Protein AF-0000000075745269 (afdb_homodimer)

Solvent-accessible surface area (backbone atoms only — not comparable to full-atom values): 36015 Å² total; per-residue (Å²): 53,42,35,34,44,47,26,24,31,78,51,95,94,43,49,37,46,62,38,63,48,75,37,55,67,45,31,35,29,30,40,32,41,55,75,85,16,43,66,67,56,51,51,30,34,74,49,40,76,35,79,70,74,40,60,42,33,31,43,82,90,39,80,44,66,84,41,52,38,89,71,64,42,56,17,67,34,44,54,81,38,76,69,55,74,92,33,33,39,45,52,48,41,53,54,60,47,66,80,48,89,62,57,67,68,57,51,52,50,51,48,51,51,46,26,52,75,63,69,41,57,89,42,35,82,34,56,52,82,74,47,46,57,54,52,43,46,45,51,31,49,46,29,27,50,70,63,62,36,54,31,40,38,30,40,32,69,51,65,78,38,40,61,69,44,30,54,53,49,52,51,47,52,49,48,48,34,69,73,67,44,38,13,34,40,32,34,40,54,53,61,40,58,40,63,57,59,29,54,30,34,34,35,32,51,77,20,28,72,77,48,71,41,45,42,69,50,52,66,63,56,31,80,30,62,65,51,28,43,71,64,56,34,72,27,70,38,65,26,30,58,46,97,73,18,28,33,29,72,88,37,79,37,52,49,66,65,78,51,62,88,48,75,53,27,27,40,32,35,42,22,67,63,35,41,77,42,62,72,61,96,60,85,66,57,84,42,46,38,64,30,28,28,70,40,74,44,54,43,76,74,32,26,45,36,30,29,42,35,72,73,40,77,41,50,25,41,34,36,57,59,56,44,58,70,56,71,64,51,72,72,34,67,30,23,41,32,48,53,32,85,63,44,33,80,19,52,104,52,41,35,34,42,50,26,24,31,77,51,95,94,44,50,37,49,62,39,62,47,73,37,55,67,45,31,36,29,30,41,32,42,56,73,86,16,44,65,66,56,51,52,30,36,73,48,41,76,35,78,68,74,41,61,43,32,31,42,83,90,37,81,44,66,84,40,54,39,89,72,62,43,57,17,67,36,45,56,80,37,75,69,56,73,91,33,32,39,46,53,48,41,52,55,60,46,68,82,48,89,64,56,68,68,57,52,52,50,50,48,51,53,46,25,54,74,65,69,42,58,91,42,33,81,35,54,51,83,75,48,46,57,56,52,42,44,46,50,29,50,45,29,28,49,70,63,63,35,54,31,43,38,30,39,33,69,52,66,81,39,39,62,70,44,32,54,54,50,52,50,48,53,49,48,47,35,68,74,67,44,38,14,33,38,34,34,40,55,51,63,41,57,41,62,58,60,29,54,30,36,34,36,32,50,80,20,28,71,78,48,70,40,44,41,68,49,50,65,63,57,31,79,30,63,66,51,28,42,70,65,56,34,73,26,69,38,65,28,30,58,47,97,73,17,30,34,28,76,88,38,79,37,54,49,66,63,80,49,62,89,48,74,52,27,28,38,33,34,40,22,66,63,36,40,78,41,62,72,59,95,60,83,66,57,85,41,47,38,63,28,29,27,70,40,74,44,52,42,77,76,30,26,45,36,30,29,42,35,74,74,39,79,42,49,25,41,33,34,58,60,56,44,59,71,55,71,63,52,70,69,32,66,29,23,41,32,47,54,32,84,62,46,34,80,20,54,102

Foldseek 3Di:
DKWWAQWWADDVVAIAGGDTDDFDQLFEEEEAEDPPLCLVVVLCQQLQNGQIDDTFMADPVGTCNNPHNLPNQEFEAAQVLPFDQVDFLQRSLVVLCPPPPDDPVVLVVLLCVLCVVLVCNVRNGPGLVPDDLLNSLSSSVSSRCSSPGLEYEAEASQVPDDPVSSVVVLVVLQVCSVPVSHHYYYYDQDLVSCVSHHQKYWYGGRNYTQDIDGSVCQQQAPQAPVSPVSNAFPQKFKWADDPQGIAALNDHAHADDHDPPDGTKIKTFHQQQKDKAADDPDDADGQKWKWFFADWDDDPQWIWTWTQTSRGIHTHIGGPVSVVVRVDDGGHMMMIHHDNHRMYIYGD/DKWWAQWWADDVVAIAGGDTDDFDQLFEEEEAEDPPLCLVVVLCQQLQNGQIDDTFMADPVGTCNNPHNLPNQEFEAAQVLPFDQVDFLQCSLVVLCPPPPDDPVVLVVLLCVLCVVLVCNVRNGPGLVPDDLLNSLSSSVSSRCSSPGLEYEAEASQVPDDPVSSVVVLVVLQVCSVPVSHHYYYYDQDLVSCVSHHQKYWYGGRNYTQDIDGSVCQQQAPQAPVSPVSNAFPQKFKWADDPQGIAALNDHAHADDHQDPDGTKIKTFHQQQKDKAADDPDDADGQKWKWFFADWDDDPQWIWTWTQTSRGIGTHIGGPVSVVVRVDDGGHMMMIHHDNHRMYIYGD

Secondary structure (DSSP, 8-state):
-EEEEEEEEEETTEEEEEEEEEE-TT-EEEEE--TTSSHHHHHHHHHTSS--SEEEEEETTEE-TTS-GGGTTEEEE-TTTT--TTSBHHHHHHHTTTT--S-HHHHHHHHHHHHHHHT-GGGTTSBGGG--HHHHHHHHHHHHHHT--SEEEEESTTTTS-HHHHHHHHHHHHHHHHHH--EEEEEES-HHHHHHH-SEEEEEETTEEEEEEEHHHHHHS-SSHHHHHHTT--EEEEEEEETTEEEETTEEE--SS---S-SSEEEEE-GGG-EEE---SS---TTEEEEEEEEEEE-SS-EEEEEEETTEEEEEEE-HHHHHHHT--TT-EEEEE--GGG-EEEE-/-EEEEEEEEEETTEEEEEEEEEE-TT-EEEEE--TTSSHHHHHHHHHTSS--SEEEEEETTEE-TTS-GGGTTEEEE-TTTT--TTSBHHHHHHHTTTT--S-HHHHHHHHHHHHHHHT-GGGTTSBGGG--HHHHHHHHHHHHHHT--SEEEEESTTTTS-HHHHHHHHHHHHHHHHHH--EEEEEES-HHHHHHH-SEEEEEETTEEEEEEEHHHHHHS-SSHHHHHHTT--EEEEEEEETTEEEETTEEE--SS---S-SSEEEEE-GGG-EEE---SS---TTEEEEEEEEEEE-SS-EEEEEEETTEEEEEEE-HHHHHHHT--TT-EEEEE--GGG-EEEE-

Structure (mmCIF, N/CA/C/O backbone):
data_AF-0000000075745269-model_v1
#
loop_
_entity.id
_entity.type
_entity.pdbx_description
1 polymer 'ABC transporter related protein'
#
loop_
_atom_site.group_PDB
_atom_site.id
_atom_site.type_symbol
_atom_site.label_atom_id
_atom_site.label_alt_id
_atom_site.label_comp_id
_atom_site.label_asym_id
_atom_site.label_entity_id
_atom_site.label_seq_id
_atom_site.pdbx_PDB_ins_code
_atom_site.Cartn_x
_atom_site.Cartn_y
_atom_site.Cartn_z
_atom_site.occupancy
_atom_site.B_iso_or_equiv
_atom_site.auth_seq_id
_atom_site.auth_comp_id
_atom_site.auth_asym_id
_atom_site.auth_atom_id
_atom_site.pdbx_PDB_model_num
ATOM 1 N N . MET A 1 1 ? -6.84 27.5 7.637 1 90.31 1 MET A N 1
ATOM 2 C CA . MET A 1 1 ? -6.887 26.781 8.914 1 90.31 1 MET A CA 1
ATOM 3 C C . MET A 1 1 ? -8.211 26.047 9.086 1 90.31 1 MET A C 1
ATOM 5 O O . MET A 1 1 ? -9.242 26.5 8.578 1 90.31 1 MET A O 1
ATOM 9 N N . ILE A 1 2 ? -8.109 24.938 9.719 1 93.19 2 ILE A N 1
ATOM 10 C CA . ILE A 1 2 ? -9.336 24.266 10.109 1 93.19 2 ILE A CA 1
ATOM 11 C C . ILE A 1 2 ? -9.273 23.906 11.594 1 93.19 2 ILE A C 1
ATOM 13 O O . ILE A 1 2 ? -8.266 23.375 12.07 1 93.19 2 ILE A O 1
ATOM 17 N N . GLU A 1 3 ? -10.328 24.297 12.219 1 95.56 3 GLU A N 1
ATOM 18 C CA . GLU A 1 3 ? -10.422 24 13.641 1 95.56 3 GLU A CA 1
ATOM 19 C C . GLU A 1 3 ? -11.781 23.391 13.992 1 95.56 3 GLU A C 1
ATOM 21 O O . GLU A 1 3 ? -12.82 23.922 13.586 1 95.56 3 GLU A O 1
ATOM 26 N N . VAL A 1 4 ? -11.734 22.328 14.633 1 96.25 4 VAL A N 1
ATOM 27 C CA . VAL A 1 4 ? -12.938 21.641 15.086 1 96.25 4 VAL A CA 1
ATOM 28 C C . VAL A 1 4 ? -12.961 21.578 16.609 1 96.25 4 VAL A C 1
ATOM 30 O O . VAL A 1 4 ? -11.977 21.188 17.234 1 96.25 4 VAL A O 1
ATOM 33 N N . GLN A 1 5 ? -14.07 22.016 17.172 1 96.75 5 GLN A N 1
ATOM 34 C CA . GLN A 1 5 ? -14.211 22.016 18.625 1 96.75 5 GLN A CA 1
ATOM 35 C C . GLN A 1 5 ? -15.375 21.141 19.078 1 96.75 5 GLN A C 1
ATOM 37 O O . GLN A 1 5 ? -16.531 21.469 18.812 1 96.75 5 GLN A O 1
ATOM 42 N N . ASN A 1 6 ? -15.047 20.062 19.797 1 96.56 6 ASN A N 1
ATOM 43 C CA . ASN A 1 6 ? -16 19.188 20.453 1 96.56 6 ASN A CA 1
ATOM 44 C C . ASN A 1 6 ? -17.125 18.766 19.516 1 96.56 6 ASN A C 1
ATOM 46 O O . ASN A 1 6 ? -18.312 18.906 19.844 1 96.56 6 ASN A O 1
ATOM 50 N N . LEU A 1 7 ? -16.781 18.312 18.453 1 95.5 7 LEU A N 1
ATOM 51 C CA . LEU A 1 7 ? -17.734 17.969 17.422 1 95.5 7 LEU A CA 1
ATOM 52 C C . LEU A 1 7 ? -18.359 16.609 17.688 1 95.5 7 LEU A C 1
ATOM 54 O O . LEU A 1 7 ? -17.656 15.641 18 1 95.5 7 LEU A O 1
ATOM 58 N N . ASP A 1 8 ? -19.625 16.578 17.625 1 96.25 8 ASP A N 1
ATOM 59 C CA . ASP A 1 8 ? -20.406 15.352 17.703 1 96.25 8 ASP A CA 1
ATOM 60 C C . ASP A 1 8 ? -21.234 15.141 16.438 1 96.25 8 ASP A C 1
ATOM 62 O O . ASP A 1 8 ? -21.922 16.062 15.977 1 96.25 8 ASP A O 1
ATOM 66 N N . VAL A 1 9 ? -21.078 14 15.852 1 94.25 9 VAL A N 1
ATOM 67 C CA . VAL A 1 9 ? -21.906 13.594 14.719 1 94.25 9 VAL A CA 1
ATOM 68 C C . VAL A 1 9 ? -22.594 12.266 15.039 1 94.25 9 VAL A C 1
ATOM 70 O O . VAL A 1 9 ? -21.953 11.328 15.508 1 94.25 9 VAL A O 1
ATOM 73 N N . ARG A 1 10 ? -23.875 12.211 14.82 1 92 10 ARG A N 1
ATOM 74 C CA . ARG A 1 10 ? -24.625 11.008 15.141 1 92 10 ARG A CA 1
ATOM 75 C C . ARG A 1 10 ? -25.266 10.406 13.891 1 92 10 ARG A C 1
ATOM 77 O O . ARG A 1 10 ? -25.969 11.102 13.156 1 92 10 ARG A O 1
ATOM 84 N N . LEU A 1 11 ? -24.922 9.227 13.602 1 88.44 11 LEU A N 1
ATOM 85 C CA . LEU A 1 11 ? -25.531 8.406 12.562 1 88.44 11 LEU A CA 1
ATOM 86 C C . LEU A 1 11 ? -26.156 7.148 13.156 1 88.44 11 LEU A C 1
ATOM 88 O O . LEU A 1 11 ? -25.891 6.801 14.305 1 88.44 11 LEU A O 1
ATOM 92 N N . PRO A 1 12 ? -27.062 6.559 12.414 1 82.38 12 PRO A N 1
ATOM 93 C CA . PRO A 1 12 ? -27.594 5.293 12.938 1 82.38 12 PRO A CA 1
ATOM 94 C C . PRO A 1 12 ? -26.5 4.266 13.203 1 82.38 12 PRO A C 1
ATOM 96 O O . PRO A 1 12 ? -25.812 3.83 12.266 1 82.38 12 PRO A O 1
ATOM 99 N N . GLY A 1 13 ? -26.188 3.891 14.398 1 80.12 13 GLY A N 1
ATOM 100 C CA . GLY A 1 13 ? -25.25 2.854 14.773 1 80.12 13 GLY A CA 1
ATOM 101 C C . GLY A 1 13 ? -23.812 3.359 14.875 1 80.12 13 GLY A C 1
ATOM 102 O O . GLY A 1 13 ? -22.891 2.574 15.062 1 80.12 13 GLY A O 1
ATOM 103 N N . PHE A 1 14 ? -23.625 4.578 14.586 1 85.19 14 PHE A N 1
ATOM 104 C CA . PHE A 1 14 ? -22.281 5.121 14.656 1 85.19 14 PHE A CA 1
ATOM 105 C C . PHE A 1 14 ? -22.312 6.586 15.086 1 85.19 14 PHE A C 1
ATOM 107 O O . PHE A 1 14 ? -23.25 7.309 14.781 1 85.19 14 PHE A O 1
ATOM 114 N N . ALA A 1 15 ? -21.25 6.992 15.914 1 91.06 15 ALA A N 1
ATOM 115 C CA . ALA A 1 15 ? -21.172 8.398 16.312 1 91.06 15 ALA A CA 1
ATOM 116 C C . ALA A 1 15 ? -19.734 8.859 16.422 1 91.06 15 ALA A C 1
ATOM 118 O O . ALA A 1 15 ? -18.844 8.078 16.797 1 91.06 15 ALA A O 1
ATOM 119 N N . LEU A 1 16 ? -19.516 10.023 15.922 1 94.38 16 LEU A N 1
ATOM 120 C CA . LEU A 1 16 ? -18.312 10.766 16.281 1 94.38 16 LEU A CA 1
ATOM 121 C C . LEU A 1 16 ? -18.516 11.539 17.578 1 94.38 16 LEU A C 1
ATOM 123 O O . LEU A 1 16 ? -19.516 12.25 17.734 1 94.38 16 LEU A O 1
ATOM 127 N N . GLU A 1 17 ? -17.562 11.336 18.516 1 95.75 17 GLU A N 1
ATOM 128 C CA . GLU A 1 17 ? -17.766 11.93 19.828 1 95.75 17 GLU A CA 1
ATOM 129 C C . GLU A 1 17 ? -16.594 12.812 20.234 1 95.75 17 GLU A C 1
ATOM 131 O O . GLU A 1 17 ? -15.453 12.352 20.281 1 95.75 17 GLU A O 1
ATOM 136 N N . ASN A 1 18 ? -16.953 14.031 20.5 1 95.88 18 ASN A N 1
ATOM 137 C CA . ASN A 1 18 ? -16.031 14.977 21.094 1 95.88 18 ASN A CA 1
ATOM 138 C C . ASN A 1 18 ? -14.75 15.109 20.266 1 95.88 18 ASN A C 1
ATOM 140 O O . ASN A 1 18 ? -13.641 14.953 20.797 1 95.88 18 ASN A O 1
ATOM 144 N N . ILE A 1 19 ? -14.938 15.32 19.031 1 96.31 19 ILE A N 1
ATOM 145 C CA . ILE A 1 19 ? -13.812 15.445 18.125 1 96.31 19 ILE A CA 1
ATOM 146 C C . ILE A 1 19 ? -13.289 16.891 18.141 1 96.31 19 ILE A C 1
ATOM 148 O O . ILE A 1 19 ? -14.039 17.828 17.844 1 96.31 19 ILE A O 1
ATOM 152 N N . SER A 1 20 ? -12.117 17.094 18.562 1 97.06 20 SER A N 1
ATOM 153 C CA . SER A 1 20 ? -11.438 18.391 18.484 1 97.06 20 SER A CA 1
ATOM 154 C C . SER A 1 20 ? -10.125 18.266 17.719 1 97.06 20 SER A C 1
ATOM 156 O O . SER A 1 20 ? -9.328 17.359 17.969 1 97.06 20 SER A O 1
ATOM 158 N N . LEU A 1 21 ? -9.984 19.094 16.75 1 95.19 21 LEU A N 1
ATOM 159 C CA . LEU A 1 21 ? -8.805 19.031 15.883 1 95.19 21 LEU A CA 1
ATOM 160 C C . LEU A 1 21 ? -8.469 20.422 15.344 1 95.19 21 LEU A C 1
ATOM 162 O O . LEU A 1 21 ? -9.359 21.25 15.133 1 95.19 21 LEU A O 1
ATOM 166 N N . CYS A 1 22 ? -7.199 20.672 15.195 1 95.56 22 CYS A N 1
ATOM 167 C CA . CYS A 1 22 ? -6.742 21.922 14.602 1 95.56 22 CYS A CA 1
ATOM 168 C C . CYS A 1 22 ? -5.629 21.672 13.594 1 95.56 22 CYS A C 1
ATOM 170 O O . CYS A 1 22 ? -4.637 21.016 13.906 1 95.56 22 CYS A O 1
ATOM 172 N N . VAL A 1 23 ? -5.809 22.109 12.422 1 95.75 23 VAL A N 1
ATOM 173 C CA . VAL A 1 23 ? -4.773 22.156 11.391 1 95.75 23 VAL A CA 1
ATOM 174 C C . VAL A 1 23 ? -4.438 23.594 11.055 1 95.75 23 VAL A C 1
ATOM 176 O O . VAL A 1 23 ? -5.238 24.297 10.43 1 95.75 23 VAL A O 1
ATOM 179 N N . PRO A 1 24 ? -3.262 24.031 11.445 1 95.06 24 PRO A N 1
ATOM 180 C CA . PRO A 1 24 ? -2.879 25.422 11.195 1 95.06 24 PRO A CA 1
ATOM 181 C C . PRO A 1 24 ? -2.863 25.766 9.711 1 95.06 24 PRO A C 1
ATOM 183 O O . PRO A 1 24 ? -2.777 24.875 8.867 1 95.06 24 PRO A O 1
ATOM 186 N N . GLN A 1 25 ? -2.961 27.062 9.516 1 93.88 25 GLN A N 1
ATOM 187 C CA . GLN A 1 25 ? -2.904 27.547 8.141 1 93.88 25 GLN A CA 1
ATOM 188 C C . GLN A 1 25 ? -1.606 27.125 7.461 1 93.88 25 GLN A C 1
ATOM 190 O O . GLN A 1 25 ? -0.521 27.297 8.023 1 93.88 25 GLN A O 1
ATOM 195 N N . GLY A 1 26 ? -1.807 26.516 6.328 1 93.81 26 GLY A N 1
ATOM 196 C CA . GLY A 1 26 ? -0.645 26.125 5.551 1 93.81 26 GLY A CA 1
ATOM 197 C C . GLY A 1 26 ? -0.039 24.812 6.004 1 93.81 26 GLY A C 1
ATOM 198 O O . GLY A 1 26 ? 0.986 24.375 5.477 1 93.81 26 GLY A O 1
ATOM 199 N N . ALA A 1 27 ? -0.648 24.172 6.93 1 95.56 27 ALA A N 1
ATOM 200 C CA . ALA A 1 27 ? -0.121 22.906 7.438 1 95.56 27 ALA A CA 1
ATOM 201 C C . ALA A 1 27 ? -0.774 21.719 6.734 1 95.56 27 ALA A C 1
ATOM 203 O O . ALA A 1 27 ? -1.848 21.859 6.145 1 95.56 27 ALA A O 1
ATOM 204 N N . PHE A 1 28 ? -0.056 20.641 6.789 1 96.88 28 PHE A N 1
ATOM 205 C CA . PHE A 1 28 ? -0.552 19.375 6.262 1 96.88 28 PHE A CA 1
ATOM 206 C C . PHE A 1 28 ? -0.91 18.406 7.391 1 96.88 28 PHE A C 1
ATOM 208 O O . PHE A 1 28 ? -0.025 17.875 8.062 1 96.88 28 PHE A O 1
ATOM 215 N N . GLY A 1 29 ? -2.201 18.188 7.547 1 97.19 29 GLY A N 1
ATOM 216 C CA . GLY A 1 29 ? -2.68 17.25 8.555 1 97.19 29 GLY A CA 1
ATOM 217 C C . GLY A 1 29 ? -3.135 15.93 7.973 1 97.19 29 GLY A C 1
ATOM 218 O O . GLY A 1 29 ? -3.537 15.867 6.809 1 97.19 29 GLY A O 1
ATOM 219 N N . ALA A 1 30 ? -3.059 14.898 8.82 1 96.94 30 ALA A N 1
ATOM 220 C CA . ALA A 1 30 ? -3.557 13.578 8.43 1 96.94 30 ALA A CA 1
ATOM 221 C C . ALA A 1 30 ? -4.465 12.992 9.508 1 96.94 30 ALA A C 1
ATOM 223 O O . ALA A 1 30 ? -4.285 13.273 10.695 1 96.94 30 ALA A O 1
ATOM 224 N N . LEU A 1 31 ? -5.418 12.359 9.062 1 95.94 31 LEU A N 1
ATOM 225 C CA . LEU A 1 31 ? -6.312 11.57 9.898 1 95.94 31 LEU A CA 1
ATOM 226 C C . LEU A 1 31 ? -6.215 10.094 9.547 1 95.94 31 LEU A C 1
ATOM 228 O O . LEU A 1 31 ? -6.473 9.703 8.406 1 95.94 31 LEU A O 1
ATOM 232 N N . ILE A 1 32 ? -5.82 9.328 10.578 1 93.44 32 ILE A N 1
ATOM 233 C CA . ILE A 1 32 ? -5.648 7.902 10.297 1 93.44 32 ILE A CA 1
ATOM 234 C C . ILE A 1 32 ? -6.469 7.078 11.289 1 93.44 32 ILE A C 1
ATOM 236 O O . ILE A 1 32 ? -6.789 7.547 12.383 1 93.44 32 ILE A O 1
ATOM 240 N N . GLY A 1 33 ? -6.824 5.906 10.898 1 88.19 33 GLY A N 1
ATOM 241 C CA . GLY A 1 33 ? -7.629 4.973 11.672 1 88.19 33 GLY A CA 1
ATOM 242 C C . GLY A 1 33 ? -8.109 3.783 10.859 1 88.19 33 GLY A C 1
ATOM 243 O O . GLY A 1 33 ? -8.008 3.779 9.633 1 88.19 33 GLY A O 1
ATOM 244 N N . PRO A 1 34 ? -8.531 2.803 11.586 1 81.88 34 PRO A N 1
ATOM 245 C CA . PRO A 1 34 ? -9.039 1.625 10.883 1 81.88 34 PRO A CA 1
ATOM 246 C C . PRO A 1 34 ? -10.266 1.936 10.023 1 81.88 34 PRO A C 1
ATOM 248 O O . PRO A 1 34 ? -10.867 3.004 10.164 1 81.88 34 PRO A O 1
ATOM 251 N N . THR A 1 35 ? -10.5 1.05 9.109 1 75.25 35 THR A N 1
ATOM 252 C CA . THR A 1 35 ? -11.719 1.182 8.32 1 75.25 35 THR A CA 1
ATOM 253 C C . THR A 1 35 ? -12.945 1.249 9.219 1 75.25 35 THR A C 1
ATOM 255 O O . THR A 1 35 ? -13.047 0.506 10.195 1 75.25 35 THR A O 1
ATOM 258 N N . GLY A 1 36 ? -13.797 2.152 8.938 1 77 36 GLY A N 1
ATOM 259 C CA . GLY A 1 36 ? -15.023 2.285 9.703 1 77 36 GLY A CA 1
ATOM 260 C C . GLY A 1 36 ? -14.859 3.129 10.953 1 77 36 GLY A C 1
ATOM 261 O O . GLY A 1 36 ? -15.766 3.197 11.789 1 77 36 GLY A O 1
ATOM 262 N N . SER A 1 37 ? -13.773 3.734 11.125 1 86.12 37 SER A N 1
ATOM 263 C CA . SER A 1 37 ? -13.523 4.488 12.344 1 86.12 37 SER A CA 1
ATOM 264 C C . SER A 1 37 ? -14.18 5.863 12.297 1 86.12 37 SER A C 1
ATOM 266 O O . SER A 1 37 ? -14.227 6.574 13.305 1 86.12 37 SER A O 1
ATOM 268 N N . GLY A 1 38 ? -14.68 6.289 11.133 1 87.81 38 GLY A N 1
ATOM 269 C CA . GLY A 1 38 ? -15.398 7.547 11.023 1 87.81 38 GLY A CA 1
ATOM 270 C C . GLY A 1 38 ? -14.617 8.617 10.289 1 87.81 38 GLY A C 1
ATOM 271 O O . GLY A 1 38 ? -15 9.789 10.289 1 87.81 38 GLY A O 1
ATOM 272 N N . LYS A 1 39 ? -13.523 8.266 9.68 1 90.81 39 LYS A N 1
ATOM 273 C CA . LYS A 1 39 ? -12.656 9.219 9 1 90.81 39 LYS A CA 1
ATOM 274 C C . LYS A 1 39 ? -13.422 9.977 7.914 1 90.81 39 LYS A C 1
ATOM 276 O O . LYS A 1 39 ? -13.391 11.211 7.871 1 90.81 39 LYS A O 1
ATOM 281 N N . SER A 1 40 ? -14.156 9.219 7.062 1 86.31 40 SER A N 1
ATOM 282 C CA . SER A 1 40 ? -14.906 9.828 5.969 1 86.31 40 SER A CA 1
ATOM 283 C C . SER A 1 40 ? -16.062 10.672 6.492 1 86.31 40 SER A C 1
ATOM 285 O O . SER A 1 40 ? -16.375 11.727 5.934 1 86.31 40 SER A O 1
ATOM 287 N N . ILE A 1 41 ? -16.672 10.227 7.531 1 90.44 41 ILE A N 1
ATOM 288 C CA . ILE A 1 41 ? -17.781 10.969 8.141 1 90.44 41 ILE A CA 1
ATOM 289 C C . ILE A 1 41 ? -17.266 12.312 8.656 1 90.44 41 ILE A C 1
ATOM 291 O O . ILE A 1 41 ? -17.922 13.344 8.484 1 90.44 41 ILE A O 1
ATOM 295 N N . LEU A 1 42 ? -16.141 12.25 9.281 1 93.69 42 LEU A N 1
ATOM 296 C CA . LEU A 1 42 ? -15.547 13.484 9.773 1 93.69 42 LEU A CA 1
ATOM 297 C C . LEU A 1 42 ? -15.234 14.438 8.625 1 93.69 42 LEU A C 1
ATOM 299 O O . LEU A 1 42 ? -15.523 15.633 8.711 1 93.69 42 LEU A O 1
ATOM 303 N N . LEU A 1 43 ? -14.648 13.945 7.562 1 93.19 43 LEU A N 1
ATOM 304 C CA . LEU A 1 43 ? -14.328 14.773 6.402 1 93.19 43 LEU A CA 1
ATOM 305 C C . LEU A 1 43 ? -15.594 15.383 5.805 1 93.19 43 LEU A C 1
ATOM 307 O O . LEU A 1 43 ? -15.602 16.562 5.422 1 93.19 43 LEU A O 1
ATOM 311 N N . GLU A 1 44 ? -16.609 14.602 5.738 1 91.81 44 GLU A N 1
ATOM 312 C CA . GLU A 1 44 ? -17.875 15.086 5.199 1 91.81 44 GLU A CA 1
ATOM 313 C C . GLU A 1 44 ? -18.484 16.141 6.105 1 91.81 44 GLU A C 1
ATOM 315 O O . GLU A 1 44 ? -19.109 17.094 5.621 1 91.81 44 GLU A O 1
ATOM 320 N N . ALA A 1 45 ? -18.359 15.922 7.359 1 93.81 45 ALA A N 1
ATOM 321 C CA . ALA A 1 45 ? -18.828 16.938 8.297 1 93.81 45 ALA A CA 1
ATOM 322 C C . ALA A 1 45 ? -18.094 18.25 8.109 1 93.81 45 ALA A C 1
ATOM 324 O O . ALA A 1 45 ? -18.703 19.328 8.117 1 93.81 45 ALA A O 1
ATOM 325 N N . LEU A 1 46 ? -16.797 18.172 7.926 1 94.56 46 LEU A N 1
ATOM 326 C CA . LEU A 1 46 ? -15.977 19.344 7.688 1 94.56 46 LEU A CA 1
ATOM 327 C C . LEU A 1 46 ? -16.391 20.047 6.398 1 94.56 46 LEU A C 1
ATOM 329 O O . LEU A 1 46 ? -16.453 21.281 6.344 1 94.56 46 LEU A O 1
ATOM 333 N N . ALA A 1 47 ? -16.734 19.25 5.426 1 92.19 47 ALA A N 1
ATOM 334 C CA . ALA A 1 47 ? -17.109 19.781 4.117 1 92.19 47 ALA A CA 1
ATOM 335 C C . ALA A 1 47 ? -18.547 20.297 4.133 1 92.19 47 ALA A C 1
ATOM 337 O O . ALA A 1 47 ? -18.984 20.969 3.189 1 92.19 47 ALA A O 1
ATOM 338 N N . GLY A 1 48 ? -19.297 19.984 5.137 1 92.62 48 GLY A N 1
ATOM 339 C CA . GLY A 1 48 ? -20.672 20.438 5.25 1 92.62 48 GLY A CA 1
ATOM 340 C C . GLY A 1 48 ? -21.672 19.469 4.641 1 92.62 48 GLY A C 1
ATOM 341 O O . GLY A 1 48 ? -22.812 19.844 4.379 1 92.62 48 GLY A O 1
ATOM 342 N N . LEU A 1 49 ? -21.266 18.25 4.391 1 91.38 49 LEU A N 1
ATOM 343 C CA . LEU A 1 49 ? -22.109 17.234 3.758 1 91.38 49 LEU A C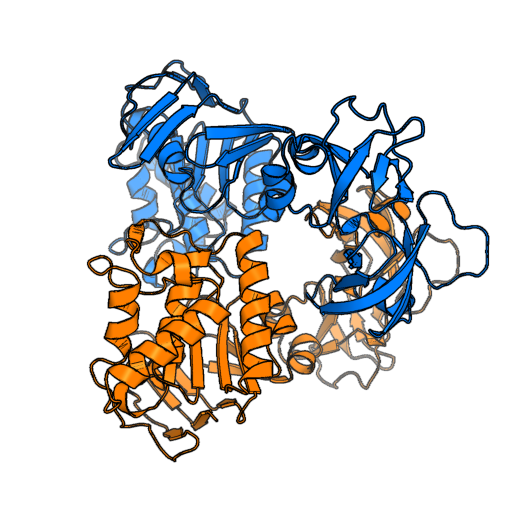A 1
ATOM 344 C C . LEU A 1 49 ? -22.75 16.328 4.801 1 91.38 49 LEU A C 1
ATOM 346 O O . LEU A 1 49 ? -23.609 15.516 4.473 1 91.38 49 LEU A O 1
ATOM 350 N N . GLN A 1 50 ? -22.297 16.375 6.012 1 90.94 50 GLN A N 1
ATOM 351 C CA . GLN A 1 50 ? -22.828 15.625 7.152 1 90.94 50 GLN A CA 1
ATOM 352 C C . GLN A 1 50 ? -23.234 16.562 8.281 1 90.94 50 GLN A C 1
ATOM 354 O O . GLN A 1 50 ? -22.438 17.391 8.734 1 90.94 50 GLN A O 1
ATOM 359 N N . PRO A 1 51 ? -24.469 16.469 8.688 1 91.31 51 PRO A N 1
ATOM 360 C CA . PRO A 1 51 ? -24.922 17.375 9.758 1 91.31 51 PRO A CA 1
ATOM 361 C C . PRO A 1 51 ? -24.188 17.141 11.078 1 91.31 51 PRO A C 1
ATOM 363 O O . PRO A 1 51 ? -23.891 15.992 11.43 1 91.31 51 PRO A O 1
ATOM 366 N N . VAL A 1 52 ? -23.953 18.219 11.742 1 93.12 52 VAL A N 1
ATOM 367 C CA . VAL A 1 52 ? -23.266 18.219 13.031 1 93.12 52 VAL A CA 1
ATOM 368 C C . VAL A 1 52 ? -24.281 18.391 14.156 1 93.12 52 VAL A C 1
ATOM 370 O O . VAL A 1 52 ? -25.109 19.281 14.117 1 93.12 52 VAL A O 1
ATOM 373 N N . LYS A 1 53 ? -24.203 17.547 15.141 1 93.19 53 LYS A N 1
ATOM 374 C CA . LYS A 1 53 ? -25.125 17.609 16.266 1 93.19 53 LYS A CA 1
ATOM 375 C C . LYS A 1 53 ? -24.672 18.641 17.297 1 93.19 53 LYS A C 1
ATOM 377 O O . LYS A 1 53 ? -25.484 19.422 17.797 1 93.19 53 LYS A O 1
ATOM 382 N N . ARG A 1 54 ? -23.469 18.547 17.656 1 94.81 54 ARG A N 1
ATOM 383 C CA . ARG A 1 54 ? -22.859 19.453 18.609 1 94.81 54 ARG A CA 1
ATOM 384 C C . ARG A 1 54 ? -21.438 19.812 18.188 1 94.81 54 ARG A C 1
ATOM 386 O O . ARG A 1 54 ? -20.812 19.094 17.406 1 94.81 54 ARG A O 1
ATOM 393 N N . GLY A 1 55 ? -21.016 20.938 18.625 1 95.81 55 GLY A N 1
ATOM 394 C CA . GLY A 1 55 ? -19.656 21.375 18.344 1 95.81 55 GLY A CA 1
ATOM 395 C C . GLY A 1 55 ? -19.594 22.453 17.25 1 95.81 55 GLY A C 1
ATOM 396 O O . GLY A 1 55 ? -20.625 22.953 16.812 1 95.81 55 GLY A O 1
ATOM 397 N N . GLN A 1 56 ? -18.344 22.828 16.984 1 97.19 56 GLN A N 1
ATOM 398 C CA . GLN A 1 56 ? -18.156 23.922 16.031 1 97.19 56 GLN A CA 1
ATOM 399 C C . GLN A 1 56 ? -16.984 23.656 15.102 1 97.19 56 GLN A C 1
ATOM 401 O O . GLN A 1 56 ? -16.031 22.969 15.469 1 97.19 56 GLN A O 1
ATOM 406 N N . ILE A 1 57 ? -17.125 24.156 13.961 1 96.31 57 ILE A N 1
ATOM 407 C CA . ILE A 1 57 ? -16.062 24.109 12.953 1 96.31 57 ILE A CA 1
ATOM 408 C C . ILE A 1 57 ? -15.688 25.547 12.555 1 96.31 57 ILE A C 1
ATOM 410 O O . ILE A 1 57 ? -16.562 26.375 12.328 1 96.31 57 ILE A O 1
ATOM 414 N N . PHE A 1 58 ? -14.422 25.797 12.516 1 95.62 58 PHE A N 1
ATOM 415 C CA . PHE A 1 58 ? -13.922 27.125 12.172 1 95.62 58 PHE A CA 1
ATOM 416 C C . PHE A 1 58 ? -12.945 27.047 11 1 95.62 58 PHE A C 1
ATOM 418 O O . PHE A 1 58 ? -12.219 26.062 10.859 1 95.62 58 PHE A O 1
ATOM 425 N N . ASN A 1 59 ? -12.961 28.031 10.172 1 92.62 59 ASN A N 1
ATOM 426 C CA . ASN A 1 59 ? -11.891 28.281 9.211 1 92.62 59 ASN A CA 1
ATOM 427 C C . ASN A 1 59 ? -11.273 29.672 9.414 1 92.62 59 ASN A C 1
ATOM 429 O O . ASN A 1 59 ? -11.445 30.281 10.469 1 92.62 59 ASN A O 1
ATOM 433 N N . HIS A 1 60 ? -10.484 30.125 8.43 1 87.94 60 HIS A N 1
ATOM 434 C CA . HIS A 1 60 ? -9.773 31.391 8.578 1 87.94 60 HIS A CA 1
ATOM 435 C C . HIS A 1 60 ? -10.75 32.562 8.656 1 87.94 60 HIS A C 1
ATOM 437 O O . HIS A 1 60 ? -10.414 33.625 9.188 1 87.94 60 HIS A O 1
ATOM 443 N N . ARG A 1 61 ? -11.977 32.344 8.188 1 88.5 61 ARG A N 1
ATOM 444 C CA . ARG A 1 61 ? -12.961 33.406 8.148 1 88.5 61 ARG A CA 1
ATOM 445 C C . ARG A 1 61 ? -13.844 33.375 9.391 1 88.5 61 ARG A C 1
ATOM 447 O O . ARG A 1 61 ? -14.57 34.344 9.672 1 88.5 61 ARG A O 1
ATOM 454 N N . GLY A 1 62 ? -13.805 32.312 10.102 1 92.38 62 GLY A N 1
ATOM 455 C CA . GLY A 1 62 ? -14.625 32.219 11.289 1 92.38 62 GLY A CA 1
ATOM 456 C C . GLY A 1 62 ? -15.344 30.875 11.391 1 92.38 62 GLY A C 1
ATOM 457 O O . GLY A 1 62 ? -14.812 29.844 10.953 1 92.38 62 GLY A O 1
ATOM 458 N N . GLU A 1 63 ? -16.516 30.969 12.133 1 95.12 63 GLU A N 1
ATOM 459 C CA . GLU A 1 63 ? -17.266 29.734 12.352 1 95.12 63 GLU A CA 1
ATOM 460 C C . GLU A 1 63 ? -18.047 29.344 11.102 1 95.12 63 GLU A C 1
ATOM 462 O O . GLU A 1 63 ? -18.75 30.172 10.523 1 95.12 63 GLU A O 1
ATOM 467 N N . ILE A 1 64 ? -17.969 28.109 10.641 1 94.19 64 ILE A N 1
ATOM 468 C CA . ILE A 1 64 ? -18.625 27.703 9.398 1 94.19 64 ILE A CA 1
ATOM 469 C C . ILE A 1 64 ? -19.531 26.5 9.664 1 94.19 64 ILE A C 1
ATOM 471 O O . ILE A 1 64 ? -19.969 25.844 8.734 1 94.19 64 ILE A O 1
ATOM 475 N N . THR A 1 65 ? -19.859 26.156 10.836 1 94.38 65 THR A N 1
ATOM 476 C CA . THR A 1 65 ? -20.562 24.953 11.25 1 94.38 65 THR A CA 1
ATOM 477 C C . THR A 1 65 ? -21.875 24.812 10.484 1 94.38 65 THR A C 1
ATOM 479 O O . THR A 1 65 ? -22.266 23.703 10.094 1 94.38 65 THR A O 1
ATOM 482 N N . ARG A 1 66 ? -22.5 25.922 10.234 1 92.56 66 ARG A N 1
ATOM 483 C CA . ARG A 1 66 ? -23.844 25.859 9.664 1 92.56 66 ARG A CA 1
ATOM 484 C C . ARG A 1 66 ? -23.844 26.297 8.203 1 92.56 66 ARG A C 1
ATOM 486 O O . ARG A 1 66 ? -24.891 26.344 7.566 1 92.56 66 ARG A O 1
ATOM 493 N N . LEU A 1 67 ? -22.688 26.609 7.703 1 92.31 67 LEU A N 1
ATOM 494 C CA . LEU A 1 67 ? -22.609 27.031 6.305 1 92.31 67 LEU A CA 1
ATOM 495 C C . LEU A 1 67 ? -22.719 25.828 5.375 1 92.31 67 LEU A C 1
ATOM 497 O O . LEU A 1 67 ? -22.172 24.75 5.668 1 92.31 67 LEU A O 1
ATOM 501 N N . PRO A 1 68 ? -23.406 26.016 4.305 1 91.12 68 PRO A N 1
ATOM 502 C CA . PRO A 1 68 ? -23.438 24.938 3.303 1 91.12 68 PRO A CA 1
ATOM 503 C C . PRO A 1 68 ? -22.078 24.719 2.652 1 91.12 68 PRO A C 1
ATOM 505 O O . PRO A 1 68 ? -21.188 25.562 2.768 1 91.12 68 PRO A O 1
ATOM 508 N N . PRO A 1 69 ? -21.875 23.562 2.012 1 88.5 69 PRO A N 1
ATOM 509 C CA . PRO A 1 69 ? -20.578 23.188 1.442 1 88.5 69 PRO A CA 1
ATOM 510 C C . PRO A 1 69 ? -20.016 24.25 0.511 1 88.5 69 PRO A C 1
ATOM 512 O O . PRO A 1 69 ? -18.828 24.594 0.593 1 88.5 69 PRO A O 1
ATOM 515 N N . GLU A 1 70 ? -20.828 24.875 -0.266 1 84.12 70 GLU A N 1
ATOM 516 C CA . GLU A 1 70 ? -20.375 25.797 -1.305 1 84.12 70 GLU A CA 1
ATOM 517 C C . GLU A 1 70 ? -19.844 27.094 -0.699 1 84.12 70 GLU A C 1
ATOM 519 O O . GLU A 1 70 ? -19.125 27.844 -1.365 1 84.12 70 GLU A O 1
ATOM 524 N N . ARG A 1 71 ? -20.125 27.312 0.567 1 87.25 71 ARG A N 1
ATOM 525 C CA . ARG A 1 71 ? -19.75 28.578 1.192 1 87.25 71 ARG A CA 1
ATOM 526 C C . ARG A 1 71 ? -18.609 28.359 2.182 1 87.25 71 ARG A C 1
ATOM 528 O O . ARG A 1 71 ? -18.172 29.312 2.84 1 87.25 71 ARG A O 1
ATOM 535 N N . ARG A 1 72 ? -18.109 27.203 2.287 1 89.75 72 ARG A N 1
ATOM 536 C CA . ARG A 1 72 ? -17.094 26.906 3.289 1 89.75 72 ARG A CA 1
ATOM 537 C C . ARG A 1 72 ? -15.688 27.172 2.75 1 89.75 72 ARG A C 1
ATOM 539 O O . ARG A 1 72 ? -14.734 27.297 3.521 1 89.75 72 ARG A O 1
ATOM 546 N N . GLY A 1 73 ? -15.594 27.172 1.406 1 86 73 GLY A N 1
ATOM 547 C CA . GLY A 1 73 ? -14.289 27.391 0.81 1 86 73 GLY A CA 1
ATOM 548 C C . GLY A 1 73 ? -13.383 26.172 0.895 1 86 73 GLY A C 1
ATOM 549 O O . GLY A 1 73 ? -12.164 26.312 1.021 1 86 73 GLY A O 1
ATOM 550 N N . PHE A 1 74 ? -13.914 25.047 1.024 1 89.75 74 PHE A N 1
ATOM 551 C CA . PHE A 1 74 ? -13.141 23.812 1.079 1 89.75 74 PHE A CA 1
ATOM 552 C C . PHE A 1 74 ? -13.219 23.062 -0.245 1 89.75 74 PHE A C 1
ATOM 554 O O . PHE A 1 74 ? -14.258 23.078 -0.909 1 89.75 74 PHE A O 1
ATOM 561 N N . GLY A 1 75 ? -12.055 22.594 -0.671 1 89.94 75 GLY A N 1
ATOM 562 C CA . GLY 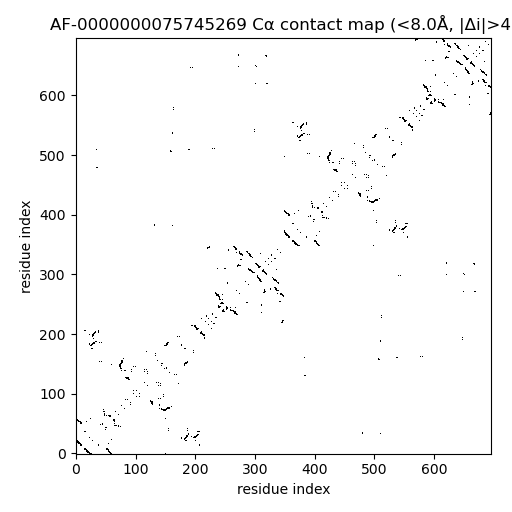A 1 75 ? -12.039 21.594 -1.733 1 89.94 75 GLY A CA 1
ATOM 563 C C . GLY A 1 75 ? -12 20.172 -1.218 1 89.94 75 GLY A C 1
ATOM 564 O O . GLY A 1 75 ? -11.344 19.875 -0.215 1 89.94 75 GLY A O 1
ATOM 565 N N . LEU A 1 76 ? -12.734 19.328 -1.899 1 90.12 76 LEU A N 1
ATOM 566 C CA . LEU A 1 76 ? -12.797 17.938 -1.475 1 90.12 76 LEU A CA 1
ATOM 567 C C . LEU A 1 76 ? -12.461 17 -2.631 1 90.12 76 LEU A C 1
ATOM 569 O O . LEU A 1 76 ? -12.984 17.156 -3.736 1 90.12 76 LEU A O 1
ATOM 573 N N . VAL A 1 77 ? -11.5 16.125 -2.367 1 90 77 VAL A N 1
ATOM 574 C CA . VAL A 1 77 ? -11.164 15.07 -3.309 1 90 77 VAL A CA 1
ATOM 575 C C . VAL A 1 77 ? -11.492 13.711 -2.693 1 90 77 VAL A C 1
ATOM 577 O O . VAL A 1 77 ? -10.938 13.344 -1.655 1 90 77 VAL A O 1
ATOM 580 N N . TYR A 1 78 ? -12.375 12.961 -3.395 1 83.38 78 TYR A N 1
ATOM 581 C CA . TYR A 1 78 ? -12.805 11.656 -2.906 1 83.38 78 TYR A CA 1
ATOM 582 C C . TYR A 1 78 ? -11.875 10.555 -3.391 1 83.38 78 TYR A C 1
ATOM 584 O O . TYR A 1 78 ? -11.117 10.742 -4.348 1 83.38 78 TYR A O 1
ATOM 592 N N . GLN A 1 79 ? -12.062 9.453 -2.713 1 76.69 79 GLN A N 1
ATOM 593 C CA . GLN A 1 79 ? -11.312 8.258 -3.078 1 76.69 79 GLN A CA 1
ATOM 594 C C . GLN A 1 79 ? -11.594 7.848 -4.52 1 76.69 79 GLN A C 1
ATOM 596 O O . GLN A 1 79 ? -10.68 7.461 -5.25 1 76.69 79 GLN A O 1
ATOM 601 N N . ASP A 1 80 ? -12.805 7.965 -4.977 1 75.62 80 ASP A N 1
ATOM 602 C CA . ASP A 1 80 ? -13.188 7.535 -6.32 1 75.62 80 ASP A CA 1
ATOM 603 C C . ASP A 1 80 ? -13.141 8.703 -7.301 1 75.62 80 ASP A C 1
ATOM 605 O O . ASP A 1 80 ? -13.547 8.562 -8.453 1 75.62 80 ASP A O 1
ATOM 609 N N . ALA A 1 81 ? -12.578 9.789 -6.91 1 79.44 81 ALA A N 1
ATOM 610 C CA . ALA A 1 81 ? -12.422 11.008 -7.703 1 79.44 81 ALA A CA 1
ATOM 611 C C . ALA A 1 81 ? -13.773 11.672 -7.961 1 79.44 81 ALA A C 1
ATOM 613 O O . ALA A 1 81 ? -13.852 12.891 -8.094 1 79.44 81 ALA A O 1
ATOM 614 N N . ALA A 1 82 ? -14.836 10.891 -8.016 1 77.06 82 ALA A N 1
ATOM 615 C CA . ALA A 1 82 ? -16.203 11.367 -8.156 1 77.06 82 ALA A CA 1
ATOM 616 C C . ALA A 1 82 ? -16.344 12.266 -9.383 1 77.06 82 ALA A C 1
ATOM 618 O O . ALA A 1 82 ? -16.953 13.344 -9.305 1 77.06 82 ALA A O 1
ATOM 619 N N . LEU A 1 83 ? -15.727 11.969 -10.477 1 87.19 83 LEU A N 1
ATOM 620 C CA . LEU A 1 83 ? -15.906 12.711 -11.719 1 87.19 83 LEU A CA 1
ATOM 621 C C . LEU A 1 83 ? -17.219 12.352 -12.383 1 87.19 83 LEU A C 1
ATOM 623 O O . LEU A 1 83 ? -17.688 11.211 -12.281 1 87.19 83 LEU A O 1
ATOM 627 N N . PHE A 1 84 ? -17.812 13.32 -13.031 1 86.81 84 PHE A N 1
ATOM 628 C CA . PHE A 1 84 ? -19.031 13.062 -13.773 1 86.81 84 PHE A CA 1
ATOM 629 C C . PHE A 1 84 ? -18.75 12.281 -15.047 1 86.81 84 PHE A C 1
ATOM 631 O O . PHE A 1 84 ? -18.141 12.805 -15.984 1 86.81 84 PHE A O 1
ATOM 638 N N . PRO A 1 85 ? -19.266 11.117 -15.094 1 86 85 PRO A N 1
ATOM 639 C CA . PRO A 1 85 ? -18.891 10.25 -16.219 1 86 85 PRO A CA 1
ATOM 640 C C . PRO A 1 85 ? -19.453 10.719 -17.547 1 86 85 PRO A C 1
ATOM 642 O O . PRO A 1 85 ? -18.969 10.312 -18.609 1 86 85 PRO A O 1
ATOM 645 N N . HIS A 1 86 ? -20.484 11.555 -17.516 1 86.88 86 HIS A N 1
ATOM 646 C CA . HIS A 1 86 ? -21.141 12.008 -18.75 1 86.88 86 HIS A CA 1
ATOM 647 C C . HIS A 1 86 ? -20.484 13.273 -19.281 1 86.88 86 HIS A C 1
ATOM 649 O O . HIS A 1 86 ? -20.844 13.766 -20.359 1 86.88 86 HIS A O 1
ATOM 655 N N . LEU A 1 87 ? -19.562 13.891 -18.625 1 90.69 87 LEU A N 1
ATOM 656 C CA . LEU A 1 87 ? -18.828 15.086 -19.031 1 90.69 87 LEU A CA 1
ATOM 657 C C . LEU A 1 87 ? -17.375 14.742 -19.375 1 90.69 87 LEU A C 1
ATOM 659 O O . LEU A 1 87 ? -16.812 13.812 -18.812 1 90.69 87 LEU A O 1
ATOM 663 N N . ASN A 1 88 ? -16.859 15.469 -20.297 1 93.19 88 ASN A N 1
ATOM 664 C CA . ASN A 1 88 ? -15.43 15.32 -20.547 1 93.19 88 ASN A CA 1
ATOM 665 C C . ASN A 1 88 ? -14.594 16.016 -19.484 1 93.19 88 ASN A C 1
ATOM 667 O O . ASN A 1 88 ? -15.148 16.594 -18.547 1 93.19 88 ASN A O 1
ATOM 671 N N . VAL A 1 89 ? -13.312 15.945 -19.547 1 94.38 89 VAL A N 1
ATOM 672 C CA . VAL A 1 89 ? -12.414 16.469 -18.531 1 94.38 89 VAL A CA 1
ATOM 673 C C . VAL A 1 89 ? -12.648 17.984 -18.359 1 94.38 89 VAL A C 1
ATOM 675 O O . VAL A 1 89 ? -12.844 18.469 -17.234 1 94.38 89 VAL A O 1
ATOM 678 N N . ARG A 1 90 ? -12.68 18.672 -19.453 1 94.12 90 ARG A N 1
ATOM 679 C CA . ARG A 1 90 ? -12.867 20.125 -19.422 1 94.12 90 ARG A CA 1
ATOM 680 C C . ARG A 1 90 ? -14.203 20.484 -18.766 1 94.12 90 ARG A C 1
ATOM 682 O O . ARG A 1 90 ? -14.266 21.375 -17.922 1 94.12 90 ARG A O 1
ATOM 689 N N . GLU A 1 91 ? -15.219 19.781 -19.125 1 92.12 91 GLU A N 1
ATOM 690 C CA . GLU A 1 91 ? -16.547 20.031 -18.562 1 92.12 91 GLU A CA 1
ATOM 691 C C . GLU A 1 91 ? -16.578 19.719 -17.078 1 92.12 91 GLU A C 1
ATOM 693 O O . GLU A 1 91 ? -17.234 20.438 -16.297 1 92.12 91 GLU A O 1
ATOM 698 N N . ASN A 1 92 ? -15.953 18.641 -16.703 1 93.12 92 ASN A N 1
ATOM 699 C CA . ASN A 1 92 ? -15.836 18.312 -15.297 1 93.12 92 ASN A CA 1
ATOM 700 C C . ASN A 1 92 ? -15.188 19.438 -14.5 1 93.12 92 ASN A C 1
ATOM 702 O O . ASN A 1 92 ? -15.664 19.797 -13.422 1 93.12 92 ASN A O 1
ATOM 706 N N . LEU A 1 93 ? -14.133 19.969 -15.086 1 91.81 93 LEU A N 1
ATOM 707 C CA . LEU A 1 93 ? -13.375 21.031 -14.414 1 91.81 93 LEU A CA 1
ATOM 708 C C . LEU A 1 93 ? -14.203 22.297 -14.305 1 91.81 93 LEU A C 1
ATOM 710 O O . LEU A 1 93 ? -14.203 22.953 -13.266 1 91.81 93 LEU A O 1
ATOM 714 N N . LEU A 1 94 ? -14.922 22.594 -15.312 1 88.12 94 LEU A N 1
ATOM 715 C CA . LEU A 1 94 ? -15.68 23.844 -15.352 1 88.12 94 LEU A CA 1
ATOM 716 C C . LEU A 1 94 ? -16.938 23.734 -14.5 1 88.12 94 LEU A C 1
ATOM 718 O O . LEU A 1 94 ? -17.531 24.75 -14.125 1 88.12 94 LEU A O 1
ATOM 722 N N . PHE A 1 95 ? -17.297 22.531 -14.234 1 81.88 95 PHE A N 1
ATOM 723 C CA . PHE A 1 95 ? -18.469 22.328 -13.383 1 81.88 95 PHE A CA 1
ATOM 724 C C . PHE A 1 95 ? -18.203 22.875 -11.977 1 81.88 95 PHE A C 1
ATOM 726 O O . PHE A 1 95 ? -19.141 23.281 -11.289 1 81.88 95 PHE A O 1
ATOM 733 N N . ALA A 1 96 ? -17.031 22.797 -11.539 1 73.94 96 ALA A N 1
ATOM 734 C CA . ALA A 1 96 ? -16.625 23.266 -10.211 1 73.94 96 ALA A CA 1
ATOM 735 C C . ALA A 1 96 ? -16.984 24.734 -10.023 1 73.94 96 ALA A C 1
ATOM 737 O O . ALA A 1 96 ? -17.266 25.172 -8.906 1 73.94 96 ALA A O 1
ATOM 738 N N . ARG A 1 97 ? -16.875 25.484 -11.039 1 71.5 97 ARG A N 1
ATOM 739 C CA . ARG A 1 97 ? -17.062 26.938 -10.891 1 71.5 97 ARG A CA 1
ATOM 740 C C . ARG A 1 97 ? -18.422 27.375 -11.43 1 71.5 97 ARG A C 1
ATOM 742 O O . ARG A 1 97 ? -18.641 28.562 -11.68 1 71.5 97 ARG A O 1
ATOM 749 N N . ARG A 1 98 ? -19.188 26.453 -11.555 1 60.84 98 ARG A N 1
ATOM 750 C CA . ARG A 1 98 ? -20.469 26.844 -12.109 1 60.84 98 ARG A CA 1
ATOM 751 C C . ARG A 1 98 ? -21.188 27.828 -11.195 1 60.84 98 ARG A C 1
ATOM 753 O O . ARG A 1 98 ? -21.953 28.688 -11.664 1 60.84 98 ARG A O 1
ATOM 760 N N . TYR A 1 99 ? -20.766 27.75 -10.008 1 57.22 99 TYR A N 1
ATOM 761 C CA . TYR A 1 99 ? -21.531 28.594 -9.102 1 57.22 99 TYR A CA 1
ATOM 762 C C . TYR A 1 99 ? -20.688 29.75 -8.57 1 57.22 99 TYR A C 1
ATOM 764 O O . TYR A 1 99 ? -21.047 30.406 -7.594 1 57.22 99 TYR A O 1
ATOM 772 N N . THR A 1 100 ? -19.516 29.844 -9.117 1 62.44 100 THR A N 1
ATOM 773 C CA . THR A 1 100 ? -18.672 30.922 -8.609 1 62.44 100 THR A CA 1
ATOM 774 C C . THR A 1 100 ? -18.938 32.219 -9.383 1 62.44 100 THR A C 1
ATOM 776 O O . THR A 1 100 ? -19.391 32.188 -10.531 1 62.44 100 THR A O 1
ATOM 779 N N . ASP A 1 101 ? -18.719 33.281 -8.734 1 63.28 101 ASP A N 1
ATOM 780 C CA . ASP A 1 101 ? -18.922 34.625 -9.281 1 63.28 101 ASP A CA 1
ATOM 781 C C . ASP A 1 101 ? -17.766 35.031 -10.188 1 63.28 101 ASP A C 1
ATOM 783 O O . ASP A 1 101 ? -17.734 36.156 -10.664 1 63.28 101 ASP A O 1
ATOM 787 N N . LEU A 1 102 ? -16.984 34.188 -10.398 1 64.62 102 LEU A N 1
ATOM 788 C CA . LEU A 1 102 ? -15.836 34.562 -11.211 1 64.62 102 LEU A CA 1
ATOM 789 C C . LEU A 1 102 ? -16.219 34.625 -12.688 1 64.62 102 LEU A C 1
ATOM 791 O O . LEU A 1 102 ? -17.062 33.844 -13.141 1 64.62 102 LEU A O 1
ATOM 795 N N . ALA A 1 103 ? -15.578 35.656 -13.383 1 76.94 103 ALA A N 1
ATOM 796 C CA . ALA A 1 103 ? -15.766 35.781 -14.828 1 76.94 103 ALA A CA 1
ATOM 797 C C . ALA A 1 103 ? -15.297 34.5 -15.523 1 76.94 103 ALA A C 1
ATOM 799 O O . ALA A 1 103 ? -14.32 33.875 -15.109 1 76.94 103 ALA A O 1
ATOM 800 N N . LYS A 1 104 ? -16.078 34 -16.359 1 77.12 104 LYS A N 1
ATOM 801 C CA . LYS A 1 104 ? -15.812 32.812 -17.125 1 77.12 104 LYS A CA 1
ATOM 802 C C . LYS A 1 104 ? -14.391 32.781 -17.672 1 77.12 104 LYS A C 1
ATOM 804 O O . LYS A 1 104 ? -13.727 31.75 -17.656 1 77.12 104 LYS A O 1
ATOM 809 N N . ALA A 1 105 ? -13.953 33.938 -18.094 1 81.25 105 ALA A N 1
ATOM 810 C CA . ALA A 1 105 ? -12.617 34.031 -18.688 1 81.25 105 ALA A CA 1
ATOM 811 C C . ALA A 1 105 ? -11.539 33.75 -17.641 1 81.25 105 ALA A C 1
ATOM 813 O O . ALA A 1 105 ? -10.531 33.094 -17.953 1 81.25 105 ALA A O 1
ATOM 814 N N . GLU A 1 106 ? -11.766 34.156 -16.5 1 83.56 106 GLU A N 1
ATOM 815 C CA . GLU A 1 106 ? -10.805 33.906 -15.438 1 83.56 106 GLU A CA 1
ATOM 816 C C . GLU A 1 106 ? -10.75 32.438 -15.047 1 83.56 106 GLU A C 1
ATOM 818 O O . GLU A 1 106 ? -9.68 31.906 -14.781 1 83.56 106 GLU A O 1
ATOM 823 N N . VAL A 1 107 ? -11.875 31.875 -15.102 1 84.19 107 VAL A N 1
ATOM 824 C CA . VAL A 1 107 ? -11.969 30.453 -14.742 1 84.19 107 VAL A CA 1
ATOM 825 C C . VAL A 1 107 ? -11.211 29.609 -15.766 1 84.19 107 VAL A C 1
ATOM 827 O O . VAL A 1 107 ? -10.484 28.688 -15.391 1 84.19 107 VAL A O 1
ATOM 830 N N . VAL A 1 108 ? -11.383 30 -16.984 1 88.56 108 VAL A N 1
ATOM 831 C CA . VAL A 1 108 ? -10.742 29.25 -18.062 1 88.56 108 VAL A CA 1
ATOM 832 C C . VAL A 1 108 ? -9.227 29.438 -17.984 1 88.56 108 VAL A C 1
ATOM 834 O O . VAL A 1 108 ? -8.469 28.484 -18.188 1 88.56 108 VAL A O 1
ATOM 837 N N . ARG A 1 109 ? -8.844 30.578 -17.672 1 90.06 109 ARG A N 1
ATOM 838 C CA . ARG A 1 109 ? -7.414 30.844 -17.531 1 90.06 109 ARG A CA 1
ATOM 839 C C . ARG A 1 109 ? -6.82 30.016 -16.391 1 90.06 109 ARG A C 1
ATOM 841 O O . ARG A 1 109 ? -5.781 29.375 -16.547 1 90.06 109 ARG A O 1
ATOM 848 N N . GLU A 1 110 ? -7.473 30.062 -15.336 1 88.94 110 GLU A N 1
ATOM 849 C CA . GLU A 1 110 ? -7.004 29.312 -14.172 1 88.94 110 GLU A CA 1
ATOM 850 C C . GLU A 1 110 ? -7.004 27.812 -14.445 1 88.94 110 GLU A C 1
ATOM 852 O O . GLU A 1 110 ? -6.094 27.094 -14.016 1 88.94 110 GLU A O 1
ATOM 857 N N . MET A 1 111 ? -8.023 27.406 -15.086 1 91.19 111 MET A N 1
ATOM 858 C CA . MET A 1 111 ? -8.117 26 -15.461 1 91.19 111 MET A CA 1
ATOM 859 C C . MET A 1 111 ? -6.922 25.578 -16.312 1 91.19 111 MET A C 1
ATOM 861 O O . MET A 1 111 ? -6.312 24.531 -16.062 1 91.19 111 MET A O 1
ATOM 865 N N . ASN A 1 112 ? -6.598 26.391 -17.234 1 92.75 112 ASN A N 1
ATOM 866 C CA . ASN A 1 112 ? -5.48 26.078 -18.125 1 92.75 112 ASN A CA 1
ATOM 867 C C . ASN A 1 112 ? -4.152 26.078 -17.359 1 92.75 112 ASN A C 1
ATOM 869 O O . ASN A 1 112 ? -3.309 25.203 -17.594 1 92.75 112 ASN A O 1
ATOM 873 N N . GLU A 1 113 ? -4.008 26.984 -16.531 1 91.62 113 GLU A N 1
ATOM 874 C CA . GLU A 1 113 ? -2.783 27.062 -15.734 1 91.62 113 GLU A CA 1
ATOM 875 C C . GLU A 1 113 ? -2.621 25.828 -14.836 1 91.62 113 GLU A C 1
ATOM 877 O O . GLU A 1 113 ? -1.551 25.219 -14.797 1 91.62 113 GLU A O 1
ATOM 882 N N . LEU A 1 114 ? -3.629 25.531 -14.164 1 91.44 114 LEU A N 1
ATOM 883 C CA . LEU A 1 114 ? -3.59 24.375 -13.273 1 91.44 114 LEU A CA 1
ATOM 884 C C . LEU A 1 114 ? -3.4 23.094 -14.062 1 91.44 114 LEU A C 1
ATOM 886 O O . LEU A 1 114 ? -2.684 22.188 -13.617 1 91.44 114 LEU A O 1
ATOM 890 N N . SER A 1 115 ? -4.09 23.031 -15.18 1 93.56 115 SER A N 1
ATOM 891 C CA . SER A 1 115 ? -3.969 21.859 -16.031 1 93.56 115 SER A CA 1
ATOM 892 C C . SER A 1 115 ? -2.531 21.656 -16.5 1 93.56 115 SER A C 1
ATOM 894 O O . SER A 1 115 ? -2.043 20.531 -16.562 1 93.56 115 SER A O 1
ATOM 896 N N . GLU A 1 116 ? -1.955 22.719 -16.812 1 91.81 116 GLU A N 1
ATOM 897 C CA . GLU A 1 116 ? -0.553 22.656 -17.219 1 91.81 116 GLU A CA 1
ATOM 898 C C . GLU A 1 116 ? 0.34 22.234 -16.062 1 91.81 116 GLU A C 1
ATOM 900 O O . GLU A 1 116 ? 1.206 21.375 -16.219 1 91.81 116 GLU A O 1
ATOM 905 N N . ARG A 1 117 ? 0.108 22.812 -14.992 1 87.38 117 ARG A N 1
ATOM 906 C CA . ARG A 1 117 ? 0.914 22.531 -13.805 1 87.38 117 ARG A CA 1
ATOM 907 C C . ARG A 1 117 ? 0.796 21.062 -13.391 1 87.38 117 ARG A C 1
ATOM 909 O O . ARG A 1 117 ? 1.77 20.469 -12.93 1 87.38 117 ARG A O 1
ATOM 916 N N . LEU A 1 118 ? -0.373 20.5 -13.594 1 90 118 LEU A N 1
ATOM 917 C CA . LEU A 1 118 ? -0.604 19.141 -13.133 1 90 118 LEU A CA 1
ATOM 918 C C . LEU A 1 118 ? -0.5 18.156 -14.289 1 90 118 LEU A C 1
ATOM 920 O O . LEU A 1 118 ? -0.733 16.953 -14.109 1 90 118 LEU A O 1
ATOM 924 N N . GLY A 1 119 ? -0.241 18.656 -15.461 1 88.62 119 GLY A N 1
ATOM 925 C CA . GLY A 1 119 ? 0.068 17.828 -16.609 1 88.62 119 GLY A CA 1
ATOM 926 C C . GLY A 1 119 ? -1.152 17.156 -17.203 1 88.62 119 GLY A C 1
ATOM 927 O O . GLY A 1 119 ? -1.1 15.969 -17.562 1 88.62 119 GLY A O 1
ATOM 928 N N . ILE A 1 120 ? -2.287 17.891 -17.203 1 91.56 120 ILE A N 1
ATOM 929 C CA . ILE A 1 120 ? -3.471 17.234 -17.734 1 91.56 120 ILE A CA 1
ATOM 930 C C . ILE A 1 120 ? -4.02 18.016 -18.922 1 91.56 120 ILE A C 1
ATOM 932 O O . ILE A 1 120 ? -5.141 17.781 -19.375 1 91.56 120 ILE A O 1
ATOM 936 N N . THR A 1 121 ? -3.258 19 -19.453 1 93.81 121 THR A N 1
ATOM 937 C CA . THR A 1 121 ? -3.701 19.844 -20.547 1 93.81 121 THR A CA 1
ATOM 938 C C . THR A 1 121 ? -4.141 18.984 -21.734 1 93.81 121 THR A C 1
ATOM 940 O O . THR A 1 121 ? -5.172 19.25 -22.359 1 93.81 121 THR A O 1
ATOM 943 N N . HIS A 1 122 ? -3.408 18 -22.031 1 91.56 122 HIS A N 1
ATOM 944 C CA . HIS A 1 122 ? -3.662 17.141 -23.188 1 91.56 122 HIS A CA 1
ATOM 945 C C . HIS A 1 122 ? -4.914 16.297 -22.969 1 91.56 122 HIS A C 1
ATOM 947 O O . HIS A 1 122 ? -5.426 15.703 -23.922 1 91.56 122 HIS A O 1
ATOM 953 N N . LEU A 1 123 ? -5.457 16.281 -21.812 1 92.62 123 LEU A N 1
ATOM 954 C CA . LEU A 1 123 ? -6.582 15.414 -21.484 1 92.62 123 LEU A CA 1
ATOM 955 C C . LEU A 1 123 ? -7.895 16.188 -21.516 1 92.62 123 LEU A C 1
ATOM 957 O O . LEU A 1 123 ? -8.977 15.594 -21.422 1 92.62 123 LEU A O 1
ATOM 961 N N . LEU A 1 124 ? -7.852 17.438 -21.719 1 93.69 124 LEU A N 1
ATOM 962 C CA . LEU A 1 124 ? -8.977 18.328 -21.469 1 93.69 124 LEU A CA 1
ATOM 963 C C . LEU A 1 124 ? -10.18 17.922 -22.312 1 93.69 124 LEU A C 1
ATOM 965 O O . LEU A 1 12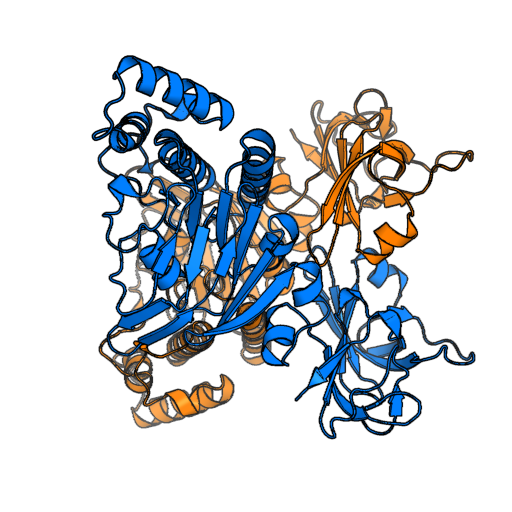4 ? -11.328 18.062 -21.875 1 93.69 124 LEU A O 1
ATOM 969 N N . GLN A 1 125 ? -9.961 17.391 -23.438 1 92.88 125 GLN A N 1
ATOM 970 C CA . GLN A 1 125 ? -11.07 17.047 -24.328 1 92.88 125 GLN A CA 1
ATOM 971 C C . GLN A 1 125 ? -11.406 15.562 -24.266 1 92.88 125 GLN A C 1
ATOM 973 O O . GLN A 1 125 ? -12.32 15.094 -24.938 1 92.88 125 GLN A O 1
ATOM 978 N N . ARG A 1 126 ? -10.773 14.922 -23.453 1 91.5 126 ARG A N 1
ATOM 979 C CA . ARG A 1 126 ? -10.945 13.477 -23.375 1 91.5 126 ARG A CA 1
ATOM 980 C C . ARG A 1 126 ? -12.133 13.117 -22.484 1 91.5 126 ARG A C 1
ATOM 982 O O . ARG A 1 126 ? -12.492 13.883 -21.594 1 91.5 126 ARG A O 1
ATOM 989 N N . ASP A 1 127 ? -12.695 11.992 -22.828 1 90.44 127 ASP A N 1
ATOM 990 C CA . ASP A 1 127 ? -13.695 11.391 -21.953 1 90.44 127 ASP A CA 1
ATOM 991 C C . ASP A 1 127 ? -13.062 10.883 -20.672 1 90.44 127 ASP A C 1
ATOM 993 O O . ASP A 1 127 ? -12.016 10.227 -20.703 1 90.44 127 ASP A O 1
ATOM 997 N N . VAL A 1 128 ? -13.711 11.062 -19.516 1 88.88 128 VAL A N 1
ATOM 998 C CA . VAL A 1 128 ? -13.117 10.75 -18.219 1 88.88 128 VAL A CA 1
ATOM 999 C C . VAL A 1 128 ? -13.031 9.234 -18.047 1 88.88 128 VAL A C 1
ATOM 1001 O O . VAL A 1 128 ? -12.211 8.742 -17.266 1 88.88 128 VAL A O 1
ATOM 1004 N N . ARG A 1 129 ? -13.812 8.469 -18.781 1 77.69 129 ARG A N 1
ATOM 1005 C CA . ARG A 1 129 ? -13.852 7.016 -18.641 1 77.69 129 ARG A CA 1
ATOM 1006 C C . ARG A 1 129 ? -12.602 6.383 -19.25 1 77.69 129 ARG A C 1
ATOM 1008 O O . ARG A 1 129 ? -12.305 5.215 -18.984 1 77.69 129 ARG A O 1
ATOM 1015 N N . THR A 1 130 ? -11.922 7.148 -19.984 1 80.06 130 THR A N 1
ATOM 1016 C CA . THR A 1 130 ? -10.75 6.629 -20.688 1 80.06 130 THR A CA 1
ATOM 1017 C C . THR A 1 130 ? -9.469 6.988 -19.938 1 80.06 130 THR A C 1
ATOM 1019 O O . THR A 1 130 ? -8.375 6.621 -20.375 1 80.06 130 THR A O 1
ATOM 1022 N N . LEU A 1 131 ? -9.609 7.703 -18.859 1 83.44 131 LEU A N 1
ATOM 1023 C CA . LEU A 1 131 ? -8.445 8.18 -18.109 1 83.44 131 LEU A CA 1
ATOM 1024 C C . LEU A 1 131 ? -7.844 7.07 -17.266 1 83.44 131 LEU A C 1
ATOM 1026 O O . LEU A 1 131 ? -8.57 6.199 -16.781 1 83.44 131 LEU A O 1
ATOM 1030 N N . SER A 1 132 ? -6.523 7.129 -17.156 1 73.75 132 SER A N 1
ATOM 1031 C CA . SER A 1 132 ? -5.871 6.266 -16.172 1 73.75 132 SER A CA 1
ATOM 1032 C C . SER A 1 132 ? -6.176 6.719 -14.75 1 73.75 132 SER A C 1
ATOM 1034 O O . SER A 1 132 ? -6.715 7.805 -14.539 1 73.75 132 SER A O 1
ATOM 1036 N N . GLY A 1 133 ? -5.891 5.852 -13.727 1 76.38 133 GLY A N 1
ATOM 1037 C CA . GLY A 1 133 ? -6.07 6.215 -12.328 1 76.38 133 GLY A CA 1
ATOM 1038 C C . GLY A 1 133 ? -5.355 7.496 -11.945 1 76.38 133 GLY A C 1
ATOM 1039 O O . GLY A 1 133 ? -5.934 8.367 -11.297 1 76.38 133 GLY A O 1
ATOM 1040 N N . GLY A 1 134 ? -4.102 7.57 -12.359 1 81.31 134 GLY A N 1
ATOM 1041 C CA . GLY A 1 134 ? -3.328 8.766 -12.078 1 81.31 134 GLY A CA 1
ATOM 1042 C C . GLY A 1 134 ? -3.896 10.016 -12.742 1 81.31 134 GLY A C 1
ATOM 1043 O O . GLY A 1 134 ? -3.945 11.078 -12.125 1 81.31 134 GLY A O 1
ATOM 1044 N N . GLU A 1 135 ? -4.312 9.82 -13.969 1 85.25 135 GLU A N 1
ATOM 1045 C CA . GLU A 1 135 ? -4.922 10.938 -14.695 1 85.25 135 GLU A CA 1
ATOM 1046 C C . GLU A 1 135 ? -6.227 11.375 -14.023 1 85.25 135 GLU A C 1
ATOM 1048 O O . GLU A 1 135 ? -6.465 12.57 -13.852 1 85.25 135 GLU A O 1
ATOM 1053 N N . THR A 1 136 ? -6.996 10.422 -13.648 1 87.81 136 THR A N 1
ATOM 1054 C CA . THR A 1 136 ? -8.266 10.695 -12.977 1 87.81 136 THR A CA 1
ATOM 1055 C C . THR A 1 136 ? -8.039 11.508 -11.703 1 87.81 136 THR A C 1
ATOM 1057 O O . THR A 1 136 ? -8.742 12.477 -11.453 1 87.81 136 THR A O 1
ATOM 1060 N N . GLN A 1 137 ? -7.035 11.078 -10.977 1 88.44 137 GLN A N 1
ATOM 1061 C CA . GLN A 1 137 ? -6.742 11.758 -9.719 1 88.44 137 GLN A CA 1
ATOM 1062 C C . GLN A 1 137 ? -6.254 13.18 -9.961 1 88.44 137 GLN A C 1
ATOM 1064 O O . GLN A 1 137 ? -6.602 14.102 -9.211 1 88.44 137 GLN A O 1
ATOM 1069 N N . ARG A 1 138 ? -5.441 13.352 -10.953 1 89.5 138 ARG A N 1
ATOM 1070 C CA . ARG A 1 138 ? -4.957 14.688 -11.289 1 89.5 138 ARG A CA 1
ATOM 1071 C C . ARG A 1 138 ? -6.109 15.602 -11.695 1 89.5 138 ARG A C 1
ATOM 1073 O O . ARG A 1 138 ? -6.152 16.766 -11.312 1 89.5 138 ARG A O 1
ATOM 1080 N N . VAL A 1 139 ? -7.004 15.086 -12.453 1 92.44 139 VAL A N 1
ATOM 1081 C CA . VAL A 1 139 ? -8.172 15.852 -12.867 1 92.44 139 VAL A CA 1
ATOM 1082 C C . VAL A 1 139 ? -9 16.234 -11.641 1 92.44 139 VAL A C 1
ATOM 1084 O O . VAL A 1 139 ? -9.438 17.391 -11.516 1 92.44 139 VAL A O 1
ATOM 1087 N N . ALA A 1 140 ? -9.148 15.281 -10.781 1 92 140 ALA A N 1
ATOM 1088 C CA . ALA A 1 140 ? -9.898 15.539 -9.547 1 92 140 ALA A CA 1
ATOM 1089 C C . ALA A 1 140 ? -9.234 16.641 -8.727 1 92 140 ALA A C 1
ATOM 1091 O O . ALA A 1 140 ? -9.914 17.484 -8.148 1 92 140 ALA A O 1
ATOM 1092 N N . LEU A 1 141 ? -7.969 16.594 -8.688 1 91.62 141 LEU A N 1
ATOM 1093 C CA . LEU A 1 141 ? -7.211 17.594 -7.934 1 91.62 141 LEU A CA 1
ATOM 1094 C C . LEU A 1 141 ? -7.371 18.984 -8.555 1 91.62 141 LEU A C 1
ATOM 1096 O O . LEU A 1 141 ? -7.578 19.969 -7.84 1 91.62 141 LEU A O 1
ATOM 1100 N N . VAL A 1 142 ? -7.277 19.047 -9.852 1 91.44 142 VAL A N 1
ATOM 1101 C CA . VAL A 1 142 ? -7.461 20.328 -10.539 1 91.44 142 VAL A CA 1
ATOM 1102 C C . VAL A 1 142 ? -8.852 20.875 -10.25 1 91.44 142 VAL A C 1
ATOM 1104 O O . VAL A 1 142 ? -9.008 22.062 -9.938 1 91.44 142 VAL A O 1
ATOM 1107 N N . ARG A 1 143 ? -9.758 20.031 -10.367 1 91.56 143 ARG A N 1
ATOM 1108 C CA . ARG A 1 143 ? -11.133 20.438 -10.102 1 91.56 143 ARG A CA 1
ATOM 1109 C C . ARG A 1 143 ? -11.273 21.016 -8.703 1 91.56 143 ARG A C 1
ATOM 1111 O O . ARG A 1 143 ? -11.914 22.047 -8.508 1 91.56 143 ARG A O 1
ATOM 1118 N N . ALA A 1 144 ? -10.688 20.344 -7.773 1 89.56 144 ALA A N 1
ATOM 1119 C CA . ALA A 1 144 ? -10.766 20.781 -6.383 1 89.56 144 ALA A CA 1
ATOM 1120 C C . ALA A 1 144 ? -10.047 22.125 -6.191 1 89.56 144 ALA A C 1
ATOM 1122 O O . ALA A 1 144 ? -10.477 22.953 -5.387 1 89.56 144 ALA A O 1
ATOM 1123 N N . LEU A 1 145 ? -9.023 22.359 -6.938 1 90.19 145 LEU A N 1
ATOM 1124 C CA . LEU A 1 145 ? -8.188 23.547 -6.77 1 90.19 145 LEU A CA 1
ATOM 1125 C C . LEU A 1 145 ? -8.797 24.75 -7.492 1 90.19 145 LEU A C 1
ATOM 1127 O O . LEU A 1 145 ? -8.5 25.891 -7.156 1 90.19 145 LEU A O 1
ATOM 1131 N N . LEU A 1 146 ? -9.555 24.484 -8.469 1 88.31 146 LEU A N 1
ATOM 1132 C CA . LEU A 1 146 ? -10.133 25.531 -9.289 1 88.31 146 LEU A CA 1
ATOM 1133 C C . LEU A 1 146 ? -11.07 26.422 -8.469 1 88.31 146 LEU A C 1
ATOM 1135 O O . LEU A 1 146 ? -11.32 27.562 -8.836 1 88.31 146 LEU A O 1
ATOM 1139 N N . VAL A 1 147 ? -11.547 25.969 -7.445 1 83.75 147 VAL A N 1
ATOM 1140 C CA . VAL A 1 147 ? -12.461 26.766 -6.629 1 83.75 147 VAL A CA 1
ATOM 1141 C C . VAL A 1 147 ? -11.656 27.594 -5.625 1 83.75 147 VAL A C 1
ATOM 1143 O O . VAL A 1 147 ? -12.234 28.266 -4.773 1 83.75 147 VAL A O 1
ATOM 1146 N N . ARG A 1 148 ? -10.32 27.438 -5.684 1 84.25 148 ARG A N 1
ATOM 1147 C CA . ARG A 1 148 ? -9.406 28.188 -4.828 1 84.25 148 ARG A CA 1
ATOM 1148 C C . ARG A 1 148 ? -9.734 27.969 -3.355 1 84.25 148 ARG A C 1
ATOM 1150 O O . ARG A 1 148 ? -9.969 28.922 -2.613 1 84.25 148 ARG A O 1
ATOM 1157 N N . PRO A 1 149 ? -9.625 26.781 -2.984 1 88.12 149 PRO A N 1
ATOM 1158 C CA . PRO A 1 149 ? -9.984 26.453 -1.6 1 88.12 149 PRO A CA 1
ATOM 1159 C C . PRO A 1 149 ? -8.938 26.938 -0.596 1 88.12 149 PRO A C 1
ATOM 1161 O O . PRO A 1 149 ? -7.754 27.031 -0.927 1 88.12 149 PRO A O 1
ATOM 1164 N N . SER A 1 150 ? -9.484 27.297 0.571 1 88.06 150 SER A N 1
ATOM 1165 C CA . SER A 1 150 ? -8.562 27.594 1.667 1 88.06 150 SER A CA 1
ATOM 1166 C C . SER A 1 150 ? -8.031 26.328 2.307 1 88.06 150 SER A C 1
ATOM 1168 O O . SER A 1 150 ? -6.953 26.328 2.906 1 88.06 150 SER A O 1
ATOM 1170 N N . VAL A 1 151 ? -8.844 25.328 2.174 1 93.12 151 VAL A N 1
ATOM 1171 C CA . VAL A 1 151 ? -8.484 24.031 2.73 1 93.12 151 VAL A CA 1
ATOM 1172 C C . VAL A 1 151 ? -8.805 22.938 1.719 1 93.12 151 VAL A C 1
ATOM 1174 O O . VAL A 1 151 ? -9.859 22.953 1.082 1 93.12 151 VAL A O 1
ATOM 1177 N N . LEU A 1 152 ? -7.887 22.078 1.534 1 94.88 152 LEU A N 1
ATOM 1178 C CA . LEU A 1 152 ? -8.094 20.922 0.675 1 94.88 152 LEU A CA 1
ATOM 1179 C C . LEU A 1 152 ? -8.258 19.656 1.504 1 94.88 152 LEU A C 1
ATOM 1181 O O . LEU A 1 152 ? -7.352 19.281 2.256 1 94.88 152 LEU A O 1
ATOM 1185 N N . LEU A 1 153 ? -9.422 19.062 1.4 1 95.75 153 LEU A N 1
ATOM 1186 C CA . LEU A 1 153 ? -9.727 17.797 2.07 1 95.75 153 LEU A CA 1
ATOM 1187 C C . LEU A 1 153 ? -9.539 16.609 1.126 1 95.75 153 LEU A C 1
ATOM 1189 O O . LEU A 1 153 ? -10.078 16.609 0.02 1 95.75 153 LEU A O 1
ATOM 1193 N N . LEU A 1 154 ? -8.758 15.641 1.573 1 95.62 154 LEU A N 1
ATOM 1194 C CA . LEU A 1 154 ? -8.438 14.477 0.747 1 95.62 154 LEU A CA 1
ATOM 1195 C C . LEU A 1 154 ? -8.891 13.188 1.426 1 95.62 154 LEU A C 1
ATOM 1197 O O . LEU A 1 154 ? -8.414 12.859 2.514 1 95.62 154 LEU A O 1
ATOM 1201 N N . ASP A 1 155 ? -9.75 12.516 0.798 1 92.5 155 ASP A N 1
ATOM 1202 C CA . ASP A 1 155 ? -10.242 11.25 1.33 1 92.5 155 ASP A CA 1
ATOM 1203 C C . ASP A 1 155 ? -9.609 10.062 0.611 1 92.5 155 ASP A C 1
ATOM 1205 O O . ASP A 1 155 ? -10.133 9.586 -0.397 1 92.5 155 ASP A O 1
ATOM 1209 N N . GLU A 1 156 ? -8.539 9.555 1.158 1 89.56 156 GLU A N 1
ATOM 1210 C CA . GLU A 1 156 ? -7.777 8.422 0.635 1 89.56 156 GLU A CA 1
ATOM 1211 C C . GLU A 1 156 ? -7.457 8.617 -0.845 1 89.56 156 GLU A C 1
ATOM 1213 O O . GLU A 1 156 ? -7.723 7.73 -1.661 1 89.56 156 GLU A O 1
ATOM 1218 N N . PRO A 1 157 ? -6.777 9.68 -1.139 1 87.81 157 PRO A N 1
ATOM 1219 C CA . PRO A 1 157 ? -6.586 10.062 -2.539 1 87.81 157 PRO A CA 1
ATOM 1220 C C . PRO A 1 157 ? -5.656 9.109 -3.291 1 87.81 157 PRO A C 1
ATOM 1222 O O . PRO A 1 157 ? -5.629 9.109 -4.523 1 87.81 157 PRO A O 1
ATOM 1225 N N . LEU A 1 158 ? -4.984 8.266 -2.588 1 86.38 158 LEU A N 1
ATOM 1226 C CA . LEU A 1 158 ? -3.947 7.465 -3.227 1 86.38 158 LEU A CA 1
ATOM 1227 C C . LEU A 1 158 ? -4.281 5.98 -3.146 1 86.38 158 LEU A C 1
ATOM 1229 O O . LEU A 1 158 ? -3.543 5.145 -3.67 1 86.38 158 LEU A O 1
ATOM 1233 N N . SER A 1 159 ? -5.395 5.609 -2.607 1 77.69 159 SER A N 1
ATOM 1234 C CA . SER A 1 159 ? -5.684 4.223 -2.258 1 77.69 159 SER A CA 1
ATOM 1235 C C . SER A 1 159 ? -5.938 3.381 -3.504 1 77.69 159 SER A C 1
ATOM 1237 O O . SER A 1 159 ? -5.664 2.178 -3.512 1 77.69 159 SER A O 1
ATOM 1239 N N . ALA A 1 160 ? -6.453 3.943 -4.516 1 71.62 160 ALA A N 1
ATOM 1240 C CA . ALA A 1 160 ? -6.855 3.184 -5.695 1 71.62 160 ALA A CA 1
ATOM 1241 C C . ALA A 1 160 ? -5.773 3.23 -6.77 1 71.62 160 ALA A C 1
ATOM 1243 O O . ALA A 1 160 ? -5.949 2.682 -7.859 1 71.62 160 ALA A O 1
ATOM 1244 N N . LEU A 1 161 ? -4.656 3.861 -6.449 1 78 161 LEU A N 1
ATOM 1245 C CA . LEU A 1 161 ? -3.629 4.078 -7.461 1 78 161 LEU A CA 1
ATOM 1246 C C . LEU A 1 161 ? -2.578 2.975 -7.414 1 78 161 LEU A C 1
ATOM 1248 O O . LEU A 1 161 ? -2.26 2.461 -6.34 1 78 161 LEU A O 1
ATOM 1252 N N . ASP A 1 162 ? -2.107 2.584 -8.633 1 77.75 162 ASP A N 1
ATOM 1253 C CA . ASP A 1 162 ? -0.955 1.691 -8.688 1 77.75 162 ASP A CA 1
ATOM 1254 C C . ASP A 1 162 ? 0.292 2.369 -8.125 1 77.75 162 ASP A C 1
ATOM 1256 O O . ASP A 1 162 ? 0.33 3.594 -7.98 1 77.75 162 ASP A O 1
ATOM 1260 N N . PRO A 1 163 ? 1.295 1.631 -7.727 1 74.56 163 PRO A N 1
ATOM 1261 C CA . PRO A 1 163 ? 2.463 2.156 -7.016 1 74.56 163 PRO A CA 1
ATOM 1262 C C . PRO A 1 163 ? 3.174 3.266 -7.785 1 74.56 163 PRO A C 1
ATOM 1264 O O . PRO A 1 163 ? 3.602 4.258 -7.191 1 74.56 163 PRO A O 1
ATOM 1267 N N . VAL A 1 164 ? 3.314 3.111 -9.062 1 73.31 164 VAL A N 1
ATOM 1268 C CA . VAL A 1 164 ? 4.016 4.113 -9.859 1 73.31 164 VAL A CA 1
ATOM 1269 C C . VAL A 1 164 ? 3.254 5.438 -9.812 1 73.31 164 VAL A C 1
ATOM 1271 O O . VAL A 1 164 ? 3.834 6.484 -9.523 1 73.31 164 VAL A O 1
ATOM 1274 N N . PHE A 1 165 ? 2 5.383 -9.93 1 77.25 165 PHE A N 1
ATOM 1275 C CA . PHE A 1 165 ? 1.178 6.586 -9.938 1 77.25 165 PHE A CA 1
ATOM 1276 C C . PHE A 1 165 ? 1.024 7.145 -8.523 1 77.25 165 PHE A C 1
ATOM 1278 O O . PHE A 1 165 ? 0.989 8.359 -8.336 1 77.25 165 PHE A O 1
ATOM 1285 N N . ARG A 1 166 ? 1.011 6.203 -7.617 1 83.81 166 ARG A N 1
ATOM 1286 C CA . ARG A 1 166 ? 0.901 6.633 -6.227 1 83.81 166 ARG A CA 1
ATOM 1287 C C . ARG A 1 166 ? 2.061 7.543 -5.84 1 83.81 166 ARG A C 1
ATOM 1289 O O . ARG A 1 166 ? 1.854 8.609 -5.25 1 83.81 166 ARG A O 1
ATOM 1296 N N . GLU A 1 167 ? 3.201 7.156 -6.168 1 80.06 167 GLU A N 1
ATOM 1297 C CA . GLU A 1 167 ? 4.391 7.941 -5.852 1 80.06 167 GLU A CA 1
ATOM 1298 C C . GLU A 1 167 ? 4.355 9.297 -6.547 1 80.06 167 GLU A C 1
ATOM 1300 O O . GLU A 1 167 ? 4.703 10.32 -5.945 1 80.06 167 GLU A O 1
ATOM 1305 N N . GLU A 1 168 ? 3.977 9.266 -7.727 1 82.75 168 GLU A N 1
ATOM 1306 C CA . GLU A 1 168 ? 3.893 10.508 -8.5 1 82.75 168 GLU A CA 1
ATOM 1307 C C . GLU A 1 168 ? 2.914 11.484 -7.859 1 82.75 168 GLU A C 1
ATOM 1309 O O . GLU A 1 168 ? 3.205 12.68 -7.75 1 82.75 168 GLU A O 1
ATOM 1314 N N . ILE A 1 169 ? 1.819 10.992 -7.488 1 87.62 169 ILE A N 1
ATOM 1315 C CA . ILE A 1 169 ? 0.792 11.852 -6.914 1 87.62 169 ILE A CA 1
ATOM 1316 C C . ILE A 1 169 ? 1.219 12.312 -5.52 1 87.62 169 ILE A C 1
ATOM 1318 O O . ILE A 1 169 ? 0.935 13.445 -5.117 1 87.62 169 ILE A O 1
ATOM 1322 N N . GLN A 1 170 ? 1.871 11.445 -4.801 1 89.12 170 GLN A N 1
ATOM 1323 C CA . GLN A 1 170 ? 2.41 11.844 -3.506 1 89.12 170 GLN A CA 1
ATOM 1324 C C . GLN A 1 170 ? 3.344 13.047 -3.643 1 89.12 170 GLN A C 1
ATOM 1326 O O . GLN A 1 170 ? 3.232 14.016 -2.889 1 89.12 170 GLN A O 1
ATOM 1331 N N . TYR A 1 171 ? 4.137 12.992 -4.605 1 85.19 171 TYR A N 1
ATOM 1332 C CA . TYR A 1 171 ? 5.059 14.094 -4.863 1 85.19 171 TYR A CA 1
ATOM 1333 C C . TYR A 1 171 ? 4.305 15.344 -5.297 1 85.19 171 TYR A C 1
ATOM 1335 O O . TYR A 1 171 ? 4.672 16.453 -4.922 1 85.19 171 TYR A O 1
ATOM 1343 N N . LEU A 1 172 ? 3.395 15.102 -6.074 1 87.38 172 LEU A N 1
ATOM 1344 C CA . LEU A 1 172 ? 2.57 16.219 -6.523 1 87.38 172 LEU A CA 1
ATOM 1345 C C . LEU A 1 172 ? 1.899 16.922 -5.344 1 87.38 172 LEU A C 1
ATOM 1347 O O . LEU A 1 172 ? 1.891 18.141 -5.262 1 87.38 172 LEU A O 1
ATOM 1351 N N . LEU A 1 173 ? 1.339 16.172 -4.449 1 91.06 173 LEU A N 1
ATOM 1352 C CA . LEU A 1 173 ? 0.693 16.734 -3.266 1 91.06 173 LEU A CA 1
ATOM 1353 C C . LEU A 1 173 ? 1.696 17.484 -2.408 1 91.06 173 LEU A C 1
ATOM 1355 O O . LEU A 1 173 ? 1.389 18.578 -1.899 1 91.06 173 LEU A O 1
ATOM 1359 N N . GLN A 1 174 ? 2.803 16.953 -2.248 1 89.19 174 GLN A N 1
ATOM 1360 C CA . GLN A 1 174 ? 3.867 17.609 -1.501 1 89.19 174 GLN A CA 1
ATOM 1361 C C . GLN A 1 174 ? 4.23 18.953 -2.129 1 89.19 174 GLN A C 1
AT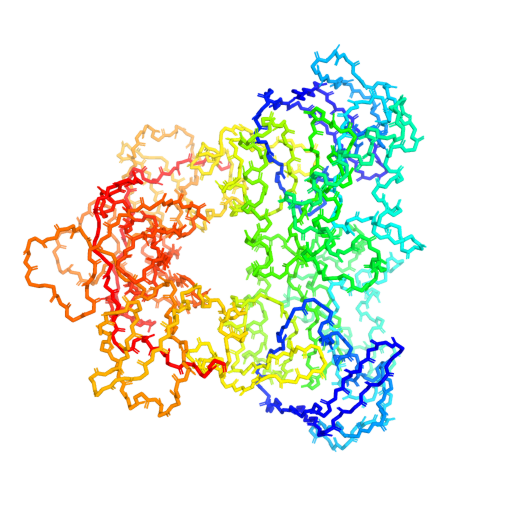OM 1363 O O . GLN A 1 174 ? 4.344 19.969 -1.431 1 89.19 174 GLN A O 1
ATOM 1368 N N . ARG A 1 175 ? 4.379 18.922 -3.414 1 86.38 175 ARG A N 1
ATOM 1369 C CA . ARG A 1 175 ? 4.738 20.141 -4.148 1 86.38 175 ARG A CA 1
ATOM 1370 C C . ARG A 1 175 ? 3.641 21.188 -4.043 1 86.38 175 ARG A C 1
ATOM 1372 O O . ARG A 1 175 ? 3.924 22.375 -3.83 1 86.38 175 ARG A O 1
ATOM 1379 N N . LEU A 1 176 ? 2.465 20.75 -4.262 1 87.94 176 LEU A N 1
ATOM 1380 C CA . LEU A 1 176 ? 1.331 21.656 -4.172 1 87.94 176 LEU A CA 1
ATOM 1381 C C . LEU A 1 176 ? 1.262 22.297 -2.789 1 87.94 176 LEU A C 1
ATOM 1383 O O . LEU A 1 176 ? 1.03 23.516 -2.67 1 87.94 176 LEU A O 1
ATOM 1387 N N . HIS A 1 177 ? 1.45 21.531 -1.803 1 90.94 177 HIS A N 1
ATOM 1388 C CA . HIS A 1 177 ? 1.44 22.047 -0.434 1 90.94 177 HIS A CA 1
ATOM 1389 C C . HIS A 1 177 ? 2.527 23.094 -0.227 1 90.94 177 HIS A C 1
ATOM 1391 O O . HIS A 1 177 ? 2.27 24.156 0.346 1 90.94 177 HIS A O 1
ATOM 1397 N N . GLN A 1 178 ? 3.662 22.859 -0.682 1 86.94 178 GLN A N 1
ATOM 1398 C CA . GLN A 1 178 ? 4.812 23.719 -0.479 1 86.94 178 GLN A CA 1
ATOM 1399 C C . GLN A 1 178 ? 4.684 25 -1.298 1 86.94 178 GLN A C 1
ATOM 1401 O O . GLN A 1 178 ? 4.965 26.094 -0.8 1 86.94 178 GLN A O 1
ATOM 1406 N N . GLU A 1 179 ? 4.215 24.875 -2.48 1 86.69 179 GLU A N 1
ATOM 1407 C CA . GLU A 1 179 ? 4.188 26 -3.402 1 86.69 179 GLU A CA 1
ATOM 1408 C C . GLU A 1 179 ? 2.973 26.891 -3.156 1 86.69 179 GLU A C 1
ATOM 1410 O O . GLU A 1 179 ? 3.059 28.109 -3.262 1 86.69 179 GLU A O 1
ATOM 1415 N N . MET A 1 180 ? 1.884 26.312 -2.836 1 87 180 MET A N 1
ATOM 1416 C CA . MET A 1 180 ? 0.648 27.078 -2.752 1 87 180 MET A CA 1
ATOM 1417 C C . MET A 1 180 ? 0.321 27.422 -1.303 1 87 180 MET A C 1
ATOM 1419 O O . MET A 1 180 ? -0.535 28.266 -1.039 1 87 180 MET A O 1
ATOM 1423 N N . GLY A 1 181 ? 0.988 26.781 -0.42 1 87.25 181 GLY A N 1
ATOM 1424 C CA . GLY A 1 181 ? 0.72 27.047 0.986 1 87.25 181 GLY A CA 1
ATOM 1425 C C . GLY A 1 181 ? -0.677 26.625 1.412 1 87.25 181 GLY A C 1
ATOM 1426 O O . GLY A 1 181 ? -1.262 27.234 2.311 1 87.25 181 GLY A O 1
ATOM 1427 N N . LEU A 1 182 ? -1.227 25.734 0.767 1 89 182 LEU A N 1
ATOM 1428 C CA . LEU A 1 182 ? -2.584 25.266 1.032 1 89 182 LEU A CA 1
ATOM 1429 C C . LEU A 1 182 ? -2.635 24.438 2.314 1 89 182 LEU A C 1
ATOM 1431 O O . LEU A 1 182 ? -1.729 23.656 2.582 1 89 182 LEU A O 1
ATOM 1435 N N . THR A 1 183 ? -3.713 24.766 3.086 1 94.44 183 THR A N 1
ATOM 1436 C CA . THR A 1 183 ? -3.982 23.875 4.207 1 94.44 183 THR A CA 1
ATOM 1437 C C . THR A 1 183 ? -4.586 22.562 3.713 1 94.44 183 THR A C 1
ATOM 1439 O O . THR A 1 183 ? -5.527 22.562 2.922 1 94.44 183 THR A O 1
ATOM 1442 N N . MET A 1 184 ? -4.008 21.469 4.141 1 96.44 184 MET A N 1
ATOM 1443 C CA . MET A 1 184 ? -4.488 20.172 3.66 1 96.44 184 MET A CA 1
ATOM 1444 C C . MET A 1 184 ? -4.785 19.234 4.828 1 96.44 184 MET A C 1
ATOM 1446 O O . MET A 1 184 ? -4.086 19.266 5.84 1 96.44 184 MET A O 1
ATOM 1450 N N . LEU A 1 185 ? -5.84 18.484 4.66 1 97.06 185 LEU A N 1
ATOM 1451 C CA . LEU A 1 185 ? -6.188 17.391 5.566 1 97.06 185 LEU A CA 1
ATOM 1452 C C . LEU A 1 185 ? -6.48 16.125 4.789 1 97.06 185 LEU A C 1
ATOM 1454 O O . LEU A 1 185 ? -7.418 16.078 3.988 1 97.06 185 LEU A O 1
ATOM 1458 N N . MET A 1 186 ? -5.691 15.133 5.062 1 96.75 186 MET A N 1
ATOM 1459 C CA . MET A 1 186 ? -5.816 13.883 4.32 1 96.75 186 MET A CA 1
ATOM 1460 C C . MET A 1 186 ? -6.223 12.734 5.246 1 96.75 186 MET A C 1
ATOM 1462 O O . MET A 1 186 ? -5.672 12.586 6.336 1 96.75 186 MET A O 1
ATOM 1466 N N . VAL A 1 187 ? -7.188 12.062 4.801 1 94.06 187 VAL A N 1
ATOM 1467 C CA . VAL A 1 187 ? -7.562 10.805 5.438 1 94.06 187 VAL A CA 1
ATOM 1468 C C . VAL A 1 187 ? -6.875 9.641 4.727 1 94.06 187 VAL A C 1
ATOM 1470 O O . VAL A 1 187 ? -6.922 9.539 3.498 1 94.06 187 VAL A O 1
ATOM 1473 N N . THR A 1 188 ? -6.254 8.836 5.5 1 90.31 188 THR A N 1
ATOM 1474 C CA . THR A 1 188 ? -5.586 7.676 4.914 1 90.31 188 THR A CA 1
ATOM 1475 C C . THR A 1 188 ? -5.375 6.586 5.965 1 90.31 188 THR A C 1
ATOM 1477 O O . THR A 1 188 ? -5.473 6.848 7.164 1 90.31 188 THR A O 1
ATOM 1480 N N . HIS A 1 189 ? -5.23 5.441 5.508 1 83.94 189 HIS A N 1
ATOM 1481 C CA . HIS A 1 189 ? -4.836 4.359 6.402 1 83.94 189 HIS A CA 1
ATOM 1482 C C . HIS A 1 189 ? -3.383 3.959 6.18 1 83.94 189 HIS A C 1
ATOM 1484 O O . HIS A 1 189 ? -2.871 3.064 6.855 1 83.94 189 HIS A O 1
ATOM 1490 N N . ASN A 1 190 ? -2.725 4.637 5.32 1 83.31 190 ASN A N 1
ATOM 1491 C CA . ASN A 1 190 ? -1.335 4.336 4.992 1 83.31 190 ASN A CA 1
ATOM 1492 C C . ASN A 1 190 ? -0.371 5.227 5.77 1 83.31 190 ASN A C 1
ATOM 1494 O O . ASN A 1 190 ? -0.275 6.426 5.504 1 83.31 190 ASN A O 1
ATOM 1498 N N . PHE A 1 191 ? 0.402 4.617 6.594 1 84.31 191 PHE A N 1
ATOM 1499 C CA . PHE A 1 191 ? 1.256 5.414 7.469 1 84.31 191 PHE A CA 1
ATOM 1500 C C . PHE A 1 191 ? 2.441 5.977 6.695 1 84.31 191 PHE A C 1
ATOM 1502 O O . PHE A 1 191 ? 3.012 7 7.082 1 84.31 191 PHE A O 1
ATOM 1509 N N . GLU A 1 192 ? 2.848 5.289 5.57 1 84.75 192 GLU A N 1
ATOM 1510 C CA . GLU A 1 192 ? 3.936 5.84 4.773 1 84.75 192 GLU A CA 1
ATOM 1511 C C . GLU A 1 192 ? 3.562 7.203 4.195 1 84.75 192 GLU A C 1
ATOM 1513 O O . GLU A 1 192 ? 4.398 8.102 4.125 1 84.75 192 GLU A O 1
ATOM 1518 N N . GLU A 1 193 ? 2.338 7.262 3.775 1 90.44 193 GLU A N 1
ATOM 1519 C CA . GLU A 1 193 ? 1.843 8.531 3.248 1 90.44 193 GLU A CA 1
ATOM 1520 C C . GLU A 1 193 ? 1.87 9.617 4.316 1 90.44 193 GLU A C 1
ATOM 1522 O O . GLU A 1 193 ? 2.209 10.773 4.027 1 90.44 193 GLU A O 1
ATOM 1527 N N . VAL A 1 194 ? 1.523 9.242 5.5 1 93.19 194 VAL A N 1
ATOM 1528 C CA . VAL A 1 194 ? 1.479 10.18 6.621 1 93.19 194 VAL A CA 1
ATOM 1529 C C . VAL A 1 194 ? 2.883 10.711 6.906 1 93.19 194 VAL A C 1
ATOM 1531 O O . VAL A 1 194 ? 3.086 11.922 7.008 1 93.19 194 VAL A O 1
ATOM 1534 N N . VAL A 1 195 ? 3.781 9.82 6.961 1 90.38 195 VAL A N 1
ATOM 1535 C CA . VAL A 1 195 ? 5.156 10.172 7.297 1 90.38 195 VAL A CA 1
ATOM 1536 C C . VAL A 1 195 ? 5.738 11.078 6.211 1 90.38 195 VAL A C 1
ATOM 1538 O O . VAL A 1 195 ? 6.492 12.008 6.508 1 90.38 195 VAL A O 1
ATOM 1541 N N . MET A 1 196 ? 5.32 10.852 5.012 1 89.94 196 MET A N 1
ATOM 1542 C CA . MET A 1 196 ? 5.875 11.602 3.885 1 89.94 196 MET A CA 1
ATOM 1543 C C . MET A 1 196 ? 5.242 12.984 3.779 1 89.94 196 MET A C 1
ATOM 1545 O O . MET A 1 196 ? 5.918 13.953 3.447 1 89.94 196 MET A O 1
ATOM 1549 N N . LEU A 1 197 ? 3.994 13.086 4.094 1 93.62 197 LEU A N 1
ATOM 1550 C CA . LEU A 1 197 ? 3.264 14.273 3.66 1 93.62 197 LEU A CA 1
ATOM 1551 C C . LEU A 1 197 ? 2.855 15.125 4.855 1 93.62 197 LEU A C 1
ATOM 1553 O O . LEU A 1 197 ? 2.838 16.359 4.77 1 93.62 197 LEU A O 1
ATOM 1557 N N . ALA A 1 198 ? 2.59 14.523 5.945 1 95.94 198 ALA A N 1
ATOM 1558 C CA . ALA A 1 198 ? 1.896 15.242 7.016 1 95.94 198 ALA A CA 1
ATOM 1559 C C . ALA A 1 198 ? 2.875 15.711 8.086 1 95.94 198 ALA A C 1
ATOM 1561 O O . ALA A 1 198 ? 3.92 15.094 8.297 1 95.94 198 ALA A O 1
ATOM 1562 N N . GLU A 1 199 ? 2.492 16.781 8.75 1 95.25 199 GLU A N 1
ATOM 1563 C CA . GLU A 1 199 ? 3.225 17.281 9.906 1 95.25 199 GLU A CA 1
ATOM 1564 C C . GLU A 1 199 ? 2.559 16.859 11.211 1 95.25 199 GLU A C 1
ATOM 1566 O O . GLU A 1 199 ? 3.238 16.641 12.211 1 95.25 199 GLU A O 1
ATOM 1571 N N . GLN A 1 200 ? 1.285 16.828 11.102 1 96 200 GLN A N 1
ATOM 1572 C CA . GLN A 1 200 ? 0.467 16.422 12.242 1 96 200 GLN A CA 1
ATOM 1573 C C . GLN A 1 200 ? -0.455 15.266 11.867 1 96 200 GLN A C 1
ATOM 1575 O O . GLN A 1 200 ? -0.83 15.117 10.703 1 96 200 GLN A O 1
ATOM 1580 N N . VAL A 1 201 ? -0.753 14.484 12.906 1 96.88 201 VAL A N 1
ATOM 1581 C CA . VAL A 1 201 ? -1.598 13.32 12.641 1 96.88 201 VAL A CA 1
ATOM 1582 C C . VAL A 1 201 ? -2.535 13.078 13.828 1 96.88 201 VAL A C 1
ATOM 1584 O O . VAL A 1 201 ? -2.193 13.391 14.969 1 96.88 201 VAL A O 1
ATOM 1587 N N . ALA A 1 202 ? -3.721 12.672 13.508 1 96.69 202 ALA A N 1
ATOM 1588 C CA . ALA A 1 202 ? -4.695 12.219 14.5 1 96.69 202 ALA A CA 1
ATOM 1589 C C . ALA A 1 202 ? -5.129 10.781 14.227 1 96.69 202 ALA A C 1
ATOM 1591 O O . ALA A 1 202 ? -5.426 10.422 13.086 1 96.69 202 ALA A O 1
ATOM 1592 N N . VAL A 1 203 ? -5.137 10 15.258 1 95.5 203 VAL A N 1
ATOM 1593 C CA . VAL A 1 203 ? -5.586 8.617 15.172 1 95.5 203 VAL A CA 1
ATOM 1594 C C . VAL A 1 203 ? -7.008 8.5 15.711 1 95.5 203 VAL A C 1
ATOM 1596 O O . VAL A 1 203 ? -7.266 8.82 16.875 1 95.5 203 VAL A O 1
ATOM 1599 N N . ILE A 1 204 ? -7.844 7.996 14.867 1 93.94 204 ILE A N 1
ATOM 1600 C CA . ILE A 1 204 ? -9.25 7.879 15.25 1 93.94 204 ILE A CA 1
ATOM 1601 C C . ILE A 1 204 ? -9.641 6.406 15.336 1 93.94 204 ILE A C 1
ATOM 1603 O O . ILE A 1 204 ? -9.203 5.594 14.516 1 93.94 204 ILE A O 1
ATOM 1607 N N . HIS A 1 205 ? -10.359 6.082 16.359 1 90.5 205 HIS A N 1
ATOM 1608 C CA . HIS A 1 205 ? -10.891 4.738 16.562 1 90.5 205 HIS A CA 1
ATOM 1609 C C . HIS A 1 205 ? -12.297 4.785 17.156 1 90.5 205 HIS A C 1
ATOM 1611 O O . HIS A 1 205 ? -12.516 5.422 18.188 1 90.5 205 HIS A O 1
ATOM 1617 N N . GLN A 1 206 ? -13.219 4.125 16.484 1 88.19 206 GLN A N 1
ATOM 1618 C CA . GLN A 1 206 ? -14.594 4.016 16.938 1 88.19 206 GLN A CA 1
ATOM 1619 C C . GLN A 1 206 ? -15.188 5.391 17.234 1 88.19 206 GLN A C 1
ATOM 1621 O O . GLN A 1 206 ? -15.797 5.598 18.297 1 88.19 206 GLN A O 1
ATOM 1626 N N . GLY A 1 207 ? -14.867 6.332 16.438 1 92.75 207 GLY A N 1
ATOM 1627 C CA . GLY A 1 207 ? -15.5 7.641 16.484 1 92.75 207 GLY A CA 1
ATOM 1628 C C . GLY A 1 207 ? -14.852 8.586 17.469 1 92.75 207 GLY A C 1
ATOM 1629 O O . GLY A 1 207 ? -15.383 9.664 17.75 1 92.75 207 GLY A O 1
ATOM 1630 N N . ARG A 1 208 ? -13.688 8.18 18.031 1 95.12 208 ARG A N 1
ATOM 1631 C CA . ARG A 1 208 ? -12.969 9.023 18.984 1 95.12 208 ARG A CA 1
ATOM 1632 C C . ARG A 1 208 ? -11.492 9.133 18.609 1 95.12 208 ARG A C 1
ATOM 1634 O O . ARG A 1 208 ? -10.922 8.211 18.047 1 95.12 208 ARG A O 1
ATOM 1641 N N . PHE A 1 209 ? -10.938 10.281 19 1 96 209 PHE A N 1
ATOM 1642 C CA . PHE A 1 209 ? -9.5 10.43 18.812 1 96 209 PHE A CA 1
ATOM 1643 C C . PHE A 1 209 ? -8.742 9.727 19.938 1 96 209 PHE A C 1
ATOM 1645 O O . PHE A 1 209 ? -9.039 9.922 21.109 1 96 209 PHE A O 1
ATOM 1652 N N . LEU A 1 210 ? -7.785 8.961 19.609 1 95.19 210 LEU A N 1
ATOM 1653 C CA . LEU A 1 210 ? -6.945 8.273 20.594 1 95.19 210 LEU A CA 1
ATOM 1654 C C . LEU A 1 210 ? -5.684 9.078 20.875 1 95.19 210 LEU A C 1
ATOM 1656 O O . LEU A 1 210 ? -5.195 9.086 22.016 1 95.19 210 LEU A O 1
ATOM 1660 N N . GLN A 1 211 ? -5.141 9.625 19.906 1 96.31 211 GLN A N 1
ATOM 1661 C CA . GLN A 1 211 ? -3.916 10.414 20.016 1 96.31 211 GLN A CA 1
ATOM 1662 C C . GLN A 1 211 ? -3.773 11.383 18.844 1 96.31 211 GLN A C 1
ATOM 1664 O O . GLN A 1 211 ? -4.164 11.062 17.719 1 96.31 211 GLN A O 1
ATOM 1669 N N . LYS A 1 212 ? -3.34 12.508 19.172 1 96.06 212 LYS A N 1
ATOM 1670 C CA . LYS A 1 212 ? -3.041 13.516 18.156 1 96.06 212 LYS A CA 1
ATOM 1671 C C . LYS A 1 212 ? -1.731 14.234 18.469 1 96.06 212 LYS A C 1
ATOM 1673 O O . LYS A 1 212 ? -1.35 14.359 19.625 1 96.06 212 LYS A O 1
ATOM 1678 N N . GLY A 1 213 ? -1.045 14.68 17.422 1 95.75 213 GLY A N 1
ATOM 1679 C CA . GLY A 1 213 ? 0.195 15.422 17.594 1 95.75 213 GLY A CA 1
ATOM 1680 C C . GLY A 1 213 ? 1.078 15.398 16.359 1 95.75 213 GLY A C 1
ATOM 1681 O O . GLY A 1 213 ? 0.607 15.102 15.266 1 95.75 213 GLY A O 1
ATOM 1682 N N . ALA A 1 214 ? 2.262 15.867 16.609 1 96.25 214 ALA A N 1
ATOM 1683 C CA . ALA A 1 214 ? 3.244 15.781 15.531 1 96.25 214 ALA A CA 1
ATOM 1684 C C . ALA A 1 214 ? 3.451 14.336 15.094 1 96.25 214 ALA A C 1
ATOM 1686 O O . ALA A 1 214 ? 3.463 13.422 15.922 1 96.25 214 ALA A O 1
ATOM 1687 N N . VAL A 1 215 ? 3.604 14.109 13.797 1 94.94 215 VAL A N 1
ATOM 1688 C CA . VAL A 1 215 ? 3.756 12.773 13.234 1 94.94 215 VAL A CA 1
ATOM 1689 C C . VAL A 1 215 ? 4.875 12.031 13.961 1 94.94 215 VAL A C 1
ATOM 1691 O O . VAL A 1 215 ? 4.695 10.898 14.398 1 94.94 215 VAL A O 1
ATOM 1694 N N . GLN A 1 216 ? 5.973 12.672 14.172 1 90.88 216 GLN A N 1
ATOM 1695 C CA . GLN A 1 216 ? 7.117 12.039 14.82 1 90.88 216 GLN A CA 1
ATOM 1696 C C . GLN A 1 216 ? 6.766 11.586 16.234 1 90.88 216 GLN A C 1
ATOM 1698 O O . GLN A 1 216 ? 7.125 10.477 16.641 1 90.88 216 GLN A O 1
ATOM 1703 N N . GLU A 1 217 ? 6.07 12.406 16.891 1 92.62 217 GLU A N 1
ATOM 1704 C CA . GLU A 1 217 ? 5.699 12.102 18.266 1 92.62 217 GLU A CA 1
ATOM 1705 C C . GLU A 1 217 ? 4.742 10.914 18.328 1 92.62 217 GLU A C 1
ATOM 1707 O O . GLU A 1 217 ? 4.953 9.977 19.109 1 92.62 217 GLU A O 1
ATOM 1712 N N . VAL A 1 218 ? 3.717 10.93 17.547 1 93.81 218 VAL A N 1
ATOM 1713 C CA . VAL A 1 218 ? 2.695 9.891 17.562 1 93.81 218 VAL A CA 1
ATOM 1714 C C . VAL A 1 218 ? 3.307 8.555 17.141 1 93.81 218 VAL A C 1
ATOM 1716 O O . VAL A 1 218 ? 2.949 7.508 17.688 1 93.81 218 VAL A O 1
ATOM 1719 N N . PHE A 1 219 ? 4.27 8.555 16.266 1 90.62 219 PHE A N 1
ATOM 1720 C CA . PHE A 1 219 ? 4.855 7.328 15.727 1 90.62 219 PHE A CA 1
ATOM 1721 C C . PHE A 1 219 ? 5.934 6.785 16.656 1 90.62 219 PHE A C 1
ATOM 1723 O O . PHE A 1 219 ? 6.211 5.586 16.656 1 90.62 219 PHE A O 1
ATOM 1730 N N . THR A 1 220 ? 6.504 7.645 17.5 1 87.88 220 THR A N 1
ATOM 1731 C CA . THR A 1 220 ? 7.609 7.207 18.344 1 87.88 220 THR A CA 1
ATOM 1732 C C . THR A 1 220 ? 7.148 7.012 19.781 1 87.88 220 THR A C 1
ATOM 1734 O O . THR A 1 220 ? 7.723 6.211 20.531 1 87.88 220 THR A O 1
ATOM 1737 N N . THR A 1 221 ? 6.148 7.77 20.125 1 90.31 221 THR A N 1
ATOM 1738 C CA . THR A 1 221 ? 5.652 7.691 21.5 1 90.31 221 THR A CA 1
ATOM 1739 C C . THR A 1 221 ? 4.137 7.508 21.516 1 90.31 221 THR A C 1
ATOM 1741 O O . THR A 1 221 ? 3.41 8.352 22.047 1 90.31 221 THR A O 1
ATOM 1744 N N . PRO A 1 222 ? 3.756 6.395 21.016 1 94.06 222 PRO A N 1
ATOM 1745 C CA . PRO A 1 222 ? 2.318 6.121 21.078 1 94.06 222 PRO A CA 1
ATOM 1746 C C . PRO A 1 222 ? 1.8 6.016 22.516 1 94.06 222 PRO A C 1
ATOM 1748 O O . PRO A 1 222 ? 2.498 5.496 23.391 1 94.06 222 PRO A O 1
ATOM 1751 N N . ARG A 1 223 ? 0.588 6.41 22.75 1 93.25 223 ARG A N 1
ATOM 1752 C CA . ARG A 1 223 ? 0.06 6.52 24.094 1 93.25 223 ARG A CA 1
ATOM 1753 C C . ARG A 1 223 ? -0.734 5.277 24.484 1 93.25 223 ARG A C 1
ATOM 1755 O O . ARG A 1 223 ? -1.204 5.156 25.609 1 93.25 223 ARG A O 1
ATOM 1762 N N . SER A 1 224 ? -0.935 4.371 23.562 1 93 224 SER A N 1
ATOM 1763 C CA . SER A 1 224 ? -1.624 3.109 23.812 1 93 224 SER A CA 1
ATOM 1764 C C . SER A 1 224 ? -1.102 2.004 22.906 1 93 224 SER A C 1
ATOM 1766 O O . SER A 1 224 ? -0.527 2.281 21.844 1 93 224 SER A O 1
ATOM 1768 N N . PRO A 1 225 ? -1.259 0.77 23.375 1 91.88 225 PRO A N 1
ATOM 1769 C CA . PRO A 1 225 ? -0.849 -0.344 22.516 1 91.88 225 PRO A CA 1
ATOM 1770 C C . PRO A 1 225 ? -1.569 -0.345 21.156 1 91.88 225 PRO A C 1
ATOM 1772 O O . PRO A 1 225 ? -0.985 -0.731 20.141 1 91.88 225 PRO A O 1
ATOM 1775 N N . PHE A 1 226 ? -2.762 0.111 21.188 1 88.19 226 PHE A N 1
ATOM 1776 C CA . PHE A 1 226 ? -3.516 0.172 19.938 1 88.19 226 PHE A CA 1
ATOM 1777 C C . PHE A 1 226 ? -2.854 1.129 18.953 1 88.19 226 PHE A C 1
ATOM 1779 O O . PHE A 1 226 ? -2.621 0.773 17.797 1 88.19 226 PHE A O 1
ATOM 1786 N N . VAL A 1 227 ? -2.58 2.326 19.391 1 92.62 227 VAL A N 1
ATOM 1787 C CA . VAL A 1 227 ? -1.947 3.324 18.547 1 92.62 227 VAL A CA 1
ATOM 1788 C C . VAL A 1 227 ? -0.584 2.818 18.078 1 92.62 227 VAL A C 1
ATOM 1790 O O . VAL A 1 227 ? -0.225 2.969 16.906 1 92.62 227 VAL A O 1
ATOM 1793 N N . ALA A 1 228 ? 0.108 2.154 18.984 1 92.62 228 ALA A N 1
ATOM 1794 C CA . ALA A 1 228 ? 1.429 1.623 18.656 1 92.62 228 ALA A CA 1
ATOM 1795 C C . ALA A 1 228 ? 1.347 0.618 17.516 1 92.62 228 ALA A C 1
ATOM 1797 O O . ALA A 1 228 ? 2.08 0.73 16.531 1 92.62 228 ALA A O 1
ATOM 1798 N N . ARG A 1 229 ? 0.436 -0.249 17.672 1 88.62 229 ARG A N 1
ATOM 1799 C CA . ARG A 1 229 ? 0.24 -1.261 16.641 1 88.62 229 ARG A CA 1
ATOM 1800 C C . ARG A 1 229 ? -0.199 -0.624 15.32 1 88.62 229 ARG A C 1
ATOM 1802 O O . ARG A 1 229 ? 0.257 -1.024 14.25 1 88.62 229 ARG A O 1
ATOM 1809 N N . PHE A 1 230 ? -0.991 0.29 15.43 1 85.5 230 PHE A N 1
ATOM 1810 C CA . PHE A 1 230 ? -1.589 0.9 14.25 1 85.5 230 PHE A CA 1
ATOM 1811 C C . PHE A 1 230 ? -0.55 1.689 13.461 1 85.5 230 PHE A C 1
ATOM 1813 O O . PHE A 1 230 ? -0.603 1.742 12.234 1 85.5 230 PHE A O 1
ATOM 1820 N N . VAL A 1 231 ? 0.345 2.293 14.172 1 89.12 231 VAL A N 1
ATOM 1821 C CA . VAL A 1 231 ? 1.322 3.133 13.484 1 89.12 231 VAL A CA 1
ATOM 1822 C C . VAL A 1 231 ? 2.535 2.295 13.094 1 89.12 231 VAL A C 1
ATOM 1824 O O . VAL A 1 231 ? 3.564 2.836 12.68 1 89.12 231 VAL A O 1
ATOM 1827 N N . GLY A 1 232 ? 2.471 1.004 13.352 1 87.25 232 GLY A N 1
ATOM 1828 C CA . GLY A 1 232 ? 3.461 0.131 12.742 1 87.25 232 GLY A CA 1
ATOM 1829 C C . GLY A 1 232 ? 4.473 -0.412 13.734 1 87.25 232 GLY A C 1
ATOM 1830 O O . GLY A 1 232 ? 5.473 -1.012 13.344 1 87.25 232 GLY A O 1
ATOM 1831 N N . MET A 1 233 ? 4.242 -0.187 14.984 1 90.38 233 MET A N 1
ATOM 1832 C CA . MET A 1 233 ? 5.098 -0.814 15.992 1 90.38 233 MET A CA 1
ATOM 1833 C C . MET A 1 233 ? 4.766 -2.295 16.141 1 90.38 233 MET A C 1
ATOM 1835 O O . MET A 1 233 ? 3.721 -2.65 16.688 1 90.38 233 MET A O 1
ATOM 1839 N N . LYS A 1 234 ? 5.617 -3.121 15.617 1 89.69 234 LYS A N 1
ATOM 1840 C CA . LYS A 1 234 ? 5.312 -4.547 15.547 1 89.69 234 LYS A CA 1
ATOM 1841 C C . LYS A 1 234 ? 5.793 -5.273 16.797 1 89.69 234 LYS A C 1
ATOM 1843 O O . LYS A 1 234 ? 5.312 -6.363 17.109 1 89.69 234 LYS A O 1
ATOM 1848 N N . ASN A 1 235 ? 6.789 -4.672 17.422 1 95.75 235 ASN A N 1
ATOM 1849 C CA . ASN A 1 235 ? 7.32 -5.297 18.625 1 95.75 235 ASN A CA 1
ATOM 1850 C C . ASN A 1 235 ? 6.738 -4.664 19.891 1 95.75 235 ASN A C 1
ATOM 1852 O O . ASN A 1 235 ? 7.188 -3.598 20.312 1 95.75 235 ASN A O 1
ATOM 1856 N N . LEU A 1 236 ? 5.789 -5.293 20.422 1 95.38 236 LEU A N 1
ATOM 1857 C CA . LEU A 1 236 ? 5.156 -4.895 21.672 1 95.38 236 LEU A CA 1
ATOM 1858 C C . LEU A 1 236 ? 5.289 -5.992 22.719 1 95.38 236 LEU A C 1
ATOM 1860 O O . LEU A 1 236 ? 4.578 -7 22.672 1 95.38 236 LEU A O 1
ATOM 1864 N N . LEU A 1 237 ? 6.145 -5.766 23.703 1 94.75 237 LEU A N 1
ATOM 1865 C CA . LEU A 1 237 ? 6.5 -6.785 24.688 1 94.75 237 LEU A CA 1
ATOM 1866 C C . LEU A 1 237 ? 5.93 -6.438 26.062 1 94.75 237 LEU A C 1
ATOM 1868 O O . LEU A 1 237 ? 6.113 -5.316 26.547 1 94.75 237 LEU A O 1
ATOM 1872 N N . ALA A 1 238 ? 5.254 -7.402 26.625 1 93.75 238 ALA A N 1
ATOM 1873 C CA . ALA A 1 238 ? 4.781 -7.188 27.984 1 93.75 238 ALA A CA 1
ATOM 1874 C C . ALA A 1 238 ? 5.945 -6.902 28.938 1 93.75 238 ALA A C 1
ATOM 1876 O O . ALA A 1 238 ? 6.969 -7.586 28.891 1 93.75 238 ALA A O 1
ATOM 1877 N N . ALA A 1 239 ? 5.738 -5.828 29.688 1 92.69 239 ALA A N 1
ATOM 1878 C CA . ALA A 1 239 ? 6.863 -5.402 30.516 1 92.69 239 ALA A CA 1
ATOM 1879 C C . ALA A 1 239 ? 6.387 -4.906 31.875 1 92.69 239 ALA A C 1
ATOM 1881 O O . ALA A 1 239 ? 5.234 -4.488 32.031 1 92.69 239 ALA A O 1
ATOM 1882 N N . THR A 1 240 ? 7.258 -5.055 32.875 1 89.56 240 THR A N 1
ATOM 1883 C CA . THR A 1 240 ? 7.059 -4.516 34.188 1 89.56 240 THR A CA 1
ATOM 1884 C C . THR A 1 240 ? 8.219 -3.607 34.594 1 89.56 240 THR A C 1
ATOM 1886 O O . THR A 1 240 ? 9.383 -3.941 34.375 1 89.56 240 THR A O 1
ATOM 1889 N N . PRO A 1 241 ? 7.844 -2.465 35.125 1 87 241 PRO A N 1
ATOM 1890 C CA . PRO A 1 241 ? 8.914 -1.534 35.5 1 87 241 PRO A CA 1
ATOM 1891 C C . PRO A 1 241 ? 9.852 -2.107 36.562 1 87 241 PRO A C 1
ATOM 1893 O O . PRO A 1 241 ? 9.406 -2.828 37.438 1 87 241 PRO A O 1
ATOM 1896 N N . THR A 1 242 ? 11.133 -1.806 36.344 1 83.56 242 THR A N 1
ATOM 1897 C CA . THR A 1 242 ? 12.156 -2.125 37.312 1 83.56 242 THR A CA 1
ATOM 1898 C C . THR A 1 242 ? 13.07 -0.925 37.562 1 83.56 242 THR A C 1
ATOM 1900 O O . THR A 1 242 ? 12.906 0.12 36.938 1 83.56 242 THR A O 1
ATOM 1903 N N . GLN A 1 243 ? 14 -1.009 38.562 1 77.81 243 GLN A N 1
ATOM 1904 C CA . GLN A 1 243 ? 14.906 0.079 38.906 1 77.81 243 GLN A CA 1
ATOM 1905 C C . GLN A 1 243 ? 15.805 0.447 37.719 1 77.81 243 GLN A C 1
ATOM 1907 O O . GLN A 1 243 ? 16.062 1.627 37.5 1 77.81 243 GLN A O 1
ATOM 1912 N N . ASP A 1 244 ? 16.203 -0.51 36.969 1 77 244 ASP A N 1
ATOM 1913 C CA . ASP A 1 244 ? 17.203 -0.303 35.906 1 77 244 ASP A CA 1
ATOM 1914 C C . ASP A 1 244 ? 16.547 -0.294 34.531 1 77 244 ASP A C 1
ATOM 1916 O O . ASP A 1 244 ? 17.234 -0.282 33.5 1 77 244 ASP A O 1
ATOM 1920 N N . GLY A 1 245 ? 15.219 -0.271 34.531 1 86.81 245 GLY A N 1
ATOM 1921 C CA . GLY A 1 245 ? 14.492 -0.346 33.281 1 86.81 245 GLY A CA 1
ATOM 1922 C C . GLY A 1 245 ? 13.172 -1.086 33.406 1 86.81 245 GLY A C 1
ATOM 1923 O O . GLY A 1 245 ? 12.344 -0.757 34.25 1 86.81 245 GLY A O 1
ATOM 1924 N N . VAL A 1 246 ? 13.055 -2.059 32.531 1 89.81 246 VAL A N 1
ATOM 1925 C CA . VAL A 1 246 ? 11.82 -2.846 32.562 1 89.81 246 VAL A CA 1
ATOM 1926 C C . VAL A 1 246 ? 12.156 -4.332 32.469 1 89.81 246 VAL A C 1
ATOM 1928 O O . VAL A 1 246 ? 13.219 -4.707 31.969 1 89.81 246 VAL A O 1
ATOM 1931 N N . LEU A 1 247 ? 11.32 -5.09 33.062 1 91.19 247 LEU A N 1
ATOM 1932 C CA . LEU A 1 247 ? 11.438 -6.543 33 1 91.19 247 LEU A CA 1
ATOM 1933 C C . LEU A 1 247 ? 10.555 -7.102 31.875 1 91.19 247 LEU A C 1
ATOM 1935 O O . LEU A 1 247 ? 9.352 -6.82 31.844 1 91.19 247 LEU A O 1
ATOM 1939 N N . VAL A 1 248 ? 11.172 -7.832 30.953 1 93.06 248 VAL A N 1
ATOM 1940 C CA . VAL A 1 248 ? 10.461 -8.516 29.875 1 93.06 248 VAL A CA 1
ATOM 1941 C C . VAL A 1 248 ? 10.789 -10.008 29.906 1 93.06 248 VAL A C 1
ATOM 1943 O O . VAL A 1 248 ? 11.945 -10.406 29.75 1 93.06 248 VAL A O 1
ATOM 1946 N N . ALA A 1 249 ? 9.719 -10.781 30.047 1 93.81 249 ALA A N 1
ATOM 1947 C CA . ALA A 1 249 ? 9.898 -12.234 30.109 1 93.81 249 ALA A CA 1
ATOM 1948 C C . ALA A 1 249 ? 11.031 -12.609 31.062 1 93.81 249 ALA A C 1
ATOM 1950 O O . ALA A 1 249 ? 11.867 -13.461 30.734 1 93.81 249 ALA A O 1
ATOM 1951 N N . GLY A 1 250 ? 11.203 -11.922 32.125 1 89.62 250 GLY A N 1
ATOM 1952 C CA . GLY A 1 250 ? 12.172 -12.234 33.188 1 89.62 250 GLY A CA 1
ATOM 1953 C C . GLY A 1 250 ? 13.531 -11.625 32.938 1 89.62 250 GLY A C 1
ATOM 1954 O O . GLY A 1 250 ? 14.461 -11.812 33.719 1 89.62 250 GLY A O 1
ATOM 1955 N N . HIS A 1 251 ? 13.703 -10.844 31.891 1 91.88 251 HIS A N 1
ATOM 1956 C CA . HIS A 1 251 ? 14.984 -10.227 31.547 1 91.88 251 HIS A CA 1
ATOM 1957 C C . HIS A 1 251 ? 14.906 -8.711 31.672 1 91.88 251 HIS A C 1
ATOM 1959 O O . HIS A 1 251 ? 13.898 -8.102 31.312 1 91.88 251 HIS A O 1
ATOM 1965 N N . VAL A 1 252 ? 15.93 -8.172 32.156 1 88.75 252 VAL A N 1
ATOM 1966 C CA . VAL A 1 252 ? 15.969 -6.719 32.344 1 88.75 252 VAL A CA 1
ATOM 1967 C C . VAL A 1 252 ? 16.359 -6.066 31 1 88.75 252 VAL A C 1
ATOM 1969 O O . VAL A 1 252 ? 17.359 -6.438 30.391 1 88.75 252 VAL A O 1
ATOM 1972 N N . VAL A 1 253 ? 15.516 -5.219 30.562 1 91.75 253 VAL A N 1
ATOM 1973 C CA . VAL A 1 253 ? 15.797 -4.391 29.406 1 91.75 253 VAL A CA 1
ATOM 1974 C C . VAL A 1 253 ? 16.047 -2.947 29.844 1 91.75 253 VAL A C 1
ATOM 1976 O O . VAL A 1 253 ? 15.18 -2.332 30.484 1 91.75 253 VAL A O 1
ATOM 1979 N N . ARG A 1 254 ? 17.156 -2.449 29.5 1 90.44 254 ARG A N 1
ATOM 1980 C CA . ARG A 1 254 ? 17.5 -1.082 29.875 1 90.44 254 ARG A CA 1
ATOM 1981 C C . ARG A 1 254 ? 16.766 -0.07 29 1 90.44 254 ARG A C 1
ATOM 1983 O O . ARG A 1 254 ? 16.672 -0.244 27.781 1 90.44 254 ARG A O 1
ATOM 1990 N N . THR A 1 255 ? 16.078 0.879 29.5 1 88.19 255 THR A N 1
ATOM 1991 C CA . THR A 1 255 ? 15.383 1.946 28.797 1 88.19 255 THR A CA 1
ATOM 1992 C C . THR A 1 255 ? 15.922 3.312 29.219 1 88.19 255 THR A C 1
ATOM 1994 O O . THR A 1 255 ? 16.656 3.424 30.188 1 88.19 255 THR A O 1
ATOM 1997 N N . ILE A 1 256 ? 15.688 4.266 28.188 1 79.56 256 ILE A N 1
ATOM 1998 C CA . ILE A 1 256 ? 16.047 5.637 28.531 1 79.56 256 ILE A CA 1
ATOM 1999 C C . ILE A 1 256 ? 14.852 6.332 29.188 1 79.56 256 ILE A C 1
ATOM 2001 O O . ILE A 1 256 ? 13.742 6.309 28.641 1 79.56 256 ILE A O 1
ATOM 2005 N N . GLY A 1 257 ? 14.93 6.758 30.375 1 64.5 257 GLY A N 1
ATOM 2006 C CA . GLY A 1 257 ? 13.922 7.523 31.078 1 64.5 257 GLY A CA 1
ATOM 2007 C C . GLY A 1 257 ? 13.195 6.715 32.156 1 64.5 257 GLY A C 1
ATOM 2008 O O . GLY A 1 257 ? 13.305 5.488 32.188 1 64.5 257 GLY A O 1
ATOM 2009 N N . PRO A 1 258 ? 12.609 7.395 32.969 1 53.31 258 PRO A N 1
ATOM 2010 C CA . PRO A 1 258 ? 12.008 6.727 34.125 1 53.31 258 PRO A CA 1
ATOM 2011 C C . PRO A 1 258 ? 10.867 5.793 33.75 1 53.31 258 PRO A C 1
ATOM 2013 O O . PRO A 1 258 ? 10.086 6.109 32.844 1 53.31 258 PRO A O 1
ATOM 2016 N N . GLY A 1 259 ? 11.172 4.543 33.781 1 53.94 259 GLY A N 1
ATOM 2017 C CA . GLY A 1 259 ? 10.023 3.658 33.625 1 53.94 259 GLY A CA 1
ATOM 2018 C C . GLY A 1 259 ? 8.773 4.188 34.281 1 53.94 259 GLY A C 1
ATOM 2019 O O . GLY A 1 259 ? 8.844 4.918 35.281 1 53.94 259 GLY A O 1
ATOM 2020 N N . ARG A 1 260 ? 7.852 4.582 33.438 1 57.31 260 ARG A N 1
ATOM 2021 C CA . ARG A 1 260 ? 6.629 5.023 34.125 1 57.31 260 ARG A CA 1
ATOM 2022 C C . ARG A 1 260 ? 6.195 4.027 35.188 1 57.31 260 ARG A C 1
ATOM 2024 O O . ARG A 1 260 ? 6.426 2.822 35.062 1 57.31 260 ARG A O 1
ATOM 2031 N N . GLU A 1 261 ? 5.965 4.527 36.344 1 58.72 261 GLU A N 1
ATOM 2032 C CA . GLU A 1 261 ? 5.629 3.812 37.562 1 58.72 261 GLU A CA 1
ATOM 2033 C C . GLU A 1 261 ? 4.355 2.992 37.375 1 58.72 261 GLU A C 1
ATOM 2035 O O . GLU A 1 261 ? 3.771 2.533 38.375 1 58.72 261 GLU A O 1
ATOM 2040 N N . THR A 1 262 ? 3.984 2.844 36.125 1 62.19 262 THR A N 1
ATOM 2041 C CA . THR A 1 262 ? 2.76 2.051 36.125 1 62.19 262 THR A CA 1
ATOM 2042 C C . THR A 1 262 ? 3.082 0.558 36.125 1 62.19 262 THR A C 1
ATOM 2044 O O . THR A 1 262 ? 4.098 0.145 35.562 1 62.19 262 THR A O 1
ATOM 2047 N N . ASN A 1 263 ? 2.414 -0.182 36.875 1 65 263 ASN A N 1
ATOM 2048 C CA . ASN A 1 263 ? 2.592 -1.61 37.125 1 65 263 ASN A CA 1
ATOM 2049 C C . ASN A 1 263 ? 2.543 -2.406 35.812 1 65 263 ASN A C 1
ATOM 2051 O O . ASN A 1 263 ? 3.268 -3.391 35.656 1 65 263 ASN A O 1
ATOM 2055 N N . ASN A 1 264 ? 1.677 -2.004 34.844 1 75.19 264 ASN A N 1
ATOM 2056 C CA . ASN A 1 264 ? 1.552 -2.758 33.594 1 75.19 264 ASN A CA 1
ATOM 2057 C C . ASN A 1 264 ? 1.84 -1.885 32.375 1 75.19 264 ASN A C 1
ATOM 2059 O O . ASN A 1 264 ? 1.156 -0.885 32.156 1 75.19 264 ASN A O 1
ATOM 2063 N N . GLN A 1 265 ? 2.986 -2.354 31.797 1 88.56 265 GLN A N 1
ATOM 2064 C CA . GLN A 1 265 ? 3.355 -1.579 30.609 1 88.56 265 GLN A CA 1
ATOM 2065 C C . GLN A 1 265 ? 3.746 -2.492 29.453 1 88.56 265 GLN A C 1
ATOM 2067 O O . GLN A 1 265 ? 3.918 -3.699 29.641 1 88.56 265 GLN A O 1
ATOM 2072 N N . VAL A 1 266 ? 3.65 -1.993 28.344 1 92.44 266 VAL A N 1
ATOM 2073 C CA . VAL A 1 266 ? 4.129 -2.631 27.125 1 92.44 266 VAL A CA 1
ATOM 2074 C C . VAL A 1 266 ? 5.359 -1.892 26.594 1 92.44 266 VAL A C 1
ATOM 2076 O O . VAL A 1 266 ? 5.379 -0.659 26.562 1 92.44 266 VAL A O 1
ATOM 2079 N N . LEU A 1 267 ? 6.414 -2.682 26.469 1 93.31 267 LEU A N 1
ATOM 2080 C CA . LEU A 1 267 ? 7.609 -2.119 25.844 1 93.31 267 LEU A CA 1
ATOM 2081 C C . LEU A 1 267 ? 7.531 -2.223 24.328 1 93.31 267 LEU A C 1
ATOM 2083 O O . LEU A 1 267 ? 7.344 -3.314 23.781 1 93.31 267 LEU A O 1
ATOM 2087 N N . GLY A 1 268 ? 7.594 -1.05 23.703 1 94.88 268 GLY A N 1
ATOM 2088 C CA . GLY A 1 268 ? 7.496 -1.029 22.25 1 94.88 268 GLY A CA 1
ATOM 2089 C C . GLY A 1 268 ? 8.789 -0.63 21.578 1 94.88 268 GLY A C 1
ATOM 2090 O O . GLY A 1 268 ? 9.539 0.204 22.094 1 94.88 268 GLY A O 1
ATOM 2091 N N . ILE A 1 269 ? 9.125 -1.284 20.438 1 94.19 269 ILE A N 1
ATOM 2092 C CA . ILE A 1 269 ? 10.211 -0.872 19.562 1 94.19 269 ILE A CA 1
ATOM 2093 C C . ILE A 1 269 ? 9.836 -1.153 18.109 1 94.19 269 ILE A C 1
ATOM 2095 O O . ILE A 1 269 ? 9.242 -2.188 17.797 1 94.19 269 ILE A O 1
ATOM 2099 N N . ARG A 1 270 ? 10.078 -0.226 17.266 1 93.12 270 ARG A N 1
ATOM 2100 C CA . ARG A 1 270 ? 9.797 -0.41 15.844 1 93.12 270 ARG A CA 1
ATOM 2101 C C . ARG A 1 270 ? 10.734 -1.446 15.234 1 93.12 270 ARG A C 1
ATOM 2103 O O . ARG A 1 270 ? 11.914 -1.515 15.586 1 93.12 270 ARG A O 1
ATOM 2110 N N . PRO A 1 271 ? 10.211 -2.178 14.281 1 93.44 271 PRO A N 1
ATOM 2111 C CA . PRO A 1 271 ? 11.031 -3.232 13.688 1 93.44 271 PRO A CA 1
ATOM 2112 C C . PRO A 1 271 ? 12.273 -2.686 12.977 1 93.44 271 PRO A C 1
ATOM 2114 O O . PRO A 1 271 ? 13.305 -3.361 12.914 1 93.44 271 PRO A O 1
ATOM 2117 N N . GLU A 1 272 ? 12.211 -1.495 12.508 1 90.5 272 GLU A N 1
ATOM 2118 C CA . GLU A 1 272 ? 13.328 -0.901 11.789 1 90.5 272 GLU A CA 1
ATOM 2119 C C . GLU A 1 272 ? 14.445 -0.487 12.75 1 90.5 272 GLU A C 1
ATOM 2121 O O . GLU A 1 272 ? 15.57 -0.229 12.328 1 90.5 272 GLU A O 1
ATOM 2126 N N . ASP A 1 273 ? 14.117 -0.438 14.039 1 91.56 273 ASP A N 1
ATOM 2127 C CA . ASP A 1 273 ? 15.086 0.003 15.039 1 91.56 273 ASP A CA 1
ATOM 2128 C C . ASP A 1 273 ? 15.75 -1.19 15.727 1 91.56 273 ASP A C 1
ATOM 2130 O O . ASP A 1 273 ? 16.688 -1.021 16.5 1 91.56 273 ASP A O 1
ATOM 2134 N N . VAL A 1 274 ? 15.219 -2.348 15.422 1 94.94 274 VAL A N 1
ATOM 2135 C CA . VAL A 1 274 ? 15.82 -3.564 15.953 1 94.94 274 VAL A CA 1
ATOM 2136 C C . VAL A 1 274 ? 17.078 -3.916 15.156 1 94.94 274 VAL A C 1
ATOM 2138 O O . VAL A 1 274 ? 17.062 -3.906 13.922 1 94.94 274 VAL A O 1
ATOM 2141 N N . LEU A 1 275 ? 18.109 -4.184 15.891 1 94.38 275 LEU A N 1
ATOM 2142 C CA . LEU A 1 275 ? 19.359 -4.559 15.234 1 94.38 275 LEU A CA 1
ATOM 2143 C C . LEU A 1 275 ? 19.609 -6.059 15.359 1 94.38 275 LEU A C 1
ATOM 2145 O O . LEU A 1 275 ? 19.234 -6.668 16.375 1 94.38 275 LEU A O 1
ATOM 2149 N N . LEU A 1 276 ? 20.125 -6.594 14.305 1 94.88 276 LEU A N 1
ATOM 2150 C CA . LEU A 1 276 ? 20.547 -7.988 14.32 1 94.88 276 LEU A CA 1
ATOM 2151 C C . LEU A 1 276 ? 22.047 -8.102 14.07 1 94.88 276 LEU A C 1
ATOM 2153 O O . LEU A 1 276 ? 22.609 -7.352 13.258 1 94.88 276 LEU A O 1
ATOM 2157 N N . ALA A 1 277 ? 22.688 -8.961 14.766 1 93.44 277 ALA A N 1
ATOM 2158 C CA . ALA A 1 277 ? 24.109 -9.242 14.594 1 93.44 277 ALA A CA 1
ATOM 2159 C C . ALA A 1 277 ? 24.391 -10.734 14.664 1 93.44 277 ALA A C 1
ATOM 2161 O O . ALA A 1 277 ? 23.625 -11.492 15.281 1 93.44 277 ALA A O 1
ATOM 2162 N N . PRO A 1 278 ? 25.406 -11.141 13.914 1 91.5 278 PRO A N 1
ATOM 2163 C CA . PRO A 1 278 ? 25.812 -12.539 14.094 1 91.5 278 PRO A CA 1
ATOM 2164 C C . PRO A 1 278 ? 26.188 -12.867 15.539 1 91.5 278 PRO A C 1
ATOM 2166 O O . PRO A 1 278 ? 26.547 -11.969 16.297 1 91.5 278 PRO A O 1
ATOM 2169 N N . PRO A 1 279 ? 25.984 -14.172 15.875 1 85.12 279 PRO A N 1
ATOM 2170 C CA . PRO A 1 279 ? 26.344 -14.555 17.234 1 85.12 279 PRO A CA 1
ATOM 2171 C C . PRO A 1 279 ? 27.828 -14.289 17.547 1 85.12 279 PRO A C 1
ATOM 2173 O O . PRO A 1 279 ? 28.688 -14.539 16.719 1 85.12 279 PRO A O 1
ATOM 2176 N N . HIS A 1 280 ? 28.109 -13.328 18.438 1 75.94 280 HIS A N 1
ATOM 2177 C CA . HIS A 1 280 ? 29.484 -13.102 18.844 1 75.94 280 HIS A CA 1
ATOM 2178 C C . HIS A 1 280 ? 29.703 -13.477 20.312 1 75.94 280 HIS A C 1
ATOM 2180 O O . HIS A 1 280 ? 28.828 -13.227 21.156 1 75.94 280 HIS A O 1
ATOM 2186 N N . PRO A 1 281 ? 30.672 -14.375 20.531 1 61.28 281 PRO A N 1
ATOM 2187 C CA . PRO A 1 281 ? 30.969 -14.844 21.891 1 61.28 281 PRO A CA 1
ATOM 2188 C C . PRO A 1 281 ? 31.188 -13.695 22.875 1 61.28 281 PRO A C 1
ATOM 2190 O O . PRO A 1 281 ? 31.234 -13.914 24.078 1 61.28 281 PRO A O 1
ATOM 2193 N N . GLY A 1 282 ? 31.344 -12.469 22.422 1 56.78 282 GLY A N 1
ATOM 2194 C CA . GLY A 1 282 ? 31.766 -11.453 23.375 1 56.78 282 GLY A CA 1
ATOM 2195 C C . GLY A 1 282 ? 30.625 -10.859 24.156 1 56.78 282 GLY A C 1
ATOM 2196 O O . GLY A 1 282 ? 29.469 -11.242 23.969 1 56.78 282 GLY A O 1
ATOM 2197 N N . ALA A 1 283 ? 30.953 -10.039 25.25 1 52.44 283 ALA A N 1
ATOM 2198 C CA . ALA A 1 283 ? 30.047 -9.414 26.219 1 52.44 283 ALA A CA 1
ATOM 2199 C C . ALA A 1 283 ? 28.906 -8.68 25.5 1 52.44 283 ALA A C 1
ATOM 2201 O O . ALA A 1 283 ? 29.156 -7.906 24.578 1 52.44 283 ALA A O 1
ATOM 2202 N N . PRO A 1 284 ? 27.766 -9.234 25.75 1 57.34 284 PRO A N 1
ATOM 2203 C CA . PRO A 1 284 ? 26.578 -8.633 25.109 1 57.34 284 PRO A CA 1
ATOM 2204 C C . PRO A 1 284 ? 26.469 -7.137 25.375 1 57.34 284 PRO A C 1
ATOM 2206 O O . PRO A 1 284 ? 26.797 -6.672 26.469 1 57.34 284 PRO A O 1
ATOM 2209 N N . SER A 1 285 ? 26.516 -6.227 24.406 1 64.88 285 SER A N 1
ATOM 2210 C CA . SER A 1 285 ? 26.062 -4.852 24.578 1 64.88 285 SER A CA 1
ATOM 2211 C C . SER A 1 285 ? 24.719 -4.805 25.297 1 64.88 285 SER A C 1
ATOM 2213 O O . SER A 1 285 ? 24.031 -5.824 25.422 1 64.88 285 SER A O 1
ATOM 2215 N N . SER A 1 286 ? 24.531 -3.816 26.141 1 82.25 286 SER A N 1
ATOM 2216 C CA . SER A 1 286 ? 23.234 -3.594 26.766 1 82.25 286 SER A CA 1
ATOM 2217 C C . SER A 1 286 ? 22.109 -3.857 25.781 1 82.25 286 SER A C 1
ATOM 2219 O O . SER A 1 286 ? 22.219 -3.545 24.594 1 82.25 286 SER A O 1
ATOM 2221 N N . ASN A 1 287 ? 21.203 -4.75 26.25 1 93 287 ASN A N 1
ATOM 2222 C CA . ASN A 1 287 ? 19.969 -5.094 25.531 1 93 287 ASN A CA 1
ATOM 2223 C C . ASN A 1 287 ? 20.25 -5.984 24.312 1 93 287 ASN A C 1
ATOM 2225 O O . ASN A 1 287 ? 19.766 -5.727 23.219 1 93 287 ASN A O 1
ATOM 2229 N N . ALA A 1 288 ? 21.266 -6.891 24.469 1 94.75 288 ALA A N 1
ATOM 2230 C CA . ALA A 1 288 ? 21.562 -7.875 23.422 1 94.75 288 ALA A CA 1
ATOM 2231 C C . ALA A 1 288 ? 21.078 -9.266 23.844 1 94.75 288 ALA A C 1
ATOM 2233 O O . ALA A 1 288 ? 21.438 -9.75 24.922 1 94.75 288 ALA A O 1
ATOM 2234 N N . TYR A 1 289 ? 20.375 -9.938 23.016 1 93.88 289 TYR A N 1
ATOM 2235 C CA . TYR A 1 289 ? 19.75 -11.211 23.359 1 93.88 289 TYR A CA 1
ATOM 2236 C C . TYR A 1 289 ? 19.969 -12.242 22.266 1 93.88 289 TYR A C 1
ATOM 2238 O O . TYR A 1 289 ? 19.547 -12.047 21.125 1 93.88 289 TYR A O 1
ATOM 2246 N N . PRO A 1 290 ? 20.656 -13.297 22.641 1 94.62 290 PRO A N 1
ATOM 2247 C CA . PRO A 1 290 ? 20.781 -14.375 21.656 1 94.62 290 PRO A CA 1
ATOM 2248 C C . PRO A 1 290 ? 19.453 -15 21.281 1 94.62 290 PRO A C 1
ATOM 2250 O O . PRO A 1 290 ? 18.562 -15.117 22.125 1 94.62 290 PRO A O 1
ATOM 2253 N N . GLY A 1 291 ? 19.297 -15.367 19.984 1 95.5 291 GLY A N 1
ATOM 2254 C CA . GLY A 1 291 ? 18.094 -16.016 19.469 1 95.5 291 GLY A CA 1
ATOM 2255 C C . GLY A 1 291 ? 18.328 -16.75 18.156 1 95.5 291 GLY A C 1
ATOM 2256 O O . GLY A 1 291 ? 19.469 -17.047 17.797 1 95.5 291 GLY A O 1
ATOM 2257 N N . SER A 1 292 ? 17.234 -17.156 17.562 1 97.19 292 SER A N 1
ATOM 2258 C CA . SER A 1 292 ? 17.281 -17.828 16.281 1 97.19 292 SER A CA 1
ATOM 2259 C C . SER A 1 292 ? 16.219 -17.281 15.32 1 97.19 292 SER A C 1
ATOM 2261 O O . SER A 1 292 ? 15.109 -16.953 15.742 1 97.19 292 SER A O 1
ATOM 2263 N N . ILE A 1 293 ? 16.594 -17.203 14.086 1 97.19 293 ILE A N 1
ATOM 2264 C CA . ILE A 1 293 ? 15.664 -16.703 13.078 1 97.19 293 ILE A CA 1
ATOM 2265 C C . ILE A 1 293 ? 14.562 -17.734 12.844 1 97.19 293 ILE A C 1
ATOM 2267 O O . ILE A 1 293 ? 14.828 -18.875 12.469 1 97.19 293 ILE A O 1
ATOM 2271 N N . SER A 1 294 ? 13.391 -17.297 13.125 1 95.56 294 SER A N 1
ATOM 2272 C CA . SER A 1 294 ? 12.25 -18.203 12.945 1 95.56 294 SER A CA 1
ATOM 2273 C C . SER A 1 294 ? 11.688 -18.125 11.531 1 95.56 294 SER A C 1
ATOM 2275 O O . SER A 1 294 ? 11.234 -19.125 10.984 1 95.56 294 SER A O 1
ATOM 2277 N N . ALA A 1 295 ? 11.727 -16.922 11 1 92.44 295 ALA A N 1
ATOM 2278 C CA . ALA A 1 295 ? 11.172 -16.719 9.656 1 92.44 295 ALA A CA 1
ATOM 2279 C C . ALA A 1 295 ? 11.711 -15.453 9.016 1 92.44 295 ALA A C 1
ATOM 2281 O O . ALA A 1 295 ? 12.109 -14.516 9.719 1 92.44 295 ALA A O 1
ATOM 2282 N N . VAL A 1 296 ? 11.742 -15.5 7.75 1 92.31 296 VAL A N 1
ATOM 2283 C CA . VAL A 1 296 ? 12.109 -14.336 6.961 1 92.31 296 VAL A CA 1
ATOM 2284 C C . VAL A 1 296 ? 11.094 -14.109 5.848 1 92.31 296 VAL A C 1
ATOM 2286 O O . VAL A 1 296 ? 10.719 -15.055 5.141 1 92.31 296 VAL A O 1
ATOM 2289 N N . THR A 1 297 ? 10.648 -12.914 5.828 1 87.75 297 THR A N 1
ATOM 2290 C CA . THR A 1 297 ? 9.703 -12.555 4.777 1 87.75 297 THR A CA 1
ATOM 2291 C C . THR A 1 297 ? 10.234 -11.398 3.941 1 87.75 297 THR A C 1
ATOM 2293 O O . THR A 1 297 ? 10.539 -10.328 4.477 1 87.75 297 THR A O 1
ATOM 2296 N N . TYR A 1 298 ? 10.234 -11.641 2.656 1 85.19 298 TYR A N 1
ATOM 2297 C CA . TYR A 1 298 ? 10.727 -10.609 1.744 1 85.19 298 TYR A CA 1
ATOM 2298 C C . TYR A 1 298 ? 9.586 -9.734 1.247 1 85.19 298 TYR A C 1
ATOM 2300 O O . TYR A 1 298 ? 8.586 -10.234 0.724 1 85.19 298 TYR A O 1
ATOM 2308 N N . HIS A 1 299 ? 9.805 -8.414 1.469 1 82.75 299 HIS A N 1
ATOM 2309 C CA . HIS A 1 299 ? 8.789 -7.453 1.051 1 82.75 299 HIS A CA 1
ATOM 2310 C C . HIS A 1 299 ? 9.281 -6.605 -0.118 1 82.75 299 HIS A C 1
ATOM 2312 O O . HIS A 1 299 ? 8.656 -5.598 -0.461 1 82.75 299 HIS A O 1
ATOM 2318 N N . GLY A 1 300 ? 10.344 -6.887 -0.711 1 80.06 300 GLY A N 1
ATOM 2319 C CA . GLY A 1 300 ? 10.898 -6.113 -1.809 1 80.06 300 GLY A CA 1
ATOM 2320 C C . GLY A 1 300 ? 11.961 -5.125 -1.362 1 80.06 300 GLY A C 1
ATOM 2321 O O . GLY A 1 300 ? 13.156 -5.426 -1.406 1 80.06 300 GLY A O 1
ATOM 2322 N N . VAL A 1 301 ? 11.477 -4.082 -0.594 1 81.38 301 VAL A N 1
ATOM 2323 C CA . VAL A 1 301 ? 12.414 -3.029 -0.208 1 81.38 301 VAL A CA 1
ATOM 2324 C C . VAL A 1 301 ? 13.031 -3.361 1.147 1 81.38 301 VAL A C 1
ATOM 2326 O O . VAL A 1 301 ? 14.047 -2.777 1.532 1 81.38 301 VAL A O 1
ATOM 2329 N N . HIS A 1 302 ? 12.383 -4.328 1.779 1 88.06 302 HIS A N 1
ATOM 2330 C CA . HIS A 1 302 ? 12.914 -4.762 3.068 1 88.06 302 HIS A CA 1
ATOM 2331 C C . HIS A 1 302 ? 12.555 -6.219 3.348 1 88.06 302 HIS A C 1
ATOM 2333 O O . HIS A 1 302 ? 11.781 -6.824 2.602 1 88.06 302 HIS A O 1
ATOM 2339 N N . CYS A 1 303 ? 13.195 -6.738 4.359 1 91.12 303 CYS A N 1
ATOM 2340 C CA . CYS A 1 303 ? 12.922 -8.078 4.875 1 91.12 303 CYS A CA 1
ATOM 2341 C C . CYS A 1 303 ? 12.508 -8.023 6.34 1 91.12 303 CYS A C 1
ATOM 2343 O O . CYS A 1 303 ? 13.133 -7.316 7.137 1 91.12 303 CYS A O 1
ATOM 2345 N N . ALA A 1 304 ? 11.422 -8.641 6.547 1 91.88 304 ALA A N 1
ATOM 2346 C CA . ALA A 1 304 ? 11.031 -8.828 7.941 1 91.88 304 ALA A CA 1
ATOM 2347 C C . ALA A 1 304 ? 11.641 -10.109 8.508 1 91.88 304 ALA A C 1
ATOM 2349 O O . ALA A 1 304 ? 11.328 -11.203 8.047 1 91.88 304 ALA A O 1
ATOM 2350 N N . VAL A 1 305 ? 12.523 -9.984 9.43 1 95.75 305 VAL A N 1
ATOM 2351 C CA . VAL A 1 305 ? 13.188 -11.117 10.07 1 95.75 305 VAL A CA 1
ATOM 2352 C C . VAL A 1 305 ? 12.609 -11.336 11.461 1 95.75 305 VAL A C 1
ATOM 2354 O O . VAL A 1 305 ? 12.711 -10.461 12.328 1 95.75 305 VAL A O 1
ATOM 2357 N N . ARG A 1 306 ? 12.031 -12.438 11.609 1 96.25 306 ARG A N 1
ATOM 2358 C CA . ARG A 1 306 ? 11.508 -12.789 12.922 1 96.25 306 ARG A CA 1
ATOM 2359 C C . ARG A 1 306 ? 12.5 -13.648 13.695 1 96.25 306 ARG A C 1
ATOM 2361 O O . ARG A 1 306 ? 13.023 -14.633 13.164 1 96.25 306 ARG A O 1
ATOM 2368 N N . VAL A 1 307 ? 12.742 -13.234 14.898 1 97.31 307 VAL A N 1
ATOM 2369 C CA . VAL A 1 307 ? 13.742 -13.914 15.727 1 97.31 307 VAL A CA 1
ATOM 2370 C C . VAL A 1 307 ? 13.102 -14.359 17.047 1 97.31 307 VAL A C 1
ATOM 2372 O O . VAL A 1 307 ? 12.43 -13.57 17.703 1 97.31 307 VAL A O 1
ATOM 2375 N N . GLU A 1 308 ? 13.219 -15.578 17.328 1 97.31 308 GLU A N 1
ATOM 2376 C CA . GLU A 1 308 ? 12.867 -16.062 18.656 1 97.31 308 GLU A CA 1
ATOM 2377 C C . GLU A 1 308 ? 14.023 -15.914 19.625 1 97.31 308 GLU A C 1
ATOM 2379 O O . GLU A 1 308 ? 15.117 -16.422 19.391 1 97.31 308 GLU A O 1
ATOM 2384 N N . CYS A 1 309 ? 13.781 -15.211 20.703 1 95.62 309 CYS A N 1
ATOM 2385 C CA . CYS A 1 309 ? 14.812 -15 21.719 1 95.62 309 CYS A CA 1
ATOM 2386 C C . CYS A 1 309 ? 14.211 -15.062 23.125 1 95.62 309 CYS A C 1
ATOM 2388 O O . CYS A 1 309 ? 13.086 -15.523 23.297 1 95.62 309 CYS A O 1
ATOM 2390 N N . ALA A 1 310 ? 15.039 -14.695 24.094 1 94.19 310 ALA A N 1
ATOM 2391 C CA . ALA A 1 310 ? 14.633 -14.797 25.5 1 94.19 310 ALA A CA 1
ATOM 2392 C C . ALA A 1 310 ? 13.453 -13.875 25.797 1 94.19 310 ALA A C 1
ATOM 2394 O O . ALA A 1 310 ? 12.664 -14.148 26.703 1 94.19 310 ALA A O 1
ATOM 2395 N N . LEU A 1 311 ? 13.25 -12.836 25.016 1 95.44 311 LEU A N 1
ATOM 2396 C CA . LEU A 1 311 ? 12.172 -11.867 25.219 1 95.44 311 LEU A CA 1
ATOM 2397 C C . LEU A 1 311 ? 10.898 -12.32 24.516 1 95.44 311 LEU A C 1
ATOM 2399 O O . LEU A 1 311 ? 9.828 -11.742 24.719 1 95.44 311 LEU A O 1
ATOM 2403 N N . GLY A 1 312 ? 11.008 -13.281 23.75 1 94.94 312 GLY A N 1
ATOM 2404 C CA . GLY A 1 312 ? 9.945 -13.719 22.859 1 94.94 312 GLY A CA 1
ATOM 2405 C C . GLY A 1 312 ? 10.281 -13.516 21.391 1 94.94 312 GLY A C 1
ATOM 2406 O O . GLY 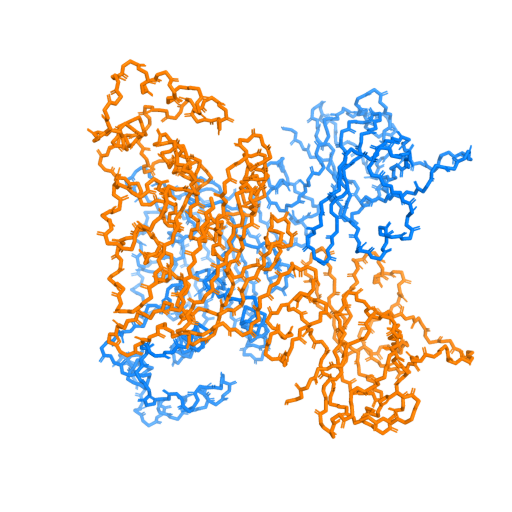A 1 312 ? 11.445 -13.555 21 1 94.94 312 GLY A O 1
ATOM 2407 N N . GLU A 1 313 ? 9.266 -13.406 20.594 1 95.69 313 GLU A N 1
ATOM 2408 C CA . GLU A 1 313 ? 9.477 -13.164 19.156 1 95.69 313 GLU A CA 1
ATOM 2409 C C . GLU A 1 313 ? 9.641 -11.672 18.875 1 95.69 313 GLU A C 1
ATOM 2411 O O . GLU A 1 313 ? 8.812 -10.859 19.297 1 95.69 313 GLU A O 1
ATOM 2416 N N . VAL A 1 314 ? 10.68 -11.375 18.234 1 96.94 314 VAL A N 1
ATOM 2417 C CA . VAL A 1 314 ? 10.977 -10 17.875 1 96.94 314 VAL A CA 1
ATOM 2418 C C . VAL A 1 314 ? 11.148 -9.891 16.359 1 96.94 314 VAL A C 1
ATOM 2420 O O . VAL A 1 314 ? 11.805 -10.734 15.742 1 96.94 314 VAL A O 1
ATOM 2423 N N . THR A 1 315 ? 10.531 -8.898 15.789 1 96 315 THR A N 1
ATOM 2424 C CA . THR A 1 315 ? 10.633 -8.68 14.352 1 96 315 THR A CA 1
ATOM 2425 C C . THR A 1 315 ? 11.602 -7.539 14.047 1 96 315 THR A C 1
ATOM 2427 O O . THR A 1 315 ? 11.516 -6.465 14.641 1 96 315 THR A O 1
ATOM 2430 N N . ALA A 1 316 ? 12.531 -7.773 13.172 1 96.06 316 ALA A N 1
ATOM 2431 C CA . ALA A 1 316 ? 13.461 -6.758 12.68 1 96.06 316 ALA A CA 1
ATOM 2432 C C . ALA A 1 316 ? 13.281 -6.531 11.18 1 96.06 316 ALA A C 1
ATOM 2434 O O . ALA A 1 316 ? 13.102 -7.484 10.422 1 96.06 316 ALA A O 1
ATOM 2435 N N . HIS A 1 317 ? 13.195 -5.328 10.828 1 93.75 317 HIS A N 1
ATOM 2436 C CA . HIS A 1 317 ? 13.195 -4.98 9.414 1 93.75 317 HIS A CA 1
ATOM 2437 C C . HIS A 1 317 ? 14.594 -4.594 8.938 1 93.75 317 HIS A C 1
ATOM 2439 O O . HIS A 1 317 ? 15.203 -3.666 9.477 1 93.75 317 HIS A O 1
ATOM 2445 N N . LEU A 1 318 ? 15.086 -5.316 7.996 1 92.62 318 LEU A N 1
ATOM 2446 C CA . LEU A 1 318 ? 16.391 -5.066 7.387 1 92.62 318 LEU A CA 1
ATOM 2447 C C . LEU A 1 318 ? 16.25 -4.816 5.887 1 92.62 318 LEU A C 1
ATOM 2449 O O . LEU A 1 318 ? 15.289 -5.285 5.262 1 92.62 318 LEU A O 1
ATOM 2453 N N . SER A 1 319 ? 17.156 -4.008 5.352 1 89.81 319 SER A N 1
ATOM 2454 C CA . SER A 1 319 ? 17.25 -4 3.893 1 89.81 319 SER A CA 1
ATOM 2455 C C . SER A 1 319 ? 17.719 -5.348 3.361 1 89.81 319 SER A C 1
ATOM 2457 O O . SER A 1 319 ? 18.359 -6.121 4.082 1 89.81 319 SER A O 1
ATOM 2459 N N . PRO A 1 320 ? 17.312 -5.66 2.104 1 86.38 320 PRO A N 1
ATOM 2460 C CA . PRO A 1 320 ? 17.812 -6.91 1.529 1 86.38 320 PRO A CA 1
ATOM 2461 C C . PRO A 1 320 ? 19.328 -7.023 1.602 1 86.38 320 PRO A C 1
ATOM 2463 O O . PRO A 1 320 ? 19.875 -8.117 1.824 1 86.38 320 PRO A O 1
ATOM 2466 N N . ARG A 1 321 ? 19.969 -5.984 1.519 1 86.12 321 ARG A N 1
ATOM 2467 C CA . ARG A 1 321 ? 21.438 -5.973 1.619 1 86.12 321 ARG A CA 1
ATOM 2468 C C . ARG A 1 321 ? 21.891 -6.312 3.035 1 86.12 321 ARG A C 1
ATOM 2470 O O . ARG A 1 321 ? 22.766 -7.152 3.225 1 86.12 321 ARG A O 1
ATOM 2477 N N . GLU A 1 322 ? 21.312 -5.629 3.984 1 88.88 322 GLU A N 1
ATOM 2478 C CA . GLU A 1 322 ? 21.656 -5.895 5.383 1 88.88 322 GLU A CA 1
ATOM 2479 C C . GLU A 1 322 ? 21.422 -7.363 5.734 1 88.88 322 GLU A C 1
ATOM 2481 O O . GLU A 1 322 ? 22.234 -7.961 6.457 1 88.88 322 GLU A O 1
ATOM 2486 N N . TYR A 1 323 ? 20.375 -7.875 5.238 1 92 323 TYR A N 1
ATOM 2487 C CA . TYR A 1 323 ? 20.062 -9.273 5.523 1 92 323 TYR A CA 1
ATOM 2488 C C . TYR A 1 323 ? 21.094 -10.195 4.891 1 92 323 TYR A C 1
ATOM 2490 O O . TYR A 1 323 ? 21.531 -11.164 5.516 1 92 323 TYR A O 1
ATOM 2498 N N . ARG A 1 324 ? 21.438 -9.938 3.633 1 89.06 324 ARG A N 1
ATOM 2499 C CA . ARG A 1 324 ? 22.453 -10.734 2.955 1 89.06 324 ARG A CA 1
ATOM 2500 C C . ARG A 1 324 ? 23.781 -10.672 3.695 1 89.06 324 ARG A C 1
ATOM 2502 O O . ARG A 1 324 ? 24.469 -11.68 3.826 1 89.06 324 ARG A O 1
ATOM 2509 N N . GLU A 1 325 ? 24.125 -9.516 4.145 1 89.25 325 GLU A N 1
ATOM 2510 C CA . GLU A 1 325 ? 25.391 -9.305 4.848 1 89.25 325 GLU A CA 1
ATOM 2511 C C . GLU A 1 325 ? 25.391 -10 6.203 1 89.25 325 GLU A C 1
ATOM 2513 O O . GLU A 1 325 ? 26.438 -10.383 6.715 1 89.25 325 GLU A O 1
ATOM 2518 N N . LEU A 1 326 ? 24.203 -10.07 6.785 1 92 326 LEU A N 1
ATOM 2519 C CA . LEU A 1 326 ? 24.062 -10.805 8.039 1 92 326 LEU A CA 1
ATOM 2520 C C . LEU A 1 326 ? 24.484 -12.258 7.871 1 92 326 LEU A C 1
ATOM 2522 O O . LEU A 1 326 ? 25.062 -12.859 8.789 1 92 326 LEU A O 1
ATOM 2526 N N . GLY A 1 327 ? 24.266 -12.875 6.676 1 91.31 327 GLY A N 1
ATOM 2527 C CA . GLY A 1 327 ? 24.703 -14.219 6.332 1 91.31 327 GLY A CA 1
ATOM 2528 C C . GLY A 1 327 ? 23.984 -15.297 7.105 1 91.31 327 GLY A C 1
ATOM 2529 O O . GLY A 1 327 ? 24.562 -16.344 7.422 1 91.31 327 GLY A O 1
ATOM 2530 N N . CYS A 1 328 ? 22.766 -14.984 7.562 1 91.06 328 CYS A N 1
ATOM 2531 C CA . CYS A 1 328 ? 22 -15.945 8.336 1 91.06 328 CYS A CA 1
ATOM 2532 C C . CYS A 1 328 ? 20.734 -16.359 7.602 1 91.06 328 CYS A C 1
ATOM 2534 O O . CYS A 1 328 ? 20.188 -15.57 6.828 1 91.06 328 CYS A O 1
ATOM 2536 N N . SER A 1 329 ? 20.344 -17.562 7.797 1 92.31 329 SER A N 1
ATOM 2537 C CA . SER A 1 329 ? 19.109 -18.125 7.25 1 92.31 329 SER A CA 1
ATOM 2538 C C . SER A 1 329 ? 18.172 -18.594 8.359 1 92.31 329 SER A C 1
ATOM 2540 O O . SER A 1 329 ? 18.562 -18.656 9.523 1 92.31 329 SER A O 1
ATOM 2542 N N . PRO A 1 330 ? 16.922 -18.797 7.977 1 93.25 330 PRO A N 1
ATOM 2543 C CA . PRO A 1 330 ? 16.031 -19.328 9.008 1 93.25 330 PRO A CA 1
ATOM 2544 C C . PRO A 1 330 ? 16.609 -20.547 9.727 1 93.25 330 PRO A C 1
ATOM 2546 O O . PRO A 1 330 ? 17.141 -21.453 9.078 1 93.25 330 PRO A O 1
ATOM 2549 N N . GLY A 1 331 ? 16.484 -20.547 10.992 1 94.69 331 GLY A N 1
ATOM 2550 C CA . GLY A 1 331 ? 17.062 -21.609 11.797 1 94.69 331 GLY A CA 1
ATOM 2551 C C . GLY A 1 331 ? 18.406 -21.25 12.391 1 94.69 331 GLY A C 1
ATOM 2552 O O . GLY A 1 331 ? 18.828 -21.812 13.398 1 94.69 331 GLY A O 1
ATOM 2553 N N . ASP A 1 332 ? 19.141 -20.312 11.859 1 95.25 332 ASP A N 1
ATOM 2554 C CA . ASP A 1 332 ? 20.469 -19.906 12.305 1 95.25 332 ASP A CA 1
ATOM 2555 C C . ASP A 1 332 ? 20.406 -19.062 13.562 1 95.25 332 ASP A C 1
ATOM 2557 O O . ASP A 1 332 ? 19.391 -18.422 13.828 1 95.25 332 ASP A O 1
ATOM 2561 N N . ALA A 1 333 ? 21.5 -19.047 14.258 1 95.81 333 ALA A N 1
ATOM 2562 C CA . ALA A 1 333 ? 21.625 -18.219 15.453 1 95.81 333 ALA A CA 1
ATOM 2563 C C . ALA A 1 333 ? 21.953 -16.781 15.086 1 95.81 333 ALA A C 1
ATOM 2565 O O . ALA A 1 333 ? 22.734 -16.531 14.156 1 95.81 333 ALA A O 1
ATOM 2566 N N . VAL A 1 334 ? 21.281 -15.836 15.844 1 96.12 334 VAL A N 1
ATOM 2567 C CA . VAL A 1 334 ? 21.531 -14.414 15.688 1 96.12 334 VAL A CA 1
ATOM 2568 C C . VAL A 1 334 ? 21.406 -13.711 17.047 1 96.12 334 VAL A C 1
ATOM 2570 O O . VAL A 1 334 ? 20.891 -14.289 18 1 96.12 334 VAL A O 1
ATOM 2573 N N . THR A 1 335 ? 21.953 -12.562 17.156 1 95.25 335 THR A N 1
ATOM 2574 C CA . THR A 1 335 ? 21.781 -11.719 18.344 1 95.25 335 THR A CA 1
ATOM 2575 C C . THR A 1 335 ? 20.844 -10.547 18.047 1 95.25 335 THR A C 1
ATOM 2577 O O . THR A 1 335 ? 21.062 -9.82 17.078 1 95.25 335 THR A O 1
ATOM 2580 N N . VAL A 1 336 ? 19.844 -10.406 18.875 1 96.06 336 VAL A N 1
ATOM 2581 C CA . VAL A 1 336 ? 18.922 -9.281 18.766 1 96.06 336 VAL A CA 1
ATOM 2582 C C . VAL A 1 336 ? 19.391 -8.148 19.688 1 96.06 336 VAL A C 1
ATOM 2584 O O . VAL A 1 336 ? 19.641 -8.367 20.875 1 96.06 336 VAL A O 1
ATOM 2587 N N . ILE A 1 337 ? 19.562 -6.992 19.203 1 95.12 337 ILE A N 1
ATOM 2588 C CA . ILE A 1 337 ? 19.969 -5.828 19.969 1 95.12 337 ILE A CA 1
ATOM 2589 C C . ILE A 1 337 ? 18.875 -4.773 19.953 1 95.12 337 ILE A C 1
ATOM 2591 O O . ILE A 1 337 ? 18.406 -4.375 18.875 1 95.12 337 ILE A O 1
ATOM 2595 N N . LEU A 1 338 ? 18.438 -4.324 21.078 1 95.25 338 LEU A N 1
ATOM 2596 C CA . LEU A 1 338 ? 17.406 -3.297 21.25 1 95.25 338 LEU A CA 1
ATOM 2597 C C . LEU A 1 338 ? 18.016 -2.014 21.797 1 95.25 338 LEU A C 1
ATOM 2599 O O . LEU A 1 338 ? 18.188 -1.878 23.016 1 95.25 338 LEU A O 1
ATOM 2603 N N . PRO A 1 339 ? 18.281 -1.053 20.969 1 92.75 339 PRO A N 1
ATOM 2604 C CA . PRO A 1 339 ? 18.828 0.205 21.469 1 92.75 339 PRO A CA 1
ATOM 2605 C C . PRO A 1 339 ? 17.906 0.899 22.469 1 92.75 339 PRO A C 1
ATOM 2607 O O . PRO A 1 339 ? 16.75 1.168 22.156 1 92.75 339 PRO A O 1
ATOM 2610 N N . ALA A 1 340 ? 18.406 1.296 23.547 1 91.94 340 ALA A N 1
ATOM 2611 C CA . ALA A 1 340 ? 17.625 1.849 24.656 1 91.94 340 ALA A CA 1
ATOM 2612 C C . ALA A 1 340 ? 16.906 3.131 24.219 1 91.94 340 ALA A C 1
ATOM 2614 O O . ALA A 1 340 ? 15.781 3.391 24.641 1 91.94 340 ALA A O 1
ATOM 2615 N N . GLU A 1 341 ? 17.531 3.871 23.344 1 89.69 341 GLU A N 1
ATOM 2616 C CA . GLU A 1 341 ? 17 5.176 22.953 1 89.69 341 GLU A CA 1
ATOM 2617 C C . GLU A 1 341 ? 15.805 5.031 22.016 1 89.69 341 GLU A C 1
ATOM 2619 O O . GLU A 1 341 ? 15.078 5.996 21.781 1 89.69 341 GLU A O 1
ATOM 2624 N N . LYS A 1 342 ? 15.594 3.82 21.547 1 91.19 342 LYS A N 1
ATOM 2625 C CA . LYS A 1 342 ? 14.508 3.598 20.594 1 91.19 342 LYS A CA 1
ATOM 2626 C C . LYS A 1 342 ? 13.336 2.891 21.266 1 91.19 342 LYS A C 1
ATOM 2628 O O . LYS A 1 342 ? 12.297 2.666 20.641 1 91.19 342 LYS A O 1
ATOM 2633 N N . LEU A 1 343 ? 13.539 2.561 22.531 1 92.19 343 LEU A N 1
ATOM 2634 C CA . LEU A 1 343 ? 12.5 1.862 23.266 1 92.19 343 LEU A CA 1
ATOM 2635 C C . LEU A 1 343 ? 11.5 2.85 23.875 1 92.19 343 LEU A C 1
ATOM 2637 O O . LEU A 1 343 ? 11.883 3.939 24.297 1 92.19 343 LEU A O 1
ATOM 2641 N N . CYS A 1 344 ? 10.234 2.494 23.844 1 91.06 344 CYS A N 1
ATOM 2642 C CA . CYS A 1 344 ? 9.203 3.322 24.453 1 91.06 344 CYS A CA 1
ATOM 2643 C C . CYS A 1 344 ? 8.32 2.492 25.375 1 91.06 344 CYS A C 1
ATOM 2645 O O . CYS A 1 344 ? 7.984 1.35 25.062 1 91.06 344 CYS A O 1
ATOM 2647 N N . SER A 1 345 ? 8.008 3.012 26.484 1 90.31 345 SER A N 1
ATOM 2648 C CA . SER A 1 345 ? 7.09 2.381 27.422 1 90.31 345 SER A CA 1
ATOM 2649 C C . SER A 1 345 ? 5.668 2.9 27.25 1 90.31 345 SER A C 1
ATOM 2651 O O . SER A 1 345 ? 5.434 4.109 27.281 1 90.31 345 SER A O 1
ATOM 2653 N N . ILE A 1 346 ? 4.84 2.018 27.016 1 91.06 346 ILE A N 1
ATOM 2654 C CA . ILE A 1 346 ? 3.445 2.361 26.75 1 91.06 346 ILE A CA 1
ATOM 2655 C C . ILE A 1 346 ? 2.555 1.782 27.844 1 91.06 346 ILE A C 1
ATOM 2657 O O . ILE A 1 346 ? 2.668 0.604 28.188 1 91.06 346 ILE A O 1
ATOM 2661 N N . PRO A 1 347 ? 1.691 2.584 28.406 1 86.44 347 PRO A N 1
ATOM 2662 C CA . PRO A 1 347 ? 0.747 2.031 29.375 1 86.44 347 PRO A CA 1
ATOM 2663 C C . PRO A 1 347 ? -0.197 0.999 28.766 1 86.44 347 PRO A C 1
ATOM 2665 O O . PRO A 1 347 ? -0.6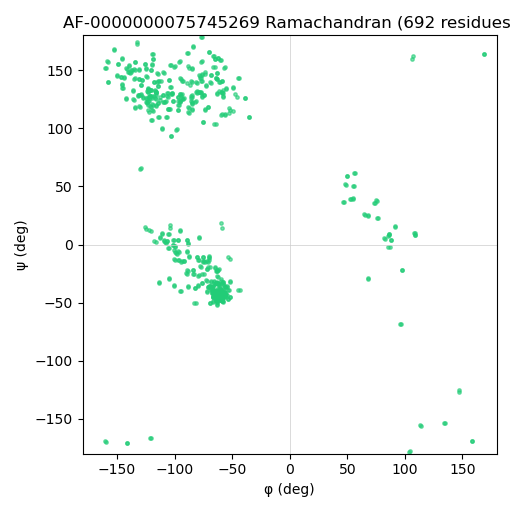69 1.181 27.641 1 86.44 347 PRO A O 1
ATOM 2668 N N . ALA A 1 348 ? -0.283 -0.178 29.438 1 82.06 348 ALA A N 1
ATOM 2669 C CA . ALA A 1 348 ? -1.121 -1.252 28.922 1 82.06 348 ALA A CA 1
ATOM 2670 C C . ALA A 1 348 ? -2.602 -0.91 29.047 1 82.06 348 ALA A C 1
ATOM 2672 O O . ALA A 1 348 ? -2.998 -0.186 29.969 1 82.06 348 ALA A O 1
ATOM 2673 N N . MET B 1 1 ? -4.918 -26.625 -11.281 1 90.19 1 MET B N 1
ATOM 2674 C CA . MET B 1 1 ? -4.195 -25.938 -12.352 1 90.19 1 MET B CA 1
ATOM 2675 C C . MET B 1 1 ? -5.133 -25.062 -13.172 1 90.19 1 MET B C 1
ATOM 2677 O O . MET B 1 1 ? -6.32 -25.375 -13.297 1 90.19 1 MET B O 1
ATOM 2681 N N . ILE B 1 2 ? -4.582 -23.984 -13.625 1 93.06 2 ILE B N 1
ATOM 2682 C CA . ILE B 1 2 ? -5.324 -23.172 -14.586 1 93.06 2 ILE B CA 1
ATOM 2683 C C . ILE B 1 2 ? -4.449 -22.875 -15.797 1 93.06 2 ILE B C 1
ATOM 2685 O O . ILE B 1 2 ? -3.283 -22.5 -15.648 1 93.06 2 ILE B O 1
ATOM 2689 N N . GLU B 1 3 ? -5.062 -23.172 -16.891 1 95.44 3 GLU B N 1
ATOM 2690 C CA . GLU B 1 3 ? -4.352 -22.906 -18.141 1 95.44 3 GLU B CA 1
ATOM 2691 C C . GLU B 1 3 ? -5.238 -22.172 -19.125 1 95.44 3 GLU B C 1
ATOM 2693 O O . GLU B 1 3 ? -6.391 -22.547 -19.344 1 95.44 3 GLU B O 1
ATOM 2698 N N . VAL B 1 4 ? -4.734 -21.125 -19.609 1 96.12 4 VAL B N 1
ATOM 2699 C CA . VAL B 1 4 ? -5.426 -20.312 -20.609 1 96.12 4 VAL B CA 1
ATOM 2700 C C . VAL B 1 4 ? -4.629 -20.312 -21.922 1 96.12 4 VAL B C 1
ATOM 2702 O O . VAL B 1 4 ? -3.424 -20.047 -21.906 1 96.12 4 VAL B O 1
ATOM 2705 N N . GLN B 1 5 ? -5.32 -20.625 -23 1 96.69 5 GLN B N 1
ATOM 2706 C CA . GLN B 1 5 ? -4.672 -20.672 -24.297 1 96.69 5 GLN B CA 1
ATOM 2707 C C . GLN B 1 5 ? -5.309 -19.672 -25.266 1 96.69 5 GLN B C 1
ATOM 2709 O O . GLN B 1 5 ? -6.461 -19.844 -25.672 1 96.69 5 GLN B O 1
ATOM 2714 N N . ASN B 1 6 ? -4.523 -18.688 -25.672 1 96.5 6 ASN B N 1
ATOM 2715 C CA . ASN B 1 6 ? -4.871 -17.719 -26.719 1 96.5 6 ASN B CA 1
ATOM 2716 C C . ASN B 1 6 ? -6.266 -17.141 -26.5 1 96.5 6 ASN B C 1
ATOM 2718 O O . ASN B 1 6 ? -7.094 -17.141 -27.406 1 96.5 6 ASN B O 1
ATOM 2722 N N . LEU B 1 7 ? -6.465 -16.688 -25.406 1 95.38 7 LEU B N 1
ATOM 2723 C CA . LEU B 1 7 ? -7.781 -16.188 -25.016 1 95.38 7 LEU B CA 1
ATOM 2724 C C . LEU B 1 7 ? -7.996 -14.766 -25.531 1 95.38 7 LEU B C 1
ATOM 2726 O O . LEU B 1 7 ? -7.129 -13.906 -25.375 1 95.38 7 LEU B O 1
ATOM 2730 N N . ASP B 1 8 ? -9.102 -14.594 -26.125 1 96.12 8 ASP B N 1
ATOM 2731 C CA . ASP B 1 8 ? -9.562 -13.281 -26.562 1 96.12 8 ASP B CA 1
ATOM 2732 C C . ASP B 1 8 ? -10.898 -12.93 -25.922 1 96.12 8 ASP B C 1
ATOM 2734 O O . ASP B 1 8 ? -11.828 -13.742 -25.922 1 96.12 8 ASP B O 1
ATOM 2738 N N . VAL B 1 9 ? -10.938 -11.789 -25.297 1 94.06 9 VAL B N 1
ATOM 2739 C CA . VAL B 1 9 ? -12.18 -11.242 -24.766 1 94.06 9 VAL B CA 1
ATOM 2740 C C . VAL B 1 9 ? -12.43 -9.859 -25.359 1 94.06 9 VAL B C 1
ATOM 2742 O O . VAL B 1 9 ? -11.523 -9.016 -25.391 1 94.06 9 VAL B O 1
ATOM 2745 N N . ARG B 1 10 ? -13.617 -9.633 -25.844 1 91.81 10 ARG B N 1
ATOM 2746 C CA . ARG B 1 10 ? -13.93 -8.352 -26.469 1 91.81 10 ARG B CA 1
ATOM 2747 C C . ARG B 1 10 ? -15.062 -7.641 -25.734 1 91.81 10 ARG B C 1
ATOM 2749 O O . ARG B 1 10 ? -16.125 -8.219 -25.5 1 91.81 10 ARG B O 1
ATOM 2756 N N . LEU B 1 11 ? -14.773 -6.504 -25.266 1 88.25 11 LEU B N 1
ATOM 2757 C CA . LEU B 1 11 ? -15.742 -5.582 -24.672 1 88.25 11 LEU B CA 1
ATOM 2758 C C . LEU B 1 11 ? -15.797 -4.281 -25.469 1 88.25 11 LEU B C 1
ATOM 2760 O O . LEU B 1 11 ? -14.922 -4.012 -26.297 1 88.25 11 LEU B O 1
ATOM 2764 N N . PRO B 1 12 ? -16.891 -3.562 -25.297 1 82.19 12 PRO B N 1
ATOM 2765 C CA . PRO B 1 12 ? -16.891 -2.266 -25.969 1 82.19 12 PRO B CA 1
ATOM 2766 C C . PRO B 1 12 ? -15.711 -1.387 -25.594 1 82.19 12 PRO B C 1
ATOM 2768 O O . PRO B 1 12 ? -15.578 -1.003 -24.422 1 82.19 12 PRO B O 1
ATOM 2771 N N . GLY B 1 13 ? -14.781 -1.092 -26.438 1 80 13 GLY B N 1
ATOM 2772 C CA . GLY B 1 13 ? -13.656 -0.191 -26.219 1 80 13 GLY B CA 1
ATOM 2773 C C . GLY B 1 13 ? -12.469 -0.867 -25.562 1 80 13 GLY B C 1
ATOM 2774 O O . GLY B 1 13 ? -11.492 -0.207 -25.219 1 80 13 GLY B O 1
ATOM 2775 N N . PHE B 1 14 ? -12.609 -2.09 -25.25 1 85.12 14 PHE B N 1
ATOM 2776 C CA . PHE B 1 14 ? -11.508 -2.797 -24.625 1 85.12 14 PHE B CA 1
ATOM 2777 C C . PHE B 1 14 ? -11.477 -4.258 -25.047 1 85.12 14 PHE B C 1
ATOM 2779 O O . PHE B 1 14 ? -12.523 -4.852 -25.312 1 85.12 14 PHE B O 1
ATOM 2786 N N . ALA B 1 15 ? -10.203 -4.816 -25.203 1 90.94 15 ALA B N 1
ATOM 2787 C CA . ALA B 1 15 ? -10.102 -6.23 -25.547 1 90.94 15 ALA B CA 1
ATOM 2788 C C . ALA B 1 15 ? -8.883 -6.867 -24.891 1 90.94 15 ALA B C 1
ATOM 2790 O O . ALA B 1 15 ? -7.844 -6.219 -24.734 1 90.94 15 ALA B O 1
ATOM 2791 N N . LEU B 1 16 ? -9.102 -8.047 -24.406 1 94.38 16 LEU B N 1
ATOM 2792 C CA . LEU B 1 16 ? -7.984 -8.938 -24.094 1 94.38 16 LEU B CA 1
ATOM 2793 C C . LEU B 1 16 ? -7.57 -9.727 -25.328 1 94.38 16 LEU B C 1
ATOM 2795 O O . LEU B 1 16 ? -8.414 -10.312 -26.016 1 94.38 16 LEU B O 1
ATOM 2799 N N . GLU B 1 17 ? -6.25 -9.656 -25.609 1 95.69 17 GLU B N 1
ATOM 2800 C CA . GLU B 1 17 ? -5.801 -10.273 -26.859 1 95.69 17 GLU B CA 1
ATOM 2801 C C . GLU B 1 17 ? -4.707 -11.305 -26.609 1 95.69 17 GLU B C 1
ATOM 2803 O O . GLU B 1 17 ? -3.664 -10.984 -26.031 1 95.69 17 GLU B O 1
ATOM 2808 N N . ASN B 1 18 ? -5.02 -12.484 -27.062 1 95.81 18 ASN B N 1
ATOM 2809 C CA . ASN B 1 18 ? -4.027 -13.555 -27.109 1 95.81 18 ASN B CA 1
ATOM 2810 C C . ASN B 1 18 ? -3.412 -13.812 -25.734 1 95.81 18 ASN B C 1
ATOM 2812 O O . ASN B 1 18 ? -2.188 -13.805 -25.594 1 95.81 18 ASN B O 1
ATOM 2816 N N . ILE B 1 19 ? -4.258 -13.961 -24.812 1 96.25 19 ILE B N 1
ATOM 2817 C CA . ILE B 1 19 ? -3.811 -14.188 -23.438 1 96.25 19 ILE B CA 1
ATOM 2818 C C . ILE B 1 19 ? -3.539 -15.68 -23.219 1 96.25 19 ILE B C 1
ATOM 2820 O O . ILE B 1 19 ? -4.434 -16.516 -23.391 1 96.25 19 ILE B O 1
ATOM 2824 N N . SER B 1 20 ? -2.357 -16.031 -22.969 1 97 20 SER B N 1
ATOM 2825 C CA . SER B 1 20 ? -1.977 -17.391 -22.594 1 97 20 SER B CA 1
ATOM 2826 C C . SER B 1 20 ? -1.261 -17.406 -21.234 1 97 20 SER B C 1
ATOM 2828 O O . SER B 1 20 ? -0.349 -16.609 -21.016 1 97 20 SER B O 1
ATOM 2830 N N . LEU B 1 21 ? -1.753 -18.219 -20.375 1 95.06 21 LEU B N 1
ATOM 2831 C CA . LEU B 1 21 ? -1.209 -18.281 -19.016 1 95.06 21 LEU B CA 1
ATOM 2832 C C . LEU B 1 21 ? -1.374 -19.672 -18.438 1 95.06 21 LEU B C 1
ATOM 2834 O O . LEU B 1 21 ? -2.332 -20.375 -18.75 1 95.06 21 LEU B O 1
ATOM 2838 N N . CYS B 1 22 ? -0.419 -20.047 -17.641 1 95.5 22 CYS B N 1
ATOM 2839 C CA . CYS B 1 22 ? -0.496 -21.328 -16.938 1 95.5 22 CYS B CA 1
ATOM 2840 C C . CYS B 1 22 ? -0.065 -21.172 -15.484 1 95.5 22 CYS B C 1
ATOM 2842 O O . CYS B 1 22 ? 1.011 -20.641 -15.203 1 95.5 22 CYS B O 1
ATOM 2844 N N . VAL B 1 23 ? -0.89 -21.562 -14.602 1 95.62 23 VAL B N 1
ATOM 2845 C CA . VAL B 1 23 ? -0.569 -21.688 -13.18 1 95.62 23 VAL B CA 1
ATOM 2846 C C . VAL B 1 23 ? -0.637 -23.156 -12.766 1 95.62 23 VAL B C 1
ATOM 2848 O O . VAL B 1 23 ? -1.724 -23.734 -12.68 1 95.62 23 VAL B O 1
ATOM 2851 N N . PRO B 1 24 ? 0.5 -23.719 -12.5 1 95 24 PRO B N 1
ATOM 2852 C CA . PRO B 1 24 ? 0.525 -25.141 -12.133 1 95 24 PRO B CA 1
ATOM 2853 C C . PRO B 1 24 ? -0.291 -25.438 -10.875 1 95 24 PRO B C 1
ATOM 2855 O O . PRO B 1 24 ? -0.557 -24.531 -10.078 1 95 24 PRO B O 1
ATOM 2858 N N . GLN B 1 25 ? -0.631 -26.719 -10.805 1 93.75 25 GLN B N 1
ATOM 2859 C CA . GLN B 1 25 ? -1.37 -27.156 -9.625 1 93.75 25 GLN B CA 1
ATOM 2860 C C . GLN B 1 25 ? -0.588 -26.859 -8.352 1 93.75 25 GLN B C 1
ATOM 2862 O O . GLN B 1 25 ? 0.598 -27.188 -8.25 1 93.75 25 GLN B O 1
ATOM 2867 N N . GLY B 1 26 ? -1.281 -26.203 -7.477 1 93.62 26 GLY B N 1
ATOM 2868 C CA . GLY B 1 26 ? -0.672 -25.922 -6.188 1 93.62 26 GLY B CA 1
ATOM 2869 C C . GLY B 1 26 ? 0.238 -24.719 -6.207 1 93.62 26 GLY B C 1
ATOM 2870 O O . GLY B 1 26 ? 0.876 -24.391 -5.203 1 93.62 26 GLY B O 1
ATOM 2871 N N . ALA B 1 27 ? 0.291 -24.031 -7.289 1 95.5 27 ALA B N 1
ATOM 2872 C CA . ALA B 1 27 ? 1.155 -22.859 -7.398 1 95.5 27 ALA B CA 1
ATOM 2873 C C . ALA B 1 27 ? 0.38 -21.578 -7.109 1 95.5 27 ALA B C 1
ATOM 2875 O O . ALA B 1 27 ? -0.851 -21.562 -7.18 1 95.5 27 ALA B O 1
ATOM 2876 N N . PHE B 1 28 ? 1.143 -20.594 -6.723 1 96.88 28 PHE B N 1
ATOM 2877 C CA . PHE B 1 28 ? 0.598 -19.266 -6.492 1 96.88 28 PHE B CA 1
ATOM 2878 C C . PHE B 1 28 ? 1.011 -18.312 -7.605 1 96.88 28 PHE B C 1
ATOM 2880 O O . PHE B 1 28 ? 2.172 -17.906 -7.688 1 96.88 28 PHE B O 1
ATOM 2887 N N . GLY B 1 29 ? 0.039 -17.938 -8.43 1 97.12 29 GLY B N 1
ATOM 2888 C CA . GLY B 1 29 ? 0.282 -16.984 -9.508 1 97.12 29 GLY B CA 1
ATOM 2889 C C . GLY B 1 29 ? -0.246 -15.594 -9.203 1 97.12 29 GLY B C 1
ATOM 2890 O O . GLY B 1 29 ? -1.188 -15.438 -8.43 1 97.12 29 GLY B O 1
ATOM 2891 N N . ALA B 1 30 ? 0.377 -14.609 -9.844 1 96.94 30 ALA B N 1
ATOM 2892 C CA . ALA B 1 30 ? -0.087 -13.227 -9.734 1 96.94 30 ALA B CA 1
ATOM 2893 C C . ALA B 1 30 ? -0.208 -12.57 -11.102 1 96.94 30 ALA B C 1
ATOM 2895 O O . ALA B 1 30 ? 0.536 -12.914 -12.031 1 96.94 30 ALA B O 1
ATOM 2896 N N . LEU B 1 31 ? -1.17 -11.812 -11.203 1 95.88 31 LEU B N 1
ATOM 2897 C CA . LEU B 1 31 ? -1.387 -10.953 -12.367 1 95.88 31 LEU B CA 1
ATOM 2898 C C . LEU B 1 31 ? -1.315 -9.477 -11.969 1 95.88 31 LEU B C 1
ATOM 2900 O O . LEU B 1 31 ? -2.088 -9.023 -11.125 1 95.88 31 LEU B O 1
ATOM 2904 N N . ILE B 1 32 ? -0.346 -8.805 -12.602 1 93.5 32 ILE B N 1
ATOM 2905 C CA . ILE B 1 32 ? -0.178 -7.402 -12.227 1 93.5 32 ILE B CA 1
ATOM 2906 C C . ILE B 1 32 ? -0.246 -6.52 -13.469 1 93.5 32 ILE B C 1
ATOM 2908 O O . ILE B 1 32 ? 0.001 -6.984 -14.586 1 93.5 32 ILE B O 1
ATOM 2912 N N . GLY B 1 33 ? -0.604 -5.297 -13.297 1 88.38 33 GLY B N 1
ATOM 2913 C CA . GLY B 1 33 ? -0.757 -4.305 -14.344 1 88.38 33 GLY B CA 1
ATOM 2914 C C . GLY B 1 33 ? -1.442 -3.035 -13.875 1 88.38 33 GLY B C 1
ATOM 2915 O O . GLY B 1 33 ? -2.012 -3.002 -12.781 1 88.38 33 GLY B O 1
ATOM 2916 N N . PRO B 1 34 ? -1.298 -2.045 -14.664 1 81.88 34 PRO B N 1
ATOM 2917 C CA . PRO B 1 34 ? -1.958 -0.792 -14.297 1 81.88 34 PRO B CA 1
ATOM 2918 C C . PRO B 1 34 ? -3.479 -0.922 -14.227 1 81.88 34 PRO B C 1
ATOM 2920 O O . PRO B 1 34 ? -4.039 -1.915 -14.703 1 81.88 34 PRO B O 1
ATOM 2923 N N . THR B 1 35 ? -4.047 0.019 -13.539 1 75.25 35 THR B N 1
ATOM 2924 C CA . THR B 1 35 ? -5.504 0.063 -13.516 1 75.25 35 THR B CA 1
ATOM 2925 C C . THR B 1 35 ? -6.07 0.114 -14.93 1 75.25 35 THR B C 1
ATOM 2927 O O . THR B 1 35 ? -5.551 0.83 -15.789 1 75.25 35 THR B O 1
ATOM 2930 N N . GLY B 1 36 ? -7.039 -0.672 -15.18 1 76.75 36 GLY B N 1
ATOM 2931 C CA . GLY B 1 36 ? -7.688 -0.679 -16.484 1 76.75 36 GLY B CA 1
ATOM 2932 C C . GLY B 1 36 ? -7 -1.579 -17.484 1 76.75 36 GLY B C 1
ATOM 2933 O O . GLY B 1 36 ? -7.336 -1.563 -18.672 1 76.75 36 GLY B O 1
ATOM 2934 N N . SER B 1 37 ? -6.07 -2.322 -17.078 1 86.06 37 SER B N 1
ATOM 2935 C CA . SER B 1 37 ? -5.301 -3.143 -18 1 86.06 37 SER B CA 1
ATOM 2936 C C . SER B 1 37 ? -6.047 -4.426 -18.359 1 86.06 37 SER B C 1
ATOM 2938 O O . SER B 1 37 ? -5.637 -5.16 -19.25 1 86.06 37 SER B O 1
ATOM 2940 N N . GLY B 1 38 ? -7.129 -4.742 -17.656 1 87.62 38 GLY B N 1
ATOM 2941 C CA . GLY B 1 38 ? -7.941 -5.906 -17.984 1 87.62 38 GLY B CA 1
ATOM 2942 C C . GLY B 1 38 ? -7.801 -7.035 -16.984 1 87.62 38 GLY B C 1
ATOM 2943 O O . GLY B 1 38 ? -8.266 -8.148 -17.234 1 87.62 38 GLY B O 1
ATOM 2944 N N . LYS B 1 39 ? -7.168 -6.797 -15.883 1 90.69 39 LYS B N 1
ATOM 2945 C CA . LYS B 1 39 ? -6.918 -7.828 -14.875 1 90.69 39 LYS B CA 1
ATOM 2946 C C . LYS B 1 39 ? -8.227 -8.453 -14.391 1 90.69 39 LYS B C 1
ATOM 2948 O O . LYS B 1 39 ? -8.367 -9.672 -14.383 1 90.69 39 LYS B O 1
ATOM 2953 N N . SER B 1 40 ? -9.203 -7.586 -14.023 1 86.12 40 SER B N 1
ATOM 2954 C CA . SER B 1 40 ? -10.484 -8.062 -13.508 1 86.12 40 SER B CA 1
ATOM 2955 C C . SER B 1 40 ? -11.281 -8.773 -14.602 1 86.12 40 SER B C 1
ATOM 2957 O O . SER B 1 40 ? -11.961 -9.766 -14.328 1 86.12 40 SER B O 1
ATOM 2959 N N . ILE B 1 41 ? -11.188 -8.297 -15.797 1 90.25 41 ILE B N 1
ATOM 2960 C CA . ILE B 1 41 ? -11.875 -8.922 -16.922 1 90.25 41 ILE B CA 1
ATOM 2961 C C . ILE B 1 41 ? -11.336 -10.328 -17.141 1 90.25 41 ILE B C 1
ATOM 2963 O O . ILE B 1 41 ? -12.102 -11.266 -17.375 1 90.25 41 ILE B O 1
ATOM 2967 N N . LEU B 1 42 ? -10.055 -10.43 -17.062 1 93.56 42 LEU B N 1
ATOM 2968 C CA . LEU B 1 42 ? -9.438 -11.742 -17.219 1 93.56 42 LEU B CA 1
ATOM 2969 C C . LEU B 1 42 ? -9.898 -12.688 -16.109 1 93.56 42 LEU B C 1
ATOM 2971 O O . LEU B 1 42 ? -10.242 -13.844 -16.375 1 93.56 42 LEU B O 1
ATOM 2975 N N . LEU B 1 43 ? -9.906 -12.234 -14.883 1 93.06 43 LEU B N 1
ATOM 2976 C CA . LEU B 1 43 ? -10.352 -13.055 -13.758 1 93.06 43 LEU B CA 1
ATOM 2977 C C . LEU B 1 43 ? -11.805 -13.484 -13.938 1 93.06 43 LEU B C 1
ATOM 2979 O O . LEU B 1 43 ? -12.156 -14.633 -13.656 1 93.06 43 LEU B O 1
ATOM 2983 N N . GLU B 1 44 ? -12.609 -12.586 -14.391 1 91.62 44 GLU B N 1
ATOM 2984 C CA . GLU B 1 44 ? -14.016 -12.891 -14.625 1 91.62 44 GLU B CA 1
ATOM 2985 C C . GLU B 1 44 ? -14.18 -13.906 -15.75 1 91.62 44 GLU B C 1
ATOM 2987 O O . GLU B 1 44 ? -15.07 -14.758 -15.703 1 91.62 44 GLU B O 1
ATOM 2992 N N . ALA B 1 45 ? -13.367 -13.742 -16.734 1 93.69 45 ALA B N 1
ATOM 2993 C CA . ALA B 1 45 ? -13.391 -14.727 -17.828 1 93.69 45 ALA B CA 1
ATOM 2994 C C . ALA B 1 45 ? -13.023 -16.109 -17.312 1 93.69 45 ALA B C 1
ATOM 2996 O O . ALA B 1 45 ? -13.664 -17.109 -17.672 1 93.69 45 ALA B O 1
ATOM 2997 N N . LEU B 1 46 ? -12.023 -16.172 -16.469 1 94.44 46 LEU B N 1
ATOM 2998 C CA . LEU B 1 46 ? -11.609 -17.438 -15.867 1 94.44 46 LEU B CA 1
ATOM 2999 C C . LEU B 1 46 ? -12.727 -18.047 -15.023 1 94.44 46 LEU B C 1
ATOM 3001 O O . LEU B 1 46 ? -12.953 -19.25 -15.047 1 94.44 46 LEU B O 1
ATOM 3005 N N . ALA B 1 47 ? -13.43 -17.172 -14.344 1 92.06 47 ALA B N 1
ATOM 3006 C CA . ALA B 1 47 ? -14.5 -17.609 -13.453 1 92.06 47 ALA B CA 1
ATOM 3007 C C . ALA B 1 47 ? -15.758 -17.953 -14.242 1 92.06 47 ALA B C 1
ATOM 3009 O O . ALA B 1 47 ? -16.703 -18.531 -13.695 1 92.06 47 ALA B O 1
ATOM 3010 N N . GLY B 1 48 ? -15.812 -17.578 -15.484 1 92.5 48 GLY B N 1
ATOM 3011 C CA . GLY B 1 48 ? -16.969 -17.859 -16.328 1 92.5 48 GLY B CA 1
ATOM 3012 C C . GLY B 1 48 ? -18.016 -16.766 -16.312 1 92.5 48 GLY B C 1
ATOM 3013 O O . GLY B 1 48 ? -19.156 -16.984 -16.703 1 92.5 48 GLY B O 1
ATOM 3014 N N . LEU B 1 49 ? -17.656 -15.602 -15.828 1 91.25 49 LEU B N 1
ATOM 3015 C CA . LEU B 1 49 ? -18.578 -14.477 -15.695 1 91.25 49 LEU B CA 1
ATOM 3016 C C . LEU B 1 49 ? -18.453 -13.539 -16.891 1 91.25 49 LEU B C 1
ATOM 3018 O O . LEU B 1 49 ? -19.266 -12.617 -17.047 1 91.25 49 LEU B O 1
ATOM 3022 N N . GLN B 1 50 ? -17.438 -13.664 -17.688 1 90.81 50 GLN B N 1
ATOM 3023 C CA . GLN B 1 50 ? -17.188 -12.898 -18.906 1 90.81 50 GLN B CA 1
ATOM 3024 C C . GLN B 1 50 ? -17.062 -13.82 -20.109 1 90.81 50 GLN B C 1
ATOM 3026 O O . GLN B 1 50 ? -16.25 -14.75 -20.109 1 90.81 50 GLN B O 1
ATOM 3031 N N . PRO B 1 51 ? -17.859 -13.602 -21.109 1 91.19 51 PRO B N 1
ATOM 3032 C CA . PRO B 1 51 ? -17.797 -14.469 -22.281 1 91.19 51 PRO B CA 1
ATOM 3033 C C . PRO B 1 51 ? -16.453 -14.375 -23 1 91.19 51 PRO B C 1
ATOM 3035 O O . PRO B 1 51 ? -15.883 -13.281 -23.109 1 91.19 51 PRO B O 1
ATOM 3038 N N . VAL B 1 52 ? -16.031 -15.508 -23.484 1 93 52 VAL B N 1
ATOM 3039 C CA . VAL B 1 52 ? -14.766 -15.625 -24.203 1 93 52 VAL B CA 1
ATOM 3040 C C . VAL B 1 52 ? -15.039 -15.703 -25.703 1 93 52 VAL B C 1
ATOM 3042 O O . VAL B 1 52 ? -15.883 -16.484 -26.156 1 93 52 VAL B O 1
ATOM 3045 N N . LYS B 1 53 ? -14.359 -14.898 -26.469 1 93.06 53 LYS B N 1
ATOM 3046 C CA . LYS B 1 53 ? -14.539 -14.883 -27.922 1 93.06 53 LYS B CA 1
ATOM 3047 C C . LYS B 1 53 ? -13.75 -16 -28.594 1 93.06 53 LYS B C 1
ATOM 3049 O O . LYS B 1 53 ? -14.258 -16.703 -29.469 1 93.06 53 LYS B O 1
ATOM 3054 N N . ARG B 1 54 ? -12.531 -16.062 -28.25 1 94.75 54 ARG B N 1
ATOM 3055 C CA . ARG B 1 54 ? -11.617 -17.078 -28.766 1 94.75 54 ARG B CA 1
ATOM 3056 C C . ARG B 1 54 ? -10.695 -17.594 -27.672 1 94.75 54 ARG B C 1
ATOM 3058 O O . ARG B 1 54 ? -10.5 -16.922 -26.641 1 94.75 54 ARG B O 1
ATOM 3065 N N . GLY B 1 55 ? -10.258 -18.781 -27.859 1 95.75 55 GLY B N 1
ATOM 3066 C CA . GLY B 1 55 ? -9.32 -19.375 -26.906 1 95.75 55 GLY B CA 1
ATOM 3067 C C . GLY B 1 55 ? -9.961 -20.406 -26 1 95.75 55 GLY B C 1
ATOM 3068 O O . GLY B 1 55 ? -11.125 -20.766 -26.172 1 95.75 55 GLY B O 1
ATOM 3069 N N . GLN B 1 56 ? -9.094 -20.906 -25.109 1 97.12 56 GLN B N 1
ATOM 3070 C CA . GLN B 1 56 ? -9.578 -21.984 -24.25 1 97.12 56 GLN B CA 1
ATOM 3071 C C . GLN B 1 56 ? -9.055 -21.844 -22.828 1 97.12 56 GLN B C 1
ATOM 3073 O O . GLN B 1 56 ? -7.973 -21.281 -22.609 1 97.12 56 GLN B O 1
ATOM 3078 N N . ILE B 1 57 ? -9.828 -22.281 -21.953 1 96.25 57 ILE B N 1
ATOM 3079 C CA . ILE B 1 57 ? -9.469 -22.344 -20.531 1 96.25 57 ILE B CA 1
ATOM 3080 C C . ILE B 1 57 ? -9.531 -23.781 -20.047 1 96.25 57 ILE B C 1
ATOM 3082 O O . ILE B 1 57 ? -10.484 -24.5 -20.344 1 96.25 57 ILE B O 1
ATOM 3086 N N . PHE B 1 58 ? -8.516 -24.188 -19.359 1 95.56 58 PHE B N 1
ATOM 3087 C CA . PHE B 1 58 ? -8.438 -25.547 -18.844 1 95.56 58 PHE B CA 1
ATOM 3088 C C . PHE B 1 58 ? -8.227 -25.547 -17.328 1 95.56 58 PHE B C 1
ATOM 3090 O O . PHE B 1 58 ? -7.578 -24.641 -16.797 1 95.56 58 PHE B O 1
ATOM 3097 N N . ASN B 1 59 ? -8.805 -26.484 -16.672 1 92.5 59 ASN B N 1
ATOM 3098 C CA . ASN B 1 59 ? -8.438 -26.844 -15.297 1 92.5 59 ASN B CA 1
ATOM 3099 C C . ASN B 1 59 ? -7.984 -28.297 -15.195 1 92.5 59 ASN B C 1
ATOM 3101 O O . ASN B 1 59 ? -7.652 -28.922 -16.203 1 92.5 59 ASN B O 1
ATOM 3105 N N . HIS B 1 60 ? -7.891 -28.797 -13.969 1 87.81 60 HIS B N 1
ATOM 3106 C CA . HIS B 1 60 ? -7.367 -30.141 -13.766 1 87.81 60 HIS B CA 1
ATOM 3107 C C . HIS B 1 60 ? -8.281 -31.188 -14.391 1 87.81 60 HIS B C 1
ATOM 3109 O O . HIS B 1 60 ? -7.848 -32.312 -14.695 1 87.81 60 HIS B O 1
ATOM 3115 N N . ARG B 1 61 ? -9.539 -30.812 -14.617 1 88.38 61 ARG B N 1
ATOM 3116 C CA . ARG B 1 61 ? -10.516 -31.766 -15.141 1 88.38 61 ARG B CA 1
ATOM 3117 C C . ARG B 1 61 ? -10.594 -31.672 -16.672 1 88.38 61 ARG B C 1
ATOM 3119 O O . ARG B 1 61 ? -11.18 -32.562 -17.312 1 88.38 61 ARG B O 1
ATOM 3126 N N . GLY B 1 62 ? -10.055 -30.656 -17.219 1 92.31 62 GLY B N 1
ATOM 3127 C CA . GLY B 1 62 ? -10.102 -30.484 -18.656 1 92.31 62 GLY B CA 1
ATOM 3128 C C . GLY B 1 62 ? -10.492 -29.078 -19.078 1 92.31 62 GLY B C 1
ATOM 3129 O O . GLY B 1 62 ? -10.18 -28.109 -18.375 1 92.31 62 GLY B O 1
ATOM 3130 N N . GLU B 1 63 ? -11.094 -29.047 -20.312 1 95 63 GLU B N 1
ATOM 3131 C CA . GLU B 1 63 ? -11.469 -27.75 -20.859 1 95 63 GLU B CA 1
ATOM 3132 C C . GLU B 1 63 ? -12.742 -27.219 -20.203 1 95 63 GLU B C 1
ATOM 3134 O O . GLU B 1 63 ? -13.734 -27.938 -20.109 1 95 63 GLU B O 1
ATOM 3139 N N . ILE B 1 64 ? -12.766 -26 -19.734 1 94.06 64 ILE B N 1
ATOM 3140 C CA . ILE B 1 64 ? -13.914 -25.469 -19 1 94.06 64 ILE B CA 1
ATOM 3141 C C . ILE B 1 64 ? -14.398 -24.188 -19.656 1 94.06 64 ILE B C 1
ATOM 3143 O O . ILE B 1 64 ? -15.188 -23.438 -19.078 1 94.06 64 ILE B O 1
ATOM 3147 N N . THR B 1 65 ? -14.016 -23.844 -20.812 1 94.25 65 THR B N 1
ATOM 3148 C CA . THR B 1 65 ? -14.258 -22.578 -21.484 1 94.25 65 THR B CA 1
ATOM 3149 C C . THR B 1 65 ? -15.75 -22.25 -21.531 1 94.25 65 THR B C 1
ATOM 3151 O O . THR B 1 65 ? -16.141 -21.094 -21.359 1 94.25 65 THR B O 1
ATOM 3154 N N . ARG B 1 66 ? -16.531 -23.281 -21.688 1 92.44 66 ARG B N 1
ATOM 3155 C CA . ARG B 1 66 ? -17.953 -23.047 -21.922 1 92.44 66 ARG B CA 1
ATOM 3156 C C . ARG B 1 66 ? -18.766 -23.422 -20.703 1 92.44 66 ARG B C 1
ATOM 3158 O O . ARG B 1 66 ? -20 -23.328 -20.719 1 92.44 66 ARG B O 1
ATOM 3165 N N . LEU B 1 67 ? -18.109 -23.844 -19.672 1 92.19 67 LEU B N 1
ATOM 3166 C CA . LEU B 1 67 ? -18.828 -24.219 -18.453 1 92.19 67 LEU B CA 1
ATOM 3167 C C . LEU B 1 67 ? -19.266 -22.984 -17.688 1 92.19 67 LEU B C 1
ATOM 3169 O O . LEU B 1 67 ? -18.531 -22 -17.609 1 92.19 67 LEU B O 1
ATOM 3173 N N . PRO B 1 68 ? -20.438 -23.062 -17.156 1 91 68 PRO B N 1
ATOM 3174 C CA . PRO B 1 68 ? -20.859 -21.969 -16.281 1 91 68 PRO B CA 1
ATOM 3175 C C . PRO B 1 68 ? -20.031 -21.875 -15 1 91 68 PRO B C 1
ATOM 3177 O O . PRO B 1 68 ? -19.312 -22.828 -14.648 1 91 68 PRO B O 1
ATOM 3180 N N . PRO B 1 69 ? -20.062 -20.734 -14.312 1 88.31 69 PRO B N 1
ATOM 3181 C CA . PRO B 1 69 ? -19.219 -20.484 -13.133 1 88.31 69 PRO B CA 1
ATOM 3182 C C . PRO B 1 69 ? -19.359 -21.578 -12.078 1 88.31 69 PRO B C 1
ATOM 3184 O O . PRO B 1 69 ? -18.359 -22.062 -11.531 1 88.31 69 PRO B O 1
ATOM 3187 N N . GLU B 1 70 ? -20.547 -22.078 -11.867 1 83.94 70 GLU B N 1
ATOM 3188 C CA . GLU B 1 70 ? -20.828 -23.016 -10.773 1 83.94 70 GLU B CA 1
ATOM 3189 C C . GLU B 1 70 ? -20.203 -24.375 -11.047 1 83.94 70 GLU B C 1
ATOM 3191 O O . GLU B 1 70 ? -20.031 -25.188 -10.133 1 83.94 70 GLU B O 1
ATOM 3196 N N . ARG B 1 71 ? -19.797 -24.609 -12.281 1 87.12 71 ARG B N 1
ATOM 3197 C CA . ARG B 1 71 ? -19.297 -25.922 -12.648 1 87.12 71 ARG B CA 1
ATOM 3198 C C . ARG B 1 71 ? -17.781 -25.875 -12.883 1 87.12 71 ARG B C 1
ATOM 3200 O O . ARG B 1 71 ? -17.188 -26.891 -13.25 1 87.12 71 ARG B O 1
ATOM 3207 N N . ARG B 1 72 ? -17.172 -24.797 -12.672 1 89.56 72 ARG B N 1
ATOM 3208 C CA . ARG B 1 72 ? -15.758 -24.641 -12.984 1 89.56 72 ARG B CA 1
ATOM 3209 C C . ARG B 1 72 ? -14.891 -25.062 -11.797 1 89.56 72 ARG B C 1
ATOM 3211 O O . ARG B 1 72 ? -13.695 -25.312 -11.953 1 89.56 72 ARG B O 1
ATOM 3218 N N . GLY B 1 73 ? -15.531 -25.016 -10.602 1 85.81 73 GLY B N 1
ATOM 3219 C CA . GLY B 1 73 ? -14.773 -25.375 -9.414 1 85.81 73 GLY B CA 1
ATOM 3220 C C . GLY B 1 73 ? -13.82 -24.281 -8.961 1 85.81 73 GLY B C 1
ATOM 3221 O O . GLY B 1 73 ? -12.742 -24.562 -8.438 1 85.81 73 GLY B O 1
ATOM 3222 N N . PHE B 1 74 ? -14.07 -23.094 -9.312 1 89.56 74 PHE B N 1
ATOM 3223 C CA . PHE B 1 74 ? -13.242 -21.969 -8.914 1 89.56 74 PHE B CA 1
ATOM 3224 C C . PHE B 1 74 ? -13.922 -21.172 -7.809 1 89.56 74 PHE B C 1
ATOM 3226 O O . PHE B 1 74 ? -15.148 -21.016 -7.801 1 89.56 74 PHE B O 1
ATOM 3233 N N . GLY B 1 75 ? -13.125 -20.828 -6.805 1 89.69 75 GLY B N 1
ATOM 3234 C CA . GLY B 1 75 ? -13.547 -19.812 -5.859 1 89.69 75 GLY B CA 1
ATOM 3235 C C . GLY B 1 75 ? -13.078 -18.422 -6.23 1 89.69 75 GLY B C 1
ATOM 3236 O O . GLY B 1 75 ? -11.961 -18.25 -6.719 1 89.69 75 GLY B O 1
ATOM 3237 N N . LEU B 1 76 ? -13.953 -17.469 -6.016 1 89.88 76 LEU B N 1
ATOM 3238 C CA . LEU B 1 76 ? -13.617 -16.094 -6.367 1 89.88 76 LEU B CA 1
ATOM 3239 C C . LEU B 1 76 ? -13.836 -15.164 -5.18 1 89.88 76 LEU B C 1
ATOM 3241 O O . LEU B 1 76 ? -14.875 -15.227 -4.523 1 89.88 76 LEU B O 1
ATOM 3245 N N . VAL B 1 77 ? -12.781 -14.422 -4.863 1 89.88 77 VAL B N 1
ATOM 3246 C CA . VAL B 1 77 ? -12.867 -13.375 -3.85 1 89.88 77 VAL B CA 1
ATOM 3247 C C . VAL B 1 77 ? -12.648 -12.016 -4.496 1 89.88 77 V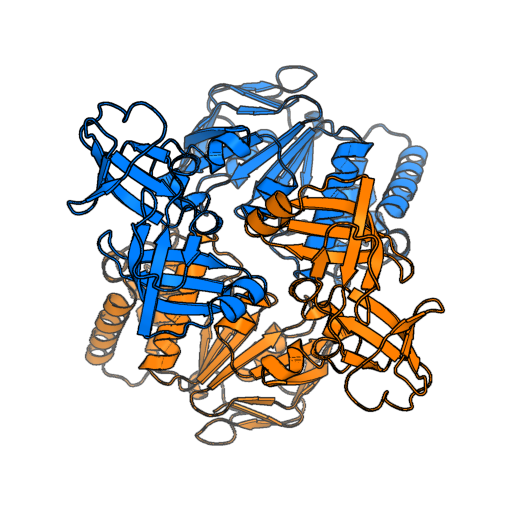AL B C 1
ATOM 3249 O O . VAL B 1 77 ? -11.594 -11.75 -5.07 1 89.88 77 VAL B O 1
ATOM 3252 N N . TYR B 1 78 ? -13.672 -11.133 -4.336 1 83.12 78 TYR B N 1
ATOM 3253 C CA . TYR B 1 78 ? -13.617 -9.805 -4.934 1 83.12 78 TYR B CA 1
ATOM 3254 C C . TYR B 1 78 ? -12.953 -8.805 -3.99 1 83.12 78 TYR B C 1
ATOM 3256 O O . TYR B 1 78 ? -12.852 -9.055 -2.787 1 83.12 78 TYR B O 1
ATOM 3264 N N . GLN B 1 79 ? -12.617 -7.715 -4.625 1 76.56 79 GLN B N 1
ATOM 3265 C CA . GLN B 1 79 ? -12.039 -6.609 -3.873 1 76.56 79 GLN B CA 1
ATOM 3266 C C . GLN B 1 79 ? -12.992 -6.121 -2.785 1 76.56 79 GLN B C 1
ATOM 3268 O O . GLN B 1 79 ? -12.57 -5.828 -1.666 1 76.56 79 GLN B O 1
ATOM 3273 N N . ASP B 1 80 ? -14.266 -6.07 -3.053 1 75.31 80 ASP B N 1
ATOM 3274 C CA . ASP B 1 80 ? -15.242 -5.555 -2.102 1 75.31 80 ASP B CA 1
ATOM 3275 C C . ASP B 1 80 ? -15.867 -6.688 -1.291 1 75.31 80 ASP B C 1
ATOM 3277 O O . ASP B 1 80 ? -16.812 -6.465 -0.525 1 75.31 80 ASP B O 1
ATOM 3281 N N . ALA B 1 81 ? -15.32 -7.848 -1.353 1 79.12 81 ALA B N 1
ATOM 3282 C CA . ALA B 1 81 ? -15.75 -9.047 -0.643 1 79.12 81 ALA B CA 1
ATOM 3283 C C . ALA B 1 81 ? -17.094 -9.539 -1.163 1 79.12 81 ALA B C 1
ATOM 3285 O O . ALA B 1 81 ? -17.391 -10.734 -1.144 1 79.12 81 ALA B O 1
ATOM 3286 N N . ALA B 1 82 ? -17.938 -8.617 -1.657 1 76.81 82 ALA B N 1
ATOM 3287 C CA . ALA B 1 82 ? -19.219 -8.922 -2.279 1 76.81 82 ALA B CA 1
ATOM 3288 C C . ALA B 1 82 ? -20.094 -9.758 -1.35 1 76.81 82 ALA B C 1
ATOM 3290 O O . ALA B 1 82 ? -20.688 -10.758 -1.771 1 76.81 82 ALA B O 1
ATOM 3291 N N . LEU B 1 83 ? -20.109 -9.492 -0.075 1 87.12 83 LEU B N 1
ATOM 3292 C CA . LEU B 1 83 ? -21.016 -10.164 0.856 1 87.12 83 LEU B CA 1
ATOM 3293 C C . LEU B 1 83 ? -22.438 -9.617 0.735 1 87.12 83 LEU B C 1
ATOM 3295 O O . LEU B 1 83 ? -22.625 -8.438 0.435 1 87.12 83 LEU B O 1
ATOM 3299 N N . PHE B 1 84 ? -23.375 -10.492 0.945 1 86.69 84 PHE B N 1
ATOM 3300 C CA . PHE B 1 84 ? -24.781 -10.062 0.926 1 86.69 84 PHE B CA 1
ATOM 3301 C C . PHE B 1 84 ? -25.109 -9.273 2.186 1 86.69 84 PHE B C 1
ATOM 3303 O O . PHE B 1 84 ? -25.156 -9.836 3.281 1 86.69 84 PHE B O 1
ATOM 3310 N N . PRO B 1 85 ? -25.438 -8.062 1.995 1 86.06 85 PRO B N 1
ATOM 3311 C CA . PRO B 1 85 ? -25.609 -7.207 3.172 1 86.06 85 PRO B CA 1
ATOM 3312 C C . PRO B 1 85 ? -26.859 -7.566 3.98 1 86.06 85 PRO B C 1
ATOM 3314 O O . PRO B 1 85 ? -26.969 -7.188 5.148 1 86.06 85 PRO B O 1
ATOM 3317 N N . HIS B 1 86 ? -27.797 -8.266 3.385 1 86.81 86 HIS B N 1
ATOM 3318 C CA . HIS B 1 86 ? -29.047 -8.594 4.059 1 86.81 86 HIS B CA 1
ATOM 3319 C C . HIS B 1 86 ? -28.938 -9.914 4.816 1 86.81 86 HIS B C 1
ATOM 3321 O O . HIS B 1 86 ? -29.859 -10.312 5.508 1 86.81 86 HIS B O 1
ATOM 3327 N N . LEU B 1 87 ? -27.875 -10.656 4.734 1 90.75 87 LEU B N 1
ATOM 3328 C CA . LEU B 1 87 ? -27.625 -11.914 5.426 1 90.75 87 LEU B CA 1
ATOM 3329 C C . LEU B 1 87 ? -26.547 -11.742 6.496 1 90.75 87 LEU B C 1
ATOM 3331 O O . LEU B 1 87 ? -25.656 -10.914 6.352 1 90.75 87 LEU B O 1
ATOM 3335 N N . ASN B 1 88 ? -26.688 -12.5 7.527 1 93.12 88 ASN B N 1
ATOM 3336 C CA . ASN B 1 88 ? -25.609 -12.516 8.5 1 93.12 88 ASN B CA 1
ATOM 3337 C C . ASN B 1 88 ? -24.422 -13.352 8.008 1 93.12 88 ASN B C 1
ATOM 3339 O O . ASN B 1 88 ? -24.453 -13.883 6.902 1 93.12 88 ASN B O 1
ATOM 3343 N N . VAL B 1 89 ? -23.375 -13.43 8.75 1 94.31 89 VAL B N 1
ATOM 3344 C CA . VAL B 1 89 ? -22.141 -14.102 8.336 1 94.31 89 VAL B CA 1
ATOM 3345 C C . VAL B 1 89 ? -22.438 -15.562 8.023 1 94.31 89 VAL B C 1
ATOM 3347 O O . VAL B 1 89 ? -22.062 -16.062 6.953 1 94.31 89 VAL B O 1
ATOM 3350 N N . ARG B 1 90 ? -23.125 -16.219 8.906 1 94 90 ARG B N 1
ATOM 3351 C CA . ARG B 1 90 ? -23.438 -17.625 8.719 1 94 90 ARG B CA 1
ATOM 3352 C C . ARG B 1 90 ? -24.25 -17.844 7.453 1 94 90 ARG B C 1
ATOM 3354 O O . ARG B 1 90 ? -23.969 -18.75 6.672 1 94 90 ARG B O 1
ATOM 3361 N N . GLU B 1 91 ? -25.203 -17.016 7.246 1 92 91 GLU B N 1
ATOM 3362 C CA . GLU B 1 91 ? -26.062 -17.125 6.062 1 92 91 GLU B CA 1
ATOM 3363 C C . GLU B 1 91 ? -25.266 -16.859 4.785 1 92 91 GLU B C 1
ATOM 3365 O O . GLU B 1 91 ? -25.484 -17.516 3.766 1 92 91 GLU B O 1
ATOM 3370 N N . ASN B 1 92 ? -24.406 -15.891 4.848 1 92.94 92 ASN B N 1
ATOM 3371 C CA . ASN B 1 92 ? -23.531 -15.617 3.717 1 92.94 92 ASN B CA 1
ATOM 3372 C C . ASN B 1 92 ? -22.703 -16.844 3.35 1 92.94 92 ASN B C 1
ATOM 3374 O O . ASN B 1 92 ? -22.562 -17.172 2.172 1 92.94 92 ASN B O 1
ATOM 3378 N N . LEU B 1 93 ? -22.188 -17.469 4.395 1 91.5 93 LEU B N 1
ATOM 3379 C CA . LEU B 1 93 ? -21.328 -18.641 4.188 1 91.5 93 LEU B CA 1
ATOM 3380 C C . LEU B 1 93 ? -22.109 -19.797 3.613 1 91.5 93 LEU B C 1
ATOM 3382 O O . LEU B 1 93 ? -21.641 -20.5 2.709 1 91.5 93 LEU B O 1
ATOM 3386 N N . LEU B 1 94 ? -23.281 -19.969 4.082 1 87.94 94 LEU B N 1
ATOM 3387 C CA . LEU B 1 94 ? -24.078 -21.109 3.67 1 87.94 94 LEU B CA 1
ATOM 3388 C C . LEU B 1 94 ? -24.672 -20.891 2.285 1 87.94 94 LEU B C 1
ATOM 3390 O O . LEU B 1 94 ? -25.094 -21.844 1.623 1 87.94 94 LEU B O 1
ATOM 3394 N N . PHE B 1 95 ? -24.703 -19.656 1.913 1 81.81 95 PHE B N 1
ATOM 3395 C CA . PHE B 1 95 ? -25.203 -19.344 0.579 1 81.81 95 PHE B CA 1
ATOM 3396 C C . PHE B 1 95 ? -24.312 -19.969 -0.491 1 81.81 95 PHE B C 1
ATOM 3398 O O . PHE B 1 95 ? -24.781 -20.297 -1.586 1 81.81 95 PHE B O 1
ATOM 3405 N N . ALA B 1 96 ? -23.078 -20.062 -0.257 1 73.12 96 ALA B N 1
ATOM 3406 C CA . ALA B 1 96 ? -22.109 -20.625 -1.188 1 73.12 96 ALA B CA 1
ATOM 3407 C C . ALA B 1 96 ? -22.469 -22.047 -1.581 1 73.12 96 ALA B C 1
ATOM 3409 O O . ALA B 1 96 ? -22.188 -22.484 -2.699 1 73.12 96 ALA B O 1
ATOM 3410 N N . ARG B 1 97 ? -23.016 -22.766 -0.678 1 70.25 97 ARG B N 1
ATOM 3411 C CA . ARG B 1 97 ? -23.266 -24.188 -0.95 1 70.25 97 ARG B CA 1
ATOM 3412 C C . ARG B 1 97 ? -24.734 -24.438 -1.245 1 70.25 97 ARG B C 1
ATOM 3414 O O . ARG B 1 97 ? -25.188 -25.594 -1.246 1 70.25 97 ARG B O 1
ATOM 3421 N N . ARG B 1 98 ? -25.359 -23.438 -1.477 1 60.38 98 ARG B N 1
ATOM 3422 C CA . ARG B 1 98 ? -26.766 -23.672 -1.726 1 60.38 98 ARG B CA 1
ATOM 3423 C C . ARG B 1 98 ? -26.969 -24.562 -2.947 1 60.38 98 ARG B C 1
ATOM 3425 O O . ARG B 1 98 ? -27.953 -25.297 -3.029 1 60.38 98 ARG B O 1
ATOM 3432 N N . TYR B 1 99 ? -25.953 -24.547 -3.699 1 56.69 99 TYR B N 1
ATOM 3433 C CA . TYR B 1 99 ? -26.188 -25.297 -4.93 1 56.69 99 TYR B CA 1
ATOM 3434 C C . TYR B 1 99 ? -25.312 -26.547 -4.969 1 56.69 99 TYR B C 1
ATOM 3436 O O . TYR B 1 99 ? -25.156 -27.156 -6.027 1 56.69 99 TYR B O 1
ATOM 3444 N N . THR B 1 100 ? -24.625 -26.766 -3.881 1 61.75 100 THR B N 1
ATOM 3445 C CA . THR B 1 100 ? -23.797 -27.969 -3.916 1 61.75 100 THR B CA 1
ATOM 3446 C C . THR B 1 100 ? -24.562 -29.188 -3.443 1 61.75 100 THR B C 1
ATOM 3448 O O . THR B 1 100 ? -25.547 -29.062 -2.705 1 61.75 100 THR B O 1
ATOM 3451 N N . ASP B 1 101 ? -24.156 -30.312 -3.912 1 62.97 101 ASP B N 1
ATOM 3452 C CA . ASP B 1 101 ? -24.781 -31.594 -3.617 1 62.97 101 ASP B CA 1
ATOM 3453 C C . ASP B 1 101 ? -24.359 -32.094 -2.244 1 62.97 101 ASP B C 1
ATOM 3455 O O . ASP B 1 101 ? -24.719 -33.219 -1.854 1 62.97 101 ASP B O 1
ATOM 3459 N N . LEU B 1 102 ? -23.688 -31.344 -1.6 1 64.12 102 LEU B N 1
ATOM 3460 C CA . LEU B 1 102 ? -23.219 -31.844 -0.313 1 64.12 102 LEU B CA 1
ATOM 3461 C C . LEU B 1 102 ? -24.344 -31.812 0.723 1 64.12 102 LEU B C 1
ATOM 3463 O O . LEU B 1 102 ? -25.219 -30.938 0.681 1 64.12 102 LEU B O 1
ATOM 3467 N N . ALA B 1 103 ? -24.312 -32.906 1.598 1 76.69 103 ALA B N 1
ATOM 3468 C CA . ALA B 1 103 ? -25.25 -32.938 2.711 1 76.69 103 ALA B CA 1
ATOM 3469 C C . ALA B 1 103 ? -25.094 -31.719 3.607 1 76.69 103 ALA B C 1
ATOM 3471 O O . ALA B 1 103 ? -23.984 -31.234 3.801 1 76.69 103 ALA B O 1
ATOM 3472 N N . LYS B 1 104 ? -26.125 -31.125 3.934 1 77 104 LYS B N 1
ATOM 3473 C CA . LYS B 1 104 ? -26.188 -29.938 4.77 1 77 104 LYS B CA 1
ATOM 3474 C C . LYS B 1 104 ? -25.281 -30.078 5.992 1 77 104 LYS B C 1
ATOM 3476 O O . LYS B 1 104 ? -24.594 -29.125 6.375 1 77 104 LYS B O 1
ATOM 3481 N N . ALA B 1 105 ? -25.266 -31.266 6.535 1 81.19 105 ALA B N 1
ATOM 3482 C CA . ALA B 1 105 ? -24.469 -31.5 7.738 1 81.19 105 ALA B CA 1
ATOM 3483 C C . ALA B 1 105 ? -22.984 -31.375 7.449 1 81.19 105 ALA B C 1
ATOM 3485 O O . ALA B 1 105 ? -22.234 -30.844 8.273 1 81.19 105 ALA B O 1
ATOM 3486 N N . GLU B 1 106 ? -22.625 -31.781 6.352 1 83.44 106 GLU B N 1
ATOM 3487 C CA . GLU B 1 106 ? -21.219 -31.703 5.969 1 83.44 106 GLU B CA 1
ATOM 3488 C C . GLU B 1 106 ? -20.797 -30.25 5.723 1 83.44 106 GLU B C 1
ATOM 3490 O O . GLU B 1 106 ? -19.688 -29.859 6.09 1 83.44 106 GLU B O 1
ATOM 3495 N N . VAL B 1 107 ? -21.688 -29.562 5.188 1 83.94 107 VAL B N 1
ATOM 3496 C CA . VAL B 1 107 ? -21.406 -28.156 4.883 1 83.94 107 VAL B CA 1
ATOM 3497 C C . VAL B 1 107 ? -21.219 -27.375 6.18 1 83.94 107 VAL B C 1
ATOM 3499 O O . VAL B 1 107 ? -20.297 -26.562 6.293 1 83.94 107 VAL B O 1
ATOM 3502 N N . VAL B 1 108 ? -22.047 -27.703 7.105 1 88.31 108 VAL B N 1
ATOM 3503 C CA . VAL B 1 108 ? -22 -27 8.383 1 88.31 108 VAL B CA 1
ATOM 3504 C C . VAL B 1 108 ? -20.703 -27.359 9.117 1 88.31 108 VAL B C 1
ATOM 3506 O O . VAL B 1 108 ? -20.078 -26.5 9.727 1 88.31 108 VAL B O 1
ATOM 3509 N N . ARG B 1 109 ? -20.359 -28.547 9.023 1 89.81 109 ARG B N 1
ATOM 3510 C CA . ARG B 1 109 ? -19.125 -28.984 9.648 1 89.81 109 ARG B CA 1
ATOM 3511 C C . ARG B 1 109 ? -17.922 -28.281 9.023 1 89.81 109 ARG B C 1
ATOM 3513 O O . ARG B 1 109 ? -17.062 -27.75 9.742 1 89.81 109 ARG B O 1
ATOM 3520 N N . GLU B 1 110 ? -17.906 -28.281 7.789 1 88.75 110 GLU B N 1
ATOM 3521 C CA . GLU B 1 110 ? -16.812 -27.641 7.078 1 88.75 110 GLU B CA 1
ATOM 3522 C C . GLU B 1 110 ? -16.781 -26.141 7.363 1 88.75 110 GLU B C 1
ATOM 3524 O O . GLU B 1 110 ? -15.703 -25.547 7.508 1 88.75 110 GLU B O 1
ATOM 3529 N N . MET B 1 111 ? -17.938 -25.594 7.371 1 91 111 MET B N 1
ATOM 3530 C CA . MET B 1 111 ? -18.047 -24.172 7.688 1 91 111 MET B CA 1
ATOM 3531 C C . MET B 1 111 ? -17.453 -23.875 9.055 1 91 111 MET B C 1
ATOM 3533 O O . MET B 1 111 ? -16.688 -22.922 9.211 1 91 111 MET B O 1
ATOM 3537 N N . ASN B 1 112 ? -17.75 -24.688 9.984 1 92.62 112 ASN B N 1
ATOM 3538 C CA . ASN B 1 112 ? -17.25 -24.484 11.344 1 92.62 112 ASN B CA 1
ATOM 3539 C C . ASN B 1 112 ? -15.734 -24.656 11.406 1 92.62 112 ASN B C 1
ATOM 3541 O O . ASN B 1 112 ? -15.039 -23.891 12.078 1 92.62 112 ASN B O 1
ATOM 3545 N N . GLU B 1 113 ? -15.273 -25.594 10.75 1 91.5 113 GLU B N 1
ATOM 3546 C CA . GLU B 1 113 ? -13.836 -25.844 10.727 1 91.5 113 GLU B CA 1
ATOM 3547 C C . GLU B 1 113 ? -13.078 -24.672 10.094 1 91.5 113 GLU B C 1
ATOM 3549 O O . GLU B 1 113 ? -12.094 -24.203 10.656 1 91.5 113 GLU B O 1
ATOM 3554 N N . LEU B 1 114 ? -13.531 -24.281 8.992 1 91.31 114 LEU B N 1
ATOM 3555 C CA . LEU B 1 114 ? -12.891 -23.172 8.305 1 91.31 114 LEU B CA 1
ATOM 3556 C C . LEU B 1 114 ? -13 -21.891 9.117 1 91.31 114 LEU B C 1
ATOM 3558 O O . LEU B 1 114 ? -12.055 -21.094 9.156 1 91.31 114 LEU B O 1
ATOM 3562 N N . SER B 1 115 ? -14.164 -21.719 9.703 1 93.44 115 SER B N 1
ATOM 3563 C CA . SER B 1 115 ? -14.375 -20.531 10.531 1 93.44 115 SER B CA 1
ATOM 3564 C C . SER B 1 115 ? -13.398 -20.5 11.695 1 93.44 115 SER B C 1
ATOM 3566 O O . SER B 1 115 ? -12.883 -19.438 12.047 1 93.44 115 SER B O 1
ATOM 3568 N N . GLU B 1 116 ? -13.203 -21.594 12.227 1 91.75 116 GLU B N 1
ATOM 3569 C CA . GLU B 1 116 ? -12.242 -21.703 13.312 1 91.75 116 GLU B CA 1
ATOM 3570 C C . GLU B 1 116 ? -10.82 -21.438 12.82 1 91.75 116 GLU B C 1
ATOM 3572 O O . GLU B 1 116 ? -10.078 -20.672 13.445 1 91.75 116 GLU B O 1
ATOM 3577 N N . ARG B 1 117 ? -10.516 -22 11.773 1 87.25 117 ARG B N 1
ATOM 3578 C CA . ARG B 1 117 ? -9.18 -21.875 11.211 1 87.25 117 ARG B CA 1
ATOM 3579 C C . ARG B 1 117 ? -8.883 -20.422 10.852 1 87.25 117 ARG B C 1
ATOM 3581 O O . ARG B 1 117 ? -7.75 -19.953 10.992 1 87.25 117 ARG B O 1
ATOM 3588 N N . LEU B 1 118 ? -9.906 -19.703 10.422 1 89.81 118 LEU B N 1
ATOM 3589 C CA . LEU B 1 118 ? -9.695 -18.344 9.953 1 89.81 118 LEU B CA 1
ATOM 3590 C C . LEU B 1 118 ? -10.102 -17.328 11.023 1 89.81 118 LEU B C 1
ATOM 3592 O O . LEU B 1 118 ? -10.055 -16.125 10.789 1 89.81 118 LEU B O 1
ATOM 3596 N N . GLY B 1 119 ? -10.562 -17.828 12.133 1 88.56 119 GLY B N 1
ATOM 3597 C CA . GLY B 1 119 ? -10.812 -17 13.297 1 88.56 119 GLY B CA 1
ATOM 3598 C C . GLY B 1 119 ? -12.07 -16.156 13.164 1 88.56 119 GLY B C 1
ATOM 3599 O O . GLY B 1 119 ? -12.078 -14.977 13.531 1 88.56 119 GLY B O 1
ATOM 3600 N N . ILE B 1 120 ? -13.117 -16.75 12.555 1 91.38 120 ILE B N 1
ATOM 3601 C CA . ILE B 1 120 ? -14.312 -15.938 12.398 1 91.38 120 ILE B CA 1
ATOM 3602 C C . ILE B 1 120 ? -15.5 -16.625 13.078 1 91.38 120 ILE B C 1
ATOM 3604 O O . ILE B 1 120 ? -16.656 -16.234 12.867 1 91.38 120 ILE B O 1
ATOM 3608 N N . THR B 1 121 ? -15.258 -17.656 13.898 1 93.75 121 THR B N 1
ATOM 3609 C CA . THR B 1 121 ? -16.312 -18.406 14.57 1 93.75 121 THR B CA 1
ATOM 3610 C C . THR B 1 121 ? -17.203 -17.453 15.375 1 93.75 121 THR B C 1
ATOM 3612 O O . THR B 1 121 ? -18.438 -17.578 15.336 1 93.75 121 THR B O 1
ATOM 3615 N N . HIS B 1 122 ? -16.641 -16.562 16.031 1 91.5 122 HIS B N 1
ATOM 3616 C CA . HIS B 1 122 ? -17.359 -15.633 16.906 1 91.5 122 HIS B CA 1
ATOM 3617 C C . HIS B 1 122 ? -18.203 -14.656 16.094 1 91.5 122 HIS B C 1
ATOM 3619 O O . HIS B 1 122 ? -19.047 -13.961 16.641 1 91.5 122 HIS B O 1
ATOM 3625 N N . LEU B 1 123 ? -18.031 -14.617 14.812 1 92.56 123 LEU B N 1
ATOM 3626 C CA . LEU B 1 123 ? -18.688 -13.633 13.961 1 92.56 123 LEU B CA 1
ATOM 3627 C C . LEU B 1 123 ? -19.906 -14.242 13.281 1 92.56 123 LEU B C 1
ATOM 3629 O O . LEU B 1 123 ? -20.688 -13.531 12.641 1 92.56 123 LEU B O 1
ATOM 3633 N N . LEU B 1 124 ? -20.125 -15.484 13.422 1 93.62 124 LEU B N 1
ATOM 3634 C CA . LEU B 1 124 ? -21.047 -16.234 12.586 1 93.62 124 LEU B CA 1
ATOM 3635 C C . LEU B 1 124 ? -22.453 -15.672 12.68 1 93.62 124 LEU B C 1
ATOM 3637 O O . LEU B 1 124 ? -23.203 -15.68 11.695 1 93.62 124 LEU B O 1
ATOM 3641 N N . GLN B 1 125 ? -22.797 -15.117 13.766 1 92.94 125 GLN B N 1
ATOM 3642 C CA . GLN B 1 125 ? -24.156 -14.625 13.938 1 92.94 125 GLN B CA 1
ATOM 3643 C C . GLN B 1 125 ? -24.219 -13.109 13.758 1 92.94 125 GLN B C 1
ATOM 3645 O O . GLN B 1 125 ? -25.297 -12.516 13.859 1 92.94 125 GLN B O 1
ATOM 3650 N N . ARG B 1 126 ? -23.188 -12.578 13.438 1 91.56 126 ARG B N 1
ATOM 3651 C CA . ARG B 1 126 ? -23.125 -11.125 13.328 1 91.56 126 ARG B CA 1
ATOM 3652 C C . ARG B 1 126 ? -23.609 -10.656 11.953 1 91.56 126 ARG B C 1
ATOM 3654 O O . ARG B 1 126 ? -23.516 -11.398 10.977 1 91.56 126 ARG B O 1
ATOM 3661 N N . ASP B 1 127 ? -24.125 -9.461 11.977 1 90.44 127 ASP B N 1
ATOM 3662 C CA . ASP B 1 127 ? -24.422 -8.766 10.734 1 90.44 127 ASP B CA 1
ATOM 3663 C C . ASP B 1 127 ? -23.156 -8.383 9.992 1 90.44 127 ASP B C 1
ATOM 3665 O O . ASP B 1 127 ? -22.203 -7.863 10.594 1 90.44 127 ASP B O 1
ATOM 3669 N N . VAL B 1 128 ? -23.109 -8.531 8.672 1 88.81 128 VAL B N 1
ATOM 3670 C CA . VAL B 1 128 ? -21.891 -8.336 7.906 1 88.81 128 VAL B CA 1
ATOM 3671 C C . VAL B 1 128 ? -21.531 -6.852 7.848 1 88.81 128 VAL B C 1
ATOM 3673 O O . VAL B 1 128 ? -20.375 -6.488 7.645 1 88.81 128 VAL B O 1
ATOM 3676 N N . ARG B 1 129 ? -22.484 -5.984 8.078 1 77.5 129 ARG B N 1
ATOM 3677 C CA . ARG B 1 129 ? -22.281 -4.543 8 1 77.5 129 ARG B CA 1
ATOM 3678 C C . ARG B 1 129 ? -21.469 -4.039 9.195 1 77.5 129 ARG B C 1
ATOM 3680 O O . ARG B 1 129 ? -20.938 -2.928 9.164 1 77.5 129 ARG B O 1
ATOM 3687 N N . THR B 1 130 ? -21.391 -4.863 10.148 1 80.12 130 THR B N 1
ATOM 3688 C CA . THR B 1 130 ? -20.719 -4.461 11.383 1 80.12 130 THR B CA 1
ATOM 3689 C C . THR B 1 130 ? -19.297 -4.996 11.422 1 80.12 130 THR B C 1
ATOM 3691 O O . THR B 1 130 ? -18.562 -4.754 12.383 1 80.12 130 THR B O 1
ATOM 3694 N N . LEU B 1 131 ? -18.906 -5.719 10.406 1 83.38 131 LEU B N 1
ATOM 3695 C CA . LEU B 1 131 ? -17.594 -6.359 10.383 1 83.38 131 LEU B CA 1
ATOM 3696 C C . LEU B 1 131 ? -16.5 -5.355 10.016 1 83.38 131 LEU B C 1
ATOM 3698 O O . LEU B 1 131 ? -16.75 -4.422 9.25 1 83.38 131 LEU B O 1
ATOM 3702 N N . SER B 1 132 ? -15.352 -5.582 10.617 1 73.69 132 SER B N 1
ATOM 3703 C CA . SER B 1 132 ? -14.18 -4.836 10.164 1 73.69 132 SER B CA 1
ATOM 3704 C C . SER B 1 132 ? -13.734 -5.297 8.781 1 73.69 132 SER B C 1
ATOM 3706 O O . SER B 1 132 ? -14.211 -6.32 8.281 1 73.69 132 SER B O 1
ATOM 3708 N N . GLY B 1 133 ? -12.844 -4.504 8.094 1 76.12 133 GLY B N 1
ATOM 3709 C CA . GLY B 1 133 ? -12.297 -4.891 6.805 1 76.12 133 GLY B CA 1
ATOM 3710 C C . GLY B 1 133 ? -11.648 -6.262 6.82 1 76.12 133 GLY B C 1
ATOM 3711 O O . GLY B 1 133 ? -11.891 -7.078 5.926 1 76.12 133 GLY B O 1
ATOM 3712 N N . GLY B 1 134 ? -10.836 -6.461 7.832 1 81.25 134 GLY B N 1
ATOM 3713 C CA . GLY B 1 134 ? -10.188 -7.754 7.969 1 81.25 134 GLY B CA 1
ATOM 3714 C C . GLY B 1 134 ? -11.164 -8.898 8.18 1 81.25 134 GLY B C 1
ATOM 3715 O O . GLY B 1 134 ? -11.008 -9.969 7.598 1 81.25 134 GLY B O 1
ATOM 3716 N N . GLU B 1 135 ? -12.133 -8.617 9.016 1 85 135 GLU B N 1
ATOM 3717 C CA . GLU B 1 135 ? -13.164 -9.625 9.266 1 85 135 GLU B CA 1
ATOM 3718 C C . GLU B 1 135 ? -13.953 -9.93 7.992 1 85 135 GLU B C 1
ATOM 3720 O O . GLU B 1 135 ? -14.203 -11.094 7.676 1 85 135 GLU B O 1
ATOM 3725 N N . THR B 1 136 ? -14.281 -8.914 7.297 1 87.75 136 THR B N 1
ATOM 3726 C CA . THR B 1 136 ? -15.023 -9.055 6.047 1 87.75 136 THR B CA 1
ATOM 3727 C C . THR B 1 136 ? -14.25 -9.93 5.059 1 87.75 136 THR B C 1
ATOM 3729 O O . THR B 1 136 ? -14.828 -10.82 4.434 1 87.75 136 THR B O 1
ATOM 3732 N N . GLN B 1 137 ? -12.977 -9.656 4.984 1 88.38 137 GLN B N 1
ATOM 3733 C CA . GLN B 1 137 ? -12.141 -10.406 4.051 1 88.38 137 GLN B CA 1
ATOM 3734 C C . GLN B 1 137 ? -12.031 -11.867 4.469 1 88.38 137 GLN B C 1
ATOM 3736 O O . GLN B 1 137 ? -12.039 -12.766 3.621 1 88.38 137 GLN B O 1
ATOM 3741 N N . ARG B 1 138 ? -11.898 -12.102 5.738 1 89.31 138 ARG B N 1
ATOM 3742 C CA . ARG B 1 138 ? -11.828 -13.469 6.234 1 89.31 138 ARG B CA 1
ATOM 3743 C C . ARG B 1 138 ? -13.125 -14.219 5.938 1 89.31 138 ARG B C 1
ATOM 3745 O O . ARG B 1 138 ? -13.094 -15.391 5.543 1 89.31 138 ARG B O 1
ATOM 3752 N N . VAL B 1 139 ? -14.219 -13.578 6.121 1 92.38 139 VAL B N 1
ATOM 3753 C CA . VAL B 1 139 ? -15.508 -14.188 5.824 1 92.38 139 VAL B CA 1
ATOM 3754 C C . VAL B 1 139 ? -15.602 -14.508 4.336 1 92.38 139 VAL B C 1
ATOM 3756 O O . VAL B 1 139 ? -16.031 -15.602 3.959 1 92.38 139 VAL B O 1
ATOM 3759 N N . ALA B 1 140 ? -15.156 -13.578 3.549 1 91.88 140 ALA B N 1
ATOM 3760 C CA . ALA B 1 140 ? -15.164 -13.789 2.104 1 91.88 140 ALA B CA 1
ATOM 3761 C C . ALA B 1 140 ? -14.297 -14.984 1.717 1 91.88 140 ALA B C 1
ATOM 3763 O O . ALA B 1 140 ? -14.664 -15.766 0.837 1 91.88 140 ALA B O 1
ATOM 3764 N N . LEU B 1 141 ? -13.211 -15.102 2.355 1 91.44 141 LEU B N 1
ATOM 3765 C CA . LEU B 1 141 ? -12.297 -16.203 2.086 1 91.44 141 LEU B CA 1
ATOM 3766 C C . LEU B 1 141 ? -12.922 -17.531 2.479 1 91.44 141 LEU B C 1
ATOM 3768 O O . LEU B 1 141 ? -12.836 -18.516 1.729 1 91.44 141 LEU B O 1
ATOM 3772 N N . VAL B 1 142 ? -13.547 -17.578 3.629 1 91.25 142 VAL B N 1
ATOM 3773 C CA . VAL B 1 142 ? -14.211 -18.797 4.066 1 91.25 142 VAL B CA 1
ATOM 3774 C C . VAL B 1 142 ? -15.297 -19.188 3.064 1 91.25 142 VAL B C 1
ATOM 3776 O O . VAL B 1 142 ? -15.398 -20.344 2.676 1 91.25 142 VAL B O 1
ATOM 3779 N N . ARG B 1 143 ? -16.016 -18.219 2.713 1 91.44 143 ARG B N 1
ATOM 3780 C CA . ARG B 1 143 ? -17.078 -18.469 1.75 1 91.44 143 ARG B CA 1
ATOM 3781 C C . ARG B 1 143 ? -16.516 -19.078 0.463 1 91.44 143 ARG B C 1
ATOM 3783 O O . ARG B 1 143 ? -17.078 -20.031 -0.073 1 91.44 143 ARG B O 1
ATOM 3790 N N . ALA B 1 144 ? -15.461 -18.516 0.013 1 89.44 144 ALA B N 1
ATOM 3791 C CA . ALA B 1 144 ? -14.844 -19 -1.222 1 89.44 144 ALA B CA 1
ATOM 3792 C C . ALA B 1 144 ? -14.297 -20.406 -1.051 1 89.44 144 ALA B C 1
ATOM 3794 O O . ALA B 1 144 ? -14.336 -21.219 -1.985 1 89.44 144 ALA B O 1
ATOM 3795 N N . LEU B 1 145 ? -13.859 -20.75 0.115 1 90 145 LEU B N 1
ATOM 3796 C CA . LEU B 1 145 ? -13.211 -22.031 0.371 1 90 145 LEU B CA 1
ATOM 3797 C C . LEU B 1 145 ? -14.25 -23.109 0.625 1 90 145 LEU B C 1
ATOM 3799 O O . LEU B 1 145 ? -13.961 -24.297 0.454 1 90 145 LEU B O 1
ATOM 3803 N N . LEU B 1 146 ? -15.367 -22.734 1.062 1 88.12 146 LEU B N 1
ATOM 3804 C CA . LEU B 1 146 ? -16.422 -23.672 1.42 1 88.12 146 LEU B CA 1
ATOM 3805 C C . LEU B 1 146 ? -16.875 -24.469 0.199 1 88.12 146 LEU B C 1
ATOM 3807 O O . LEU B 1 146 ? -17.438 -25.562 0.334 1 88.12 146 LEU B O 1
ATOM 3811 N N . VAL B 1 147 ? -16.688 -24 -0.912 1 83.44 147 VAL B N 1
ATOM 3812 C CA . VAL B 1 147 ? -17.109 -24.719 -2.111 1 83.44 147 VAL B CA 1
ATOM 3813 C C . VAL B 1 147 ? -16 -25.656 -2.568 1 83.44 147 VAL B C 1
ATOM 3815 O O . VAL B 1 147 ? -16.125 -26.297 -3.619 1 83.44 147 VAL B O 1
ATOM 3818 N N . ARG B 1 148 ? -14.898 -25.688 -1.81 1 84 148 ARG B N 1
ATOM 3819 C CA . ARG B 1 148 ? -13.766 -26.562 -2.076 1 84 148 ARG B CA 1
ATOM 3820 C C . ARG B 1 148 ? -13.234 -26.359 -3.488 1 84 148 ARG B C 1
ATOM 3822 O O . ARG B 1 148 ? -13.148 -27.297 -4.273 1 84 148 ARG B O 1
ATOM 3829 N N . PRO B 1 149 ? -12.812 -25.203 -3.715 1 88 149 PRO B N 1
ATOM 3830 C CA . PRO B 1 149 ? -12.336 -24.891 -5.066 1 88 149 PRO B CA 1
ATOM 3831 C C . PRO B 1 149 ? -10.984 -25.531 -5.375 1 88 149 PRO B C 1
ATOM 3833 O O . PRO B 1 149 ? -10.18 -25.75 -4.469 1 88 149 PRO B O 1
ATOM 3836 N N . SER B 1 150 ? -10.859 -25.844 -6.664 1 87.81 150 SER B N 1
ATOM 3837 C CA . SER B 1 150 ? -9.547 -26.297 -7.117 1 87.81 150 SER B CA 1
ATOM 3838 C C . SER B 1 150 ? -8.609 -25.109 -7.332 1 87.81 150 SER B C 1
ATOM 3840 O O . SER B 1 150 ? -7.387 -25.266 -7.27 1 87.81 150 SER B O 1
ATOM 3842 N N . VAL B 1 151 ? -9.242 -24.031 -7.617 1 93.06 151 VAL B N 1
ATOM 3843 C CA . VAL B 1 151 ? -8.492 -22.812 -7.855 1 93.06 151 VAL B CA 1
ATOM 3844 C C . VAL B 1 151 ? -9.164 -21.641 -7.129 1 93.06 151 VAL B C 1
ATOM 3846 O O . VAL B 1 151 ? -10.391 -21.516 -7.148 1 93.06 151 VAL B O 1
ATOM 3849 N N . LEU B 1 152 ? -8.383 -20.906 -6.449 1 94.81 152 LEU B N 1
ATOM 3850 C CA . LEU B 1 152 ? -8.875 -19.703 -5.793 1 94.81 152 LEU B CA 1
ATOM 3851 C C . LEU B 1 152 ? -8.422 -18.453 -6.539 1 94.81 152 LEU B C 1
ATOM 3853 O O . LEU B 1 152 ? -7.223 -18.203 -6.68 1 94.81 152 LEU B O 1
ATOM 3857 N N . LEU B 1 153 ? -9.375 -17.719 -7.047 1 95.69 153 LEU B N 1
ATOM 3858 C CA . LEU B 1 153 ? -9.133 -16.453 -7.738 1 95.69 153 LEU B CA 1
ATOM 3859 C C . LEU B 1 153 ? -9.328 -15.266 -6.797 1 95.69 153 LEU B C 1
ATOM 3861 O O . LEU B 1 153 ? -10.375 -15.148 -6.148 1 95.69 153 LEU B O 1
ATOM 3865 N N . LEU B 1 154 ? -8.328 -14.414 -6.73 1 95.56 154 LEU B N 1
ATOM 3866 C CA . LEU B 1 154 ? -8.359 -13.266 -5.82 1 95.56 154 LEU B CA 1
ATOM 3867 C C . LEU B 1 154 ? -8.219 -11.961 -6.594 1 95.56 154 LEU B C 1
ATOM 3869 O O . LEU B 1 154 ? -7.207 -11.727 -7.254 1 95.56 154 LEU B O 1
ATOM 3873 N N . ASP B 1 155 ? -9.195 -11.156 -6.488 1 92.44 155 ASP B N 1
ATOM 3874 C CA . ASP B 1 155 ? -9.18 -9.859 -7.16 1 92.44 155 ASP B CA 1
ATOM 3875 C C . ASP B 1 155 ? -8.883 -8.734 -6.176 1 92.44 155 ASP B C 1
ATOM 3877 O O . ASP B 1 155 ? -9.797 -8.164 -5.582 1 92.44 155 ASP B O 1
ATOM 3881 N N . GLU B 1 156 ? -7.641 -8.383 -6.051 1 89.62 156 GLU B N 1
ATOM 3882 C CA . GLU B 1 156 ? -7.137 -7.336 -5.164 1 89.62 156 GLU B CA 1
ATOM 3883 C C . GLU B 1 156 ? -7.672 -7.508 -3.746 1 89.62 156 GLU B C 1
ATOM 3885 O O . GLU B 1 156 ? -8.219 -6.57 -3.164 1 89.62 156 GLU B O 1
ATOM 3890 N N . PRO B 1 157 ? -7.383 -8.633 -3.172 1 87.81 157 PRO B N 1
ATOM 3891 C CA . PRO B 1 157 ? -8.008 -8.984 -1.894 1 87.81 157 PRO B CA 1
ATOM 3892 C C . PRO B 1 157 ? -7.508 -8.117 -0.736 1 87.81 157 PRO B C 1
ATOM 3894 O O . PRO B 1 157 ? -8.141 -8.078 0.324 1 87.81 157 PRO B O 1
ATOM 3897 N N . LEU B 1 158 ? -6.465 -7.406 -0.944 1 86.44 158 LEU B N 1
ATOM 3898 C CA . LEU B 1 158 ? -5.832 -6.711 0.173 1 86.44 158 LEU B CA 1
ATOM 3899 C C . LEU B 1 158 ? -5.891 -5.199 -0.021 1 86.44 158 LEU B C 1
ATOM 3901 O O . LEU B 1 158 ? -5.445 -4.441 0.842 1 86.44 158 LEU B O 1
ATOM 3905 N N . SER B 1 159 ? -6.496 -4.719 -1.056 1 77.75 159 SER B N 1
ATOM 3906 C CA . SER B 1 159 ? -6.391 -3.318 -1.46 1 77.75 159 SER B CA 1
ATOM 3907 C C . SER B 1 159 ? -7.152 -2.406 -0.506 1 77.75 159 SER B C 1
ATOM 3909 O O . SER B 1 159 ? -6.777 -1.249 -0.312 1 77.75 159 SER B O 1
ATOM 3911 N N . ALA B 1 160 ? -8.195 -2.865 0.059 1 71.56 160 ALA B N 1
ATOM 3912 C CA . ALA B 1 160 ? -9.062 -2.018 0.875 1 71.56 160 ALA B CA 1
ATOM 3913 C C . ALA B 1 160 ? -8.727 -2.162 2.357 1 71.56 160 ALA B C 1
ATOM 3915 O O . ALA B 1 160 ? -9.391 -1.562 3.209 1 71.56 160 ALA B O 1
ATOM 3916 N N . LEU B 1 161 ? -7.695 -2.932 2.648 1 78.19 161 LEU B N 1
ATOM 3917 C CA . LEU B 1 161 ? -7.402 -3.238 4.043 1 78.19 161 LEU B CA 1
ATOM 3918 C C . LEU B 1 161 ? -6.359 -2.275 4.602 1 78.19 161 LEU B C 1
ATOM 3920 O O . LEU B 1 161 ? -5.457 -1.844 3.881 1 78.19 161 LEU B O 1
ATOM 3924 N N . ASP B 1 162 ? -6.555 -1.908 5.898 1 77.81 162 ASP B N 1
ATOM 3925 C CA . ASP B 1 162 ? -5.512 -1.16 6.59 1 77.81 162 ASP B CA 1
ATOM 3926 C C . ASP B 1 162 ? -4.246 -2 6.742 1 77.81 162 ASP B C 1
ATOM 3928 O O . ASP B 1 162 ? -4.281 -3.223 6.594 1 77.81 162 ASP B O 1
ATOM 3932 N N . PRO B 1 163 ? -3.115 -1.406 6.965 1 74.25 163 PRO B N 1
ATOM 3933 C CA . PRO B 1 163 ? -1.821 -2.094 6.961 1 74.25 163 PRO B CA 1
ATOM 3934 C C . PRO B 1 163 ? -1.769 -3.254 7.953 1 74.25 163 PRO B C 1
ATOM 3936 O O . PRO B 1 163 ? -1.217 -4.312 7.641 1 74.25 163 PRO B O 1
ATOM 3939 N N . VAL B 1 164 ? -2.311 -3.078 9.117 1 72.75 164 VAL B N 1
ATOM 3940 C CA . VAL B 1 164 ? -2.266 -4.129 10.125 1 72.75 164 VAL B CA 1
ATOM 3941 C C . VAL B 1 164 ? -3.045 -5.348 9.641 1 72.75 164 VAL B C 1
ATOM 3943 O O . VAL B 1 164 ? -2.535 -6.473 9.672 1 72.75 164 VAL B O 1
ATOM 3946 N N . PHE B 1 165 ? -4.148 -5.137 9.07 1 77.19 165 PHE B N 1
ATOM 3947 C CA . PHE B 1 165 ? -4.988 -6.227 8.594 1 77.19 165 PHE B CA 1
ATOM 3948 C C . PHE B 1 165 ? -4.43 -6.812 7.301 1 77.19 165 PHE B C 1
ATOM 3950 O O . PHE B 1 165 ? -4.504 -8.023 7.082 1 77.19 165 PHE B O 1
ATOM 3957 N N . ARG B 1 166 ? -3.848 -5.918 6.562 1 83.75 166 ARG B N 1
ATOM 3958 C CA . ARG B 1 166 ? -3.254 -6.379 5.309 1 83.75 166 ARG B CA 1
ATOM 3959 C C . ARG B 1 166 ? -2.188 -7.438 5.566 1 83.75 166 ARG B C 1
ATOM 3961 O O . ARG B 1 166 ? -2.182 -8.492 4.926 1 83.75 166 ARG B O 1
ATOM 3968 N N . GLU B 1 167 ? -1.356 -7.176 6.461 1 79.69 167 GLU B N 1
ATOM 3969 C CA . GLU B 1 167 ? -0.287 -8.109 6.793 1 79.69 167 GLU B CA 1
ATOM 3970 C C . GLU B 1 167 ? -0.849 -9.43 7.316 1 79.69 167 GLU B C 1
ATOM 3972 O O . GLU B 1 167 ? -0.364 -10.508 6.957 1 79.69 167 GLU B O 1
ATOM 3977 N N . GLU B 1 168 ? -1.786 -9.305 8.125 1 82.56 168 GLU B N 1
ATOM 3978 C CA . GLU B 1 168 ? -2.416 -10.492 8.688 1 82.56 168 GLU B CA 1
ATOM 3979 C C . GLU B 1 168 ? -3.014 -11.375 7.586 1 82.56 168 GLU B C 1
ATOM 3981 O O . GLU B 1 168 ? -2.857 -12.594 7.605 1 82.56 168 GLU B O 1
ATOM 3986 N N . ILE B 1 169 ? -3.676 -10.773 6.707 1 87.62 169 ILE B N 1
ATOM 3987 C CA . ILE B 1 169 ? -4.336 -11.523 5.645 1 87.62 169 ILE B CA 1
ATOM 3988 C C . ILE B 1 169 ? -3.293 -12.078 4.676 1 87.62 169 ILE B C 1
ATOM 3990 O O . ILE B 1 169 ? -3.453 -13.172 4.141 1 87.62 169 ILE B O 1
ATOM 3994 N N . GLN B 1 170 ? -2.264 -11.32 4.434 1 89 170 GLN B N 1
ATOM 3995 C CA . GLN B 1 170 ? -1.171 -11.82 3.609 1 89 170 GLN B CA 1
ATOM 3996 C C . GLN B 1 170 ? -0.607 -13.125 4.176 1 89 170 GLN B C 1
ATOM 3998 O O . GLN B 1 170 ? -0.425 -14.102 3.445 1 89 170 GLN B O 1
ATOM 4003 N N . TYR B 1 171 ? -0.441 -13.133 5.422 1 84.88 171 TYR B N 1
ATOM 4004 C CA . TYR B 1 171 ? 0.063 -14.328 6.086 1 84.88 171 TYR B CA 1
ATOM 4005 C C . TYR B 1 171 ? -0.951 -15.461 6.008 1 84.88 171 TYR B C 1
ATOM 4007 O O . TYR B 1 171 ? -0.578 -16.625 5.844 1 84.88 171 TYR B O 1
ATOM 4015 N N . LEU B 1 172 ? -2.098 -15.086 6.199 1 87.31 172 LEU B N 1
ATOM 4016 C CA . LEU B 1 172 ? -3.162 -16.078 6.105 1 87.31 172 LEU B CA 1
ATOM 4017 C C . LEU B 1 172 ? -3.184 -16.719 4.723 1 87.31 172 LEU B C 1
ATOM 4019 O O . LEU B 1 172 ? -3.291 -17.953 4.605 1 87.31 172 LEU B O 1
ATOM 4023 N N . LEU B 1 173 ? -3.098 -15.953 3.689 1 91 173 LEU B N 1
ATOM 4024 C CA . LEU B 1 173 ? -3.08 -16.469 2.324 1 91 173 LEU B CA 1
ATOM 4025 C C . LEU B 1 173 ? -1.876 -17.375 2.102 1 91 173 LEU B C 1
ATOM 4027 O O . LEU B 1 173 ? -1.996 -18.438 1.47 1 91 173 LEU B O 1
ATOM 4031 N N . GLN B 1 174 ? -0.795 -16.984 2.572 1 89.12 174 GLN B N 1
ATOM 4032 C CA . GLN B 1 174 ? 0.413 -17.797 2.479 1 89.12 174 GLN B CA 1
ATOM 4033 C C . GLN B 1 174 ? 0.219 -19.141 3.156 1 89.12 174 GLN B C 1
ATOM 4035 O O . GLN B 1 174 ? 0.563 -20.188 2.588 1 89.12 174 GLN B O 1
ATOM 4040 N N . ARG B 1 175 ? -0.332 -19.094 4.332 1 86.31 175 ARG B N 1
ATOM 4041 C CA . ARG B 1 175 ? -0.565 -20.312 5.102 1 86.31 175 ARG B CA 1
ATOM 4042 C C . ARG B 1 175 ? -1.558 -21.219 4.391 1 86.31 175 ARG B C 1
ATOM 4044 O O . ARG B 1 175 ? -1.351 -22.438 4.32 1 86.31 175 ARG B O 1
ATOM 4051 N N . LEU B 1 176 ? -2.613 -20.641 3.969 1 87.81 176 LEU B N 1
ATOM 4052 C CA . LEU B 1 176 ? -3.625 -21.406 3.256 1 87.81 176 LEU B CA 1
ATOM 4053 C C . LEU B 1 176 ? -3.027 -22.078 2.025 1 87.81 176 LEU B C 1
ATOM 4055 O O . LEU B 1 176 ? -3.305 -23.25 1.759 1 87.81 176 LEU B O 1
ATOM 4059 N N . HIS B 1 177 ? -2.258 -21.375 1.303 1 90.94 177 HIS B N 1
ATOM 4060 C CA . HIS B 1 177 ? -1.598 -21.922 0.121 1 90.94 177 HIS B CA 1
ATOM 4061 C C . HIS B 1 177 ? -0.704 -23.109 0.484 1 90.94 177 HIS B C 1
ATOM 4063 O O . HIS B 1 177 ? -0.746 -24.141 -0.174 1 90.94 177 HIS B O 1
ATOM 4069 N N . GLN B 1 178 ? 0.036 -22.984 1.488 1 87 178 GLN B N 1
ATOM 4070 C CA . GLN B 1 178 ? 1.004 -24 1.895 1 87 178 GLN B CA 1
ATOM 4071 C C . GLN B 1 178 ? 0.306 -25.219 2.477 1 87 178 GLN B C 1
ATOM 4073 O O . GLN B 1 178 ? 0.669 -26.359 2.16 1 87 178 GLN B O 1
ATOM 4078 N N . GLU B 1 179 ? -0.693 -25 3.24 1 86.69 179 GLU B N 1
ATOM 4079 C CA . GLU B 1 179 ? -1.34 -26.078 3.969 1 86.69 179 GLU B CA 1
ATOM 4080 C C . GLU B 1 179 ? -2.34 -26.828 3.086 1 86.69 179 GLU B C 1
ATOM 4082 O O . GLU B 1 179 ? -2.473 -28.047 3.18 1 86.69 179 GLU B O 1
ATOM 4087 N N . MET B 1 180 ? -3.01 -26.125 2.266 1 86.94 180 MET B N 1
ATOM 4088 C CA . MET B 1 180 ? -4.098 -26.75 1.513 1 86.94 180 MET B CA 1
ATOM 4089 C C . MET B 1 180 ? -3.646 -27.094 0.099 1 86.94 180 MET B C 1
ATOM 4091 O O . MET B 1 180 ? -4.328 -27.844 -0.606 1 86.94 180 MET B O 1
ATOM 4095 N N . GLY B 1 181 ? -2.541 -26.578 -0.275 1 87.19 181 GLY B N 1
ATOM 4096 C CA . GLY B 1 181 ? -2.053 -26.844 -1.617 1 87.19 181 GLY B CA 1
ATOM 4097 C C . GLY B 1 181 ? -2.951 -26.281 -2.705 1 87.19 181 GLY B C 1
ATOM 4098 O O . GLY B 1 181 ? -3.033 -26.844 -3.799 1 87.19 181 GLY B O 1
ATOM 4099 N N . LEU B 1 182 ? -3.65 -25.312 -2.42 1 88.94 182 LEU B N 1
ATOM 4100 C CA . LEU B 1 182 ? -4.59 -24.703 -3.352 1 88.94 182 LEU B CA 1
ATOM 4101 C C . LEU B 1 182 ? -3.854 -23.922 -4.434 1 88.94 182 LEU B C 1
ATOM 4103 O O . LEU B 1 182 ? -2.854 -23.25 -4.152 1 88.94 182 LEU B O 1
ATOM 4107 N N . THR B 1 183 ? -4.387 -24.125 -5.668 1 94.31 183 THR B N 1
ATOM 4108 C CA . THR B 1 183 ? -3.91 -23.25 -6.727 1 94.31 183 THR B CA 1
ATOM 4109 C C . THR B 1 183 ? -4.52 -21.859 -6.582 1 94.31 183 THR B C 1
ATOM 4111 O O . THR B 1 183 ? -5.734 -21.719 -6.402 1 94.31 183 THR B O 1
ATOM 4114 N N . MET B 1 184 ? -3.676 -20.844 -6.598 1 96.38 184 MET B N 1
ATOM 4115 C CA . MET B 1 184 ? -4.18 -19.5 -6.398 1 96.38 184 MET B CA 1
ATOM 4116 C C . MET B 1 184 ? -3.703 -18.562 -7.516 1 96.38 184 MET B C 1
ATOM 4118 O O . MET B 1 184 ? -2.582 -18.703 -8.008 1 96.38 184 MET B O 1
ATOM 4122 N N . LEU B 1 185 ? -4.586 -17.688 -7.906 1 97 185 LEU B N 1
ATOM 4123 C CA . LEU B 1 185 ? -4.266 -16.594 -8.82 1 97 185 LEU B CA 1
ATOM 4124 C C . LEU B 1 185 ? -4.77 -15.266 -8.273 1 97 185 LEU B C 1
ATOM 4126 O O . LEU B 1 185 ? -5.973 -15.078 -8.086 1 97 185 LEU B O 1
ATOM 4130 N N . MET B 1 186 ? -3.844 -14.398 -8.047 1 96.69 186 MET B N 1
ATOM 4131 C CA . MET B 1 186 ? -4.191 -13.117 -7.438 1 96.69 186 MET B CA 1
ATOM 4132 C C . MET B 1 186 ? -3.906 -11.969 -8.398 1 96.69 186 MET B C 1
ATOM 4134 O O . MET B 1 186 ? -2.846 -11.922 -9.023 1 96.69 186 MET B O 1
ATOM 4138 N N . VAL B 1 187 ? -4.871 -11.156 -8.508 1 94.12 187 VAL B N 1
ATOM 4139 C CA . VAL B 1 187 ? -4.699 -9.891 -9.203 1 94.12 187 VAL B CA 1
ATOM 4140 C C . VAL B 1 187 ? -4.355 -8.789 -8.195 1 94.12 187 VAL B C 1
ATOM 4142 O O . VAL B 1 187 ? -5.027 -8.648 -7.172 1 94.12 187 VAL B O 1
ATOM 4145 N N . THR B 1 188 ? -3.326 -8.102 -8.492 1 90.31 188 THR B N 1
ATOM 4146 C CA . THR B 1 188 ? -2.936 -7.012 -7.602 1 90.31 188 THR B CA 1
ATOM 4147 C C . THR B 1 188 ? -2.07 -5.992 -8.344 1 90.31 188 THR B C 1
ATOM 4149 O O . THR B 1 188 ? -1.544 -6.285 -9.414 1 90.31 188 THR B O 1
ATOM 4152 N N . HIS B 1 189 ? -2.053 -4.852 -7.848 1 84 189 HIS B N 1
ATOM 4153 C CA . HIS B 1 189 ? -1.118 -3.855 -8.367 1 84 189 HIS B CA 1
ATOM 4154 C C . HIS B 1 189 ? 0.031 -3.621 -7.391 1 84 189 HIS B C 1
ATOM 4156 O O . HIS B 1 189 ? 0.926 -2.818 -7.66 1 84 189 HIS B O 1
ATOM 4162 N N . ASN B 1 190 ? 0.056 -4.34 -6.328 1 83.25 190 ASN B N 1
ATOM 4163 C CA . ASN B 1 190 ? 1.085 -4.199 -5.305 1 83.25 190 ASN B CA 1
ATOM 4164 C C . ASN B 1 190 ? 2.201 -5.223 -5.488 1 83.25 190 ASN B C 1
ATOM 4166 O O . ASN B 1 190 ? 2 -6.414 -5.254 1 83.25 190 ASN B O 1
ATOM 4170 N N . PHE B 1 191 ? 3.361 -4.73 -5.762 1 84.31 191 PHE B N 1
ATOM 4171 C CA . PHE B 1 191 ? 4.449 -5.648 -6.074 1 84.31 191 PHE B CA 1
ATOM 4172 C C . PHE B 1 191 ? 4.965 -6.332 -4.816 1 84.31 191 PHE B C 1
ATOM 4174 O O . PHE B 1 191 ? 5.52 -7.43 -4.879 1 84.31 191 PHE B O 1
ATOM 4181 N N . GLU B 1 192 ? 4.789 -5.668 -3.617 1 84.62 192 GLU B N 1
ATOM 4182 C CA . GLU B 1 192 ? 5.215 -6.32 -2.383 1 84.62 192 GLU B CA 1
ATOM 4183 C C . GLU B 1 192 ? 4.434 -7.609 -2.143 1 84.62 192 GLU B C 1
ATOM 4185 O O . GLU B 1 192 ? 4.992 -8.602 -1.677 1 84.62 192 GLU B O 1
ATOM 4190 N N . GLU B 1 193 ? 3.182 -7.512 -2.443 1 90.44 193 GLU B N 1
ATOM 4191 C CA . GLU B 1 193 ? 2.336 -8.695 -2.303 1 90.44 193 GLU B CA 1
ATOM 4192 C C . GLU B 1 193 ? 2.793 -9.812 -3.232 1 90.44 193 GLU B C 1
ATOM 4194 O O . GLU B 1 193 ? 2.791 -10.984 -2.85 1 90.44 193 GLU B O 1
ATOM 4199 N N . VAL B 1 194 ? 3.17 -9.43 -4.414 1 93.19 194 VAL B N 1
ATOM 4200 C CA . VAL B 1 194 ? 3.611 -10.391 -5.422 1 93.19 194 VAL B CA 1
ATOM 4201 C C . VAL B 1 194 ? 4.879 -11.102 -4.941 1 93.19 194 VAL B C 1
ATOM 4203 O O . VAL B 1 194 ? 4.957 -12.328 -4.957 1 93.19 194 VAL B O 1
ATOM 4206 N N . VAL B 1 195 ? 5.773 -10.328 -4.48 1 90.25 195 VAL B N 1
ATOM 4207 C CA . VAL B 1 195 ? 7.062 -10.852 -4.055 1 90.25 195 VAL B CA 1
ATOM 4208 C C . VAL B 1 195 ? 6.867 -11.781 -2.857 1 90.25 195 VAL B C 1
ATOM 4210 O O . VAL B 1 195 ? 7.543 -12.812 -2.746 1 90.25 195 VAL B O 1
ATOM 4213 N N . MET B 1 196 ? 5.918 -11.469 -2.047 1 89.81 196 MET B N 1
ATOM 4214 C CA . MET B 1 196 ? 5.699 -12.234 -0.821 1 89.81 196 MET B CA 1
ATOM 4215 C C . MET B 1 196 ? 4.945 -13.523 -1.113 1 89.81 196 MET B C 1
ATOM 4217 O O . MET B 1 196 ? 5.23 -14.562 -0.515 1 89.81 196 MET B O 1
ATOM 4221 N N . LEU B 1 197 ? 4.047 -13.492 -2.043 1 93.44 197 LEU B N 1
ATOM 4222 C CA . LEU B 1 197 ? 3.062 -14.57 -2.1 1 93.44 197 LEU B CA 1
ATOM 4223 C C . LEU B 1 197 ? 3.246 -15.406 -3.357 1 93.44 197 LEU B C 1
ATOM 4225 O O . LEU B 1 197 ? 3.045 -16.625 -3.332 1 93.44 197 LEU B O 1
ATOM 4229 N N . ALA B 1 198 ? 3.66 -14.82 -4.41 1 95.88 198 ALA B N 1
ATOM 4230 C CA . ALA B 1 198 ? 3.553 -15.484 -5.703 1 95.88 198 ALA B CA 1
ATOM 4231 C C . ALA B 1 198 ? 4.883 -16.109 -6.113 1 95.88 198 ALA B C 1
ATOM 4233 O O . ALA B 1 198 ? 5.949 -15.625 -5.719 1 95.88 198 ALA B O 1
ATOM 4234 N N . GLU B 1 199 ? 4.789 -17.125 -6.918 1 95.19 199 GLU B N 1
ATOM 4235 C CA . GLU B 1 199 ? 5.949 -17.766 -7.531 1 95.19 199 GLU B CA 1
ATOM 4236 C C . GLU B 1 199 ? 6.129 -17.312 -8.977 1 95.19 199 GLU B C 1
ATOM 4238 O O . GLU B 1 199 ? 7.258 -17.188 -9.461 1 95.19 199 GLU B O 1
ATOM 4243 N N . GLN B 1 200 ? 5 -17.125 -9.555 1 95.94 200 GLN B N 1
ATOM 4244 C CA . GLN B 1 200 ? 4.961 -16.656 -10.938 1 95.94 200 GLN B CA 1
ATOM 4245 C C . GLN B 1 200 ? 4.129 -15.391 -11.07 1 95.94 200 GLN B C 1
ATOM 4247 O O . GLN B 1 200 ? 3.215 -15.156 -10.273 1 95.94 200 GLN B O 1
ATOM 4252 N N . VAL B 1 201 ? 4.527 -14.617 -12.078 1 96.81 201 VAL B N 1
ATOM 4253 C CA . VAL B 1 201 ? 3.816 -13.352 -12.258 1 96.81 201 VAL B CA 1
ATOM 4254 C C . VAL B 1 201 ? 3.684 -13.047 -13.75 1 96.81 201 VAL B C 1
ATOM 4256 O O . VAL B 1 201 ? 4.535 -13.438 -14.547 1 96.81 201 VAL B O 1
ATOM 4259 N N . ALA B 1 202 ? 2.572 -12.469 -14.102 1 96.69 202 ALA B N 1
ATOM 4260 C CA . ALA B 1 202 ? 2.33 -11.945 -15.445 1 96.69 202 ALA B CA 1
ATOM 4261 C C . ALA B 1 202 ? 1.994 -10.453 -15.391 1 96.69 202 ALA B C 1
ATOM 4263 O O . ALA B 1 202 ? 1.187 -10.023 -14.562 1 96.69 202 ALA B O 1
ATOM 4264 N N . VAL B 1 203 ? 2.627 -9.727 -16.234 1 95.5 203 VAL B N 1
ATOM 4265 C CA . VAL B 1 203 ? 2.367 -8.289 -16.344 1 95.5 203 VAL B CA 1
ATOM 4266 C C . VAL B 1 203 ? 1.474 -8.023 -17.562 1 95.5 203 VAL B C 1
ATOM 4268 O O . VAL B 1 203 ? 1.833 -8.352 -18.688 1 95.5 203 VAL B O 1
ATOM 4271 N N . ILE B 1 204 ? 0.388 -7.391 -17.281 1 93.94 204 ILE B N 1
ATOM 4272 C CA . ILE B 1 204 ? -0.578 -7.121 -18.328 1 93.94 204 ILE B CA 1
ATOM 4273 C C . ILE B 1 204 ? -0.685 -5.613 -18.562 1 93.94 204 ILE B C 1
ATOM 4275 O O . ILE B 1 204 ? -0.655 -4.832 -17.609 1 93.94 204 ILE B O 1
ATOM 4279 N N . HIS B 1 205 ? -0.713 -5.238 -19.797 1 90.44 205 HIS B N 1
ATOM 4280 C CA . HIS B 1 205 ? -0.892 -3.85 -20.203 1 90.44 205 HIS B CA 1
ATOM 4281 C C . HIS B 1 205 ? -1.762 -3.746 -21.453 1 90.44 205 HIS B C 1
ATOM 4283 O O . HIS B 1 205 ? -1.478 -4.387 -22.469 1 90.44 205 HIS B O 1
ATOM 4289 N N . GLN B 1 206 ? -2.807 -2.953 -21.359 1 88.12 206 GLN B N 1
ATOM 4290 C CA . GLN B 1 206 ? -3.709 -2.695 -22.469 1 88.12 206 GLN B CA 1
ATOM 4291 C C . GLN B 1 206 ? -4.215 -3.998 -23.078 1 88.12 206 GLN B C 1
ATOM 4293 O O . GLN B 1 206 ? -4.191 -4.164 -24.297 1 88.12 206 GLN B O 1
ATOM 4298 N N . GLY B 1 207 ? -4.48 -4.938 -22.25 1 92.69 207 GLY B N 1
ATOM 4299 C CA . GLY B 1 207 ? -5.148 -6.16 -22.672 1 92.69 207 GLY B CA 1
ATOM 4300 C C . GLY B 1 207 ? -4.188 -7.211 -23.203 1 92.69 207 GLY B C 1
ATOM 4301 O O . GLY B 1 207 ? -4.617 -8.227 -23.75 1 92.69 207 GLY B O 1
ATOM 4302 N N . ARG B 1 208 ? -2.867 -6.969 -23.047 1 95.12 208 ARG B N 1
ATOM 4303 C CA . ARG B 1 208 ? -1.864 -7.922 -23.516 1 95.12 208 ARG B CA 1
ATOM 4304 C C . ARG B 1 208 ? -0.834 -8.203 -22.422 1 95.12 208 ARG B C 1
ATOM 4306 O O . ARG B 1 208 ? -0.541 -7.332 -21.594 1 95.12 208 ARG B O 1
ATOM 4313 N N . PHE B 1 209 ? -0.311 -9.43 -22.5 1 95.94 209 PHE B N 1
ATOM 4314 C CA . PHE B 1 209 ? 0.787 -9.742 -21.594 1 95.94 209 PHE B CA 1
ATOM 4315 C C . PHE B 1 209 ? 2.1 -9.18 -22.109 1 95.94 209 PHE B C 1
ATOM 4317 O O . PHE B 1 209 ? 2.451 -9.383 -23.281 1 95.94 209 PHE B O 1
ATOM 4324 N N . LEU B 1 210 ? 2.832 -8.516 -21.297 1 95.12 210 LEU B N 1
ATOM 4325 C CA . LEU B 1 210 ? 4.137 -7.969 -21.656 1 95.12 210 LEU B CA 1
ATOM 4326 C C . LEU B 1 210 ? 5.254 -8.93 -21.266 1 95.12 210 LEU B C 1
ATOM 4328 O O . LEU B 1 210 ? 6.262 -9.039 -21.969 1 95.12 210 LEU B O 1
ATOM 4332 N N . GLN B 1 211 ? 5.129 -9.508 -20.172 1 96.25 211 GLN B N 1
ATOM 4333 C CA . GLN B 1 211 ? 6.121 -10.438 -19.641 1 96.25 211 GLN B CA 1
ATOM 4334 C C . GLN B 1 211 ? 5.504 -11.367 -18.609 1 96.25 211 GLN B C 1
ATOM 4336 O O . GLN B 1 211 ? 4.621 -10.969 -17.844 1 96.25 211 GLN B O 1
ATOM 4341 N N . LYS B 1 212 ? 5.898 -12.555 -18.688 1 96.06 212 LYS B N 1
ATOM 4342 C CA . LYS B 1 212 ? 5.496 -13.555 -17.703 1 96.06 212 LYS B CA 1
ATOM 4343 C C . LYS B 1 212 ? 6.672 -14.438 -17.297 1 96.06 212 LYS B C 1
ATOM 4345 O O . LYS B 1 212 ? 7.594 -14.648 -18.094 1 96.06 212 LYS B O 1
ATOM 4350 N N . GLY B 1 213 ? 6.637 -14.922 -16.078 1 95.69 213 GLY B N 1
ATOM 4351 C CA . GLY B 1 213 ? 7.68 -15.812 -15.594 1 95.69 213 GLY B CA 1
ATOM 4352 C C . GLY B 1 213 ? 7.777 -15.852 -14.078 1 95.69 213 GLY B C 1
ATOM 4353 O O . GLY B 1 213 ? 6.836 -15.469 -13.383 1 95.69 213 GLY B O 1
ATOM 4354 N N . ALA B 1 214 ? 8.852 -16.469 -13.68 1 96.19 214 ALA B N 1
ATOM 4355 C CA . ALA B 1 214 ? 9.117 -16.469 -12.25 1 96.19 214 ALA B CA 1
ATOM 4356 C C . ALA B 1 214 ? 9.234 -15.039 -11.711 1 96.19 214 ALA B C 1
ATOM 4358 O O . ALA B 1 214 ? 9.797 -14.164 -12.375 1 96.19 214 ALA B O 1
ATOM 4359 N N . VAL B 1 215 ? 8.703 -14.797 -10.531 1 94.88 215 VAL B N 1
ATOM 4360 C CA . VAL B 1 215 ? 8.703 -13.469 -9.922 1 94.88 215 VAL B CA 1
ATOM 4361 C C . VAL B 1 215 ? 10.117 -12.891 -9.922 1 94.88 215 VAL B C 1
ATOM 4363 O O . VAL B 1 215 ? 10.328 -11.758 -10.344 1 94.88 215 VAL B O 1
ATOM 4366 N N . GLN B 1 216 ? 11.07 -13.664 -9.547 1 90.75 216 GLN B N 1
ATOM 4367 C CA . GLN B 1 216 ? 12.453 -13.203 -9.469 1 90.75 216 GLN B CA 1
ATOM 4368 C C . GLN B 1 216 ? 12.953 -12.75 -10.836 1 90.75 216 GLN B C 1
ATOM 4370 O O . GLN B 1 216 ? 13.609 -11.711 -10.953 1 90.75 216 GLN B O 1
ATOM 4375 N N . GLU B 1 217 ? 12.617 -13.508 -11.797 1 92.31 217 GLU B N 1
ATOM 4376 C CA . GLU B 1 217 ? 13.07 -13.211 -13.148 1 92.31 217 GLU B CA 1
ATOM 4377 C C . GLU B 1 217 ? 12.445 -11.922 -13.664 1 92.31 217 GLU B C 1
ATOM 4379 O O . GLU B 1 217 ? 13.141 -11.047 -14.188 1 92.31 217 GLU B O 1
ATOM 4384 N N . VAL B 1 218 ? 11.164 -11.789 -13.531 1 93.75 218 VAL B N 1
ATOM 4385 C CA . VAL B 1 218 ? 10.438 -10.633 -14.055 1 93.75 218 VAL B CA 1
ATOM 4386 C C . VAL B 1 218 ? 10.898 -9.367 -13.336 1 93.75 218 VAL B C 1
ATOM 4388 O O . VAL B 1 218 ? 11.008 -8.305 -13.945 1 93.75 218 VAL B O 1
ATOM 4391 N N . PHE B 1 219 ? 11.25 -9.453 -12.078 1 90.5 219 PHE B N 1
ATOM 4392 C CA . PHE B 1 219 ? 11.609 -8.289 -11.266 1 90.5 219 PHE B CA 1
ATOM 4393 C C . PHE B 1 219 ? 13.07 -7.922 -11.469 1 90.5 219 PHE B C 1
ATOM 4395 O O . PHE B 1 219 ? 13.453 -6.762 -11.289 1 90.5 219 PHE B O 1
ATOM 4402 N N . THR B 1 220 ? 13.883 -8.867 -11.914 1 87.69 220 THR B N 1
ATOM 4403 C CA . THR B 1 220 ? 15.312 -8.602 -12.031 1 87.69 220 THR B CA 1
ATOM 4404 C C . THR B 1 220 ? 15.703 -8.398 -13.492 1 87.69 220 THR B C 1
ATOM 4406 O O . THR B 1 220 ? 16.672 -7.695 -13.789 1 87.69 220 THR B O 1
ATOM 4409 N N . THR B 1 221 ? 14.961 -9.047 -14.336 1 90.06 221 THR B N 1
ATOM 4410 C CA . THR B 1 221 ? 15.273 -8.953 -15.758 1 90.06 221 THR B CA 1
ATOM 4411 C C . THR B 1 221 ? 14.031 -8.594 -16.562 1 90.06 221 THR B C 1
ATOM 4413 O O . THR B 1 221 ? 13.602 -9.359 -17.422 1 90.06 221 THR B O 1
ATOM 4416 N N . PRO B 1 222 ? 13.586 -7.422 -16.297 1 94 222 PRO B N 1
ATOM 4417 C CA . PRO B 1 222 ? 12.438 -6.98 -17.109 1 94 222 PRO B CA 1
ATOM 4418 C C . PRO B 1 222 ? 12.773 -6.855 -18.594 1 94 222 PRO B C 1
ATOM 4420 O O . PRO B 1 222 ? 13.891 -6.457 -18.953 1 94 222 PRO B O 1
ATOM 4423 N N . ARG B 1 223 ? 11.836 -7.102 -19.438 1 93.06 223 ARG B N 1
ATOM 4424 C CA . ARG B 1 223 ? 12.094 -7.191 -20.875 1 93.06 223 ARG B CA 1
ATOM 4425 C C . ARG B 1 223 ? 11.773 -5.871 -21.578 1 93.06 223 ARG B C 1
ATOM 4427 O O . ARG B 1 223 ? 11.992 -5.734 -22.781 1 93.06 223 ARG B O 1
ATOM 4434 N N . SER B 1 224 ? 11.227 -4.918 -20.875 1 92.94 224 SER B N 1
ATOM 4435 C CA . SER B 1 224 ? 10.93 -3.594 -21.406 1 92.94 224 SER B CA 1
ATOM 4436 C C . SER B 1 224 ? 11.023 -2.529 -20.312 1 92.94 224 SER B C 1
ATOM 4438 O O . SER B 1 224 ? 10.914 -2.836 -19.125 1 92.94 224 SER B O 1
ATOM 4440 N N . PRO B 1 225 ? 11.281 -1.31 -20.75 1 91.81 225 PRO B N 1
ATOM 4441 C CA . PRO B 1 225 ? 11.305 -0.224 -19.766 1 91.81 225 PRO B CA 1
ATOM 4442 C C . PRO B 1 225 ? 9.992 -0.087 -19 1 91.81 225 PRO B C 1
ATOM 4444 O O . PRO B 1 225 ? 9.992 0.26 -17.812 1 91.81 225 PRO B O 1
ATOM 4447 N N . PHE B 1 226 ? 8.953 -0.396 -19.688 1 88.25 226 PHE B N 1
ATOM 4448 C CA . PHE B 1 226 ? 7.648 -0.323 -19.031 1 88.25 226 PHE B CA 1
ATOM 4449 C C . PHE B 1 226 ? 7.57 -1.317 -17.875 1 88.25 226 PHE B C 1
ATOM 4451 O O . PHE B 1 226 ? 7.199 -0.952 -16.75 1 88.25 226 PHE B O 1
ATOM 4458 N N . VAL B 1 227 ? 7.895 -2.551 -18.141 1 92.56 227 VAL B N 1
ATOM 4459 C CA . VAL B 1 227 ? 7.852 -3.59 -17.109 1 92.56 227 VAL B CA 1
ATOM 4460 C C . VAL B 1 227 ? 8.812 -3.236 -15.977 1 92.56 227 VAL B C 1
ATOM 4462 O O . VAL B 1 227 ? 8.477 -3.395 -14.797 1 92.56 227 VAL B O 1
ATOM 4465 N N . ALA B 1 228 ? 9.953 -2.691 -16.359 1 92.56 228 ALA B N 1
ATOM 4466 C CA . ALA B 1 228 ? 10.953 -2.314 -15.367 1 92.56 228 ALA B CA 1
ATOM 4467 C C . ALA B 1 228 ? 10.406 -1.269 -14.398 1 92.56 228 ALA B C 1
ATOM 4469 O O . ALA B 1 228 ? 10.484 -1.435 -13.18 1 92.56 228 ALA B O 1
ATOM 4470 N N . ARG B 1 229 ? 9.828 -0.305 -14.984 1 88.62 229 ARG B N 1
ATOM 4471 C CA . ARG B 1 229 ? 9.234 0.758 -14.172 1 88.62 229 ARG B CA 1
ATOM 4472 C C . ARG B 1 229 ? 8.094 0.223 -13.312 1 88.62 229 ARG B C 1
ATOM 4474 O O . ARG B 1 229 ? 7.961 0.602 -12.148 1 88.62 229 ARG B O 1
ATOM 4481 N N . PHE B 1 230 ? 7.387 -0.589 -13.859 1 85.62 230 PHE B N 1
ATOM 4482 C CA . PHE B 1 230 ? 6.184 -1.082 -13.195 1 85.62 230 PHE B CA 1
ATOM 4483 C C . PHE B 1 230 ? 6.547 -1.962 -12 1 85.62 230 PHE B C 1
ATOM 4485 O O . PHE B 1 230 ? 5.844 -1.962 -10.992 1 85.62 230 PHE B O 1
ATOM 4492 N N . VAL B 1 231 ? 7.602 -2.688 -12.156 1 89.12 231 VAL B N 1
ATOM 4493 C CA . VAL B 1 231 ? 7.957 -3.613 -11.086 1 89.12 231 VAL B CA 1
ATOM 4494 C C . VAL B 1 231 ? 8.867 -2.912 -10.078 1 89.12 231 VAL B C 1
ATOM 4496 O O . VAL B 1 231 ? 9.453 -3.561 -9.203 1 89.12 231 VAL B O 1
ATOM 4499 N N . GLY B 1 232 ? 9.102 -1.643 -10.281 1 87.19 232 GLY B N 1
ATOM 4500 C CA . GLY B 1 232 ? 9.719 -0.875 -9.203 1 87.19 232 GLY B CA 1
ATOM 4501 C C . GLY B 1 232 ? 11.156 -0.486 -9.5 1 87.19 232 GLY B C 1
ATOM 4502 O O . GLY B 1 232 ? 11.859 0.007 -8.617 1 87.19 232 GLY B O 1
ATOM 4503 N N . MET B 1 233 ? 11.594 -0.721 -10.695 1 90.25 233 MET B N 1
ATOM 4504 C CA . MET B 1 233 ? 12.914 -0.233 -11.078 1 90.25 233 MET B CA 1
ATOM 4505 C C . MET B 1 233 ? 12.891 1.271 -11.328 1 90.25 233 MET B C 1
ATOM 4507 O O . MET B 1 233 ? 12.344 1.726 -12.336 1 90.25 233 MET B O 1
ATOM 4511 N N . LYS B 1 234 ? 13.422 2.006 -10.406 1 89.56 234 LYS B N 1
ATOM 4512 C CA . LYS B 1 234 ? 13.297 3.459 -10.461 1 89.56 234 LYS B CA 1
ATOM 4513 C C . LYS B 1 234 ? 14.445 4.078 -11.25 1 89.56 234 LYS B C 1
ATOM 4515 O O . LYS B 1 234 ? 14.336 5.203 -11.742 1 89.56 234 LYS B O 1
ATOM 4520 N N . ASN B 1 235 ? 15.547 3.346 -11.266 1 95.75 235 ASN B N 1
ATOM 4521 C CA . ASN B 1 235 ? 16.703 3.859 -11.984 1 95.75 235 ASN B CA 1
ATOM 4522 C C . ASN B 1 235 ? 16.812 3.254 -13.383 1 95.75 235 ASN B C 1
ATOM 4524 O O . ASN B 1 235 ? 17.297 2.127 -13.539 1 95.75 235 ASN B O 1
ATOM 4528 N N . LEU B 1 236 ? 16.375 3.98 -14.32 1 95.31 236 LEU B N 1
ATOM 4529 C CA . LEU B 1 236 ? 16.469 3.615 -15.727 1 95.31 236 LEU B CA 1
ATOM 4530 C C . LEU B 1 236 ? 17.266 4.652 -16.516 1 95.31 236 LEU B C 1
ATOM 4532 O O . LEU B 1 236 ? 16.766 5.738 -16.797 1 95.31 236 LEU B O 1
ATOM 4536 N N . LEU B 1 237 ? 18.469 4.285 -16.891 1 94.75 237 LEU B N 1
ATOM 4537 C CA . LEU B 1 237 ? 19.406 5.219 -17.5 1 94.75 237 LEU B CA 1
ATOM 4538 C C . LEU B 1 237 ? 19.609 4.891 -18.984 1 94.75 237 LEU B C 1
ATOM 4540 O O . LEU B 1 237 ? 19.891 3.742 -19.328 1 94.75 237 LEU B O 1
ATOM 4544 N N . ALA B 1 238 ? 19.453 5.91 -19.797 1 93.69 238 ALA B N 1
ATOM 4545 C CA . ALA B 1 238 ? 19.766 5.703 -21.203 1 93.69 238 ALA B CA 1
ATOM 4546 C C . ALA B 1 238 ? 21.203 5.246 -21.406 1 93.69 238 ALA B C 1
ATOM 4548 O O . ALA B 1 238 ? 22.125 5.805 -20.797 1 93.69 238 ALA B O 1
ATOM 4549 N N . ALA B 1 239 ? 21.297 4.176 -22.188 1 92.75 239 ALA B N 1
ATOM 4550 C CA . ALA B 1 239 ? 22.625 3.59 -22.297 1 92.75 239 ALA B CA 1
ATOM 4551 C C . ALA B 1 239 ? 22.891 3.105 -23.734 1 92.75 239 ALA B C 1
ATOM 4553 O O . ALA B 1 239 ? 21.953 2.822 -24.469 1 92.75 239 ALA B O 1
ATOM 4554 N N . THR B 1 240 ? 24.172 3.121 -24.094 1 89.5 240 THR B N 1
ATOM 4555 C CA . THR B 1 240 ? 24.641 2.562 -25.344 1 89.5 240 THR B CA 1
ATOM 4556 C C . THR B 1 240 ? 25.719 1.513 -25.109 1 89.5 240 THR B C 1
ATOM 4558 O O . THR B 1 240 ? 26.625 1.717 -24.281 1 89.5 240 THR B O 1
ATOM 4561 N N . PRO B 1 241 ? 25.531 0.392 -25.781 1 87.06 241 PRO B N 1
ATOM 4562 C CA . PRO B 1 241 ? 26.531 -0.667 -25.562 1 87.06 241 PRO B CA 1
ATOM 4563 C C . PRO B 1 241 ? 27.938 -0.244 -25.953 1 87.06 241 PRO B C 1
ATOM 4565 O O . PRO B 1 241 ? 28.125 0.491 -26.922 1 87.06 241 PRO B O 1
ATOM 4568 N N . THR B 1 242 ? 28.875 -0.683 -25.094 1 83.62 242 THR B N 1
ATOM 4569 C CA . THR B 1 242 ? 30.297 -0.517 -25.391 1 83.62 242 THR B CA 1
ATOM 4570 C C . THR B 1 242 ? 31.062 -1.818 -25.141 1 83.62 242 THR B C 1
ATOM 4572 O O . THR B 1 242 ? 30.469 -2.816 -24.719 1 83.62 242 THR B O 1
ATOM 4575 N N . GLN B 1 243 ? 32.375 -1.879 -25.484 1 77.81 243 GLN B N 1
ATOM 4576 C CA . GLN B 1 243 ? 33.188 -3.072 -25.328 1 77.81 243 GLN B CA 1
ATOM 4577 C C . GLN B 1 243 ? 33.281 -3.5 -23.875 1 77.81 243 GLN B C 1
ATOM 4579 O O . GLN B 1 243 ? 33.25 -4.691 -23.562 1 77.81 243 GLN B O 1
ATOM 4584 N N . ASP B 1 244 ? 33.312 -2.57 -22.969 1 77 244 ASP B N 1
ATOM 4585 C CA . ASP B 1 244 ? 33.562 -2.852 -21.562 1 77 244 ASP B CA 1
ATOM 4586 C C . ASP B 1 244 ? 32.281 -2.746 -20.75 1 77 244 ASP B C 1
ATOM 4588 O O . ASP B 1 244 ? 32.312 -2.811 -19.516 1 77 244 ASP B O 1
ATOM 4592 N N . GLY B 1 245 ? 31.188 -2.611 -21.438 1 86.88 245 GLY B N 1
ATOM 4593 C CA . GLY B 1 245 ? 29.922 -2.416 -20.766 1 86.88 245 GLY B CA 1
ATOM 4594 C C . GLY B 1 245 ? 28.953 -1.531 -21.531 1 86.88 245 GLY B C 1
ATOM 4595 O O . GLY B 1 245 ? 28.672 -1.785 -22.703 1 86.88 245 GLY B O 1
ATOM 4596 N N . VAL B 1 246 ? 28.516 -0.516 -20.844 1 89.88 246 VAL B N 1
ATOM 4597 C CA . VAL B 1 246 ? 27.594 0.405 -21.5 1 89.88 246 VAL B CA 1
ATOM 4598 C C . VAL B 1 246 ? 28 1.846 -21.203 1 89.88 246 VAL B C 1
ATOM 4600 O O . VAL B 1 246 ? 28.672 2.113 -20.203 1 89.88 246 VAL B O 1
ATOM 4603 N N . LEU B 1 247 ? 27.688 2.672 -22.109 1 91.25 247 LEU B N 1
ATOM 4604 C CA . LEU B 1 247 ? 27.922 4.102 -21.938 1 91.25 247 LEU B CA 1
ATOM 4605 C C . LEU B 1 247 ? 26.656 4.805 -21.453 1 91.25 247 LEU B C 1
ATOM 4607 O O . LEU B 1 247 ? 25.594 4.668 -22.062 1 91.25 247 LEU B O 1
ATOM 4611 N N . VAL B 1 248 ? 26.766 5.488 -20.312 1 93.06 248 VAL B N 1
ATOM 4612 C CA . VAL B 1 248 ? 25.688 6.285 -19.75 1 93.06 248 VAL B CA 1
ATOM 4613 C C . VAL B 1 248 ? 26.141 7.727 -19.562 1 93.06 248 VAL B C 1
ATOM 4615 O O . VAL B 1 248 ? 27.078 7.988 -18.797 1 93.06 248 VAL B O 1
ATOM 4618 N N . ALA B 1 249 ? 25.422 8.625 -20.234 1 93.75 249 ALA B N 1
ATOM 4619 C CA . ALA B 1 249 ? 25.781 10.039 -20.141 1 93.75 249 ALA B CA 1
ATOM 4620 C C . ALA B 1 249 ? 27.281 10.242 -20.328 1 93.75 249 ALA B C 1
ATOM 4622 O O . ALA B 1 249 ? 27.906 10.992 -19.578 1 93.75 249 ALA B O 1
ATOM 4623 N N . GLY B 1 250 ? 27.906 9.5 -21.172 1 89.5 250 GLY B N 1
ATOM 4624 C CA . GLY B 1 250 ? 29.312 9.664 -21.531 1 89.5 250 GLY B CA 1
ATOM 4625 C C . GLY B 1 250 ? 30.25 8.906 -20.625 1 89.5 250 GLY B C 1
ATOM 4626 O O . GLY B 1 250 ? 31.469 8.961 -20.797 1 89.5 250 GLY B O 1
ATOM 4627 N N . HIS B 1 251 ? 29.75 8.141 -19.688 1 91.81 251 HIS B N 1
ATOM 4628 C CA . HIS B 1 251 ? 30.562 7.395 -18.734 1 91.81 251 HIS B CA 1
ATOM 4629 C C . HIS B 1 251 ? 30.391 5.891 -18.922 1 91.81 251 HIS B C 1
ATOM 4631 O O . HIS B 1 251 ? 29.281 5.422 -19.172 1 91.81 251 HIS B O 1
ATOM 4637 N N . VAL B 1 25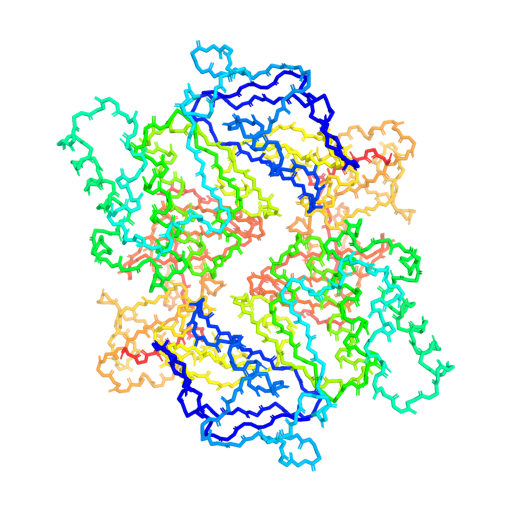2 ? 31.438 5.227 -18.812 1 88.69 252 VAL B N 1
ATOM 4638 C CA . VAL B 1 252 ? 31.391 3.775 -18.969 1 88.69 252 VAL B CA 1
ATOM 4639 C C . VAL B 1 252 ? 30.938 3.129 -17.672 1 88.69 252 VAL B C 1
ATOM 4641 O O . VAL B 1 252 ? 31.5 3.398 -16.609 1 88.69 252 VAL B O 1
ATOM 4644 N N . VAL B 1 253 ? 29.906 2.396 -17.781 1 91.75 253 VAL B N 1
ATOM 4645 C CA . VAL B 1 253 ? 29.422 1.582 -16.672 1 91.75 253 VAL B CA 1
ATOM 4646 C C . VAL B 1 253 ? 29.688 0.107 -16.953 1 91.75 253 VAL B C 1
ATOM 4648 O O . VAL B 1 253 ? 29.234 -0.426 -17.969 1 91.75 253 VAL B O 1
ATOM 4651 N N . ARG B 1 254 ? 30.391 -0.502 -16.094 1 90.44 254 ARG B N 1
ATOM 4652 C CA . ARG B 1 254 ? 30.719 -1.912 -16.266 1 90.44 254 ARG B CA 1
ATOM 4653 C C . ARG B 1 254 ? 29.516 -2.803 -15.938 1 90.44 254 ARG B C 1
ATOM 4655 O O . ARG B 1 254 ? 28.828 -2.578 -14.945 1 90.44 254 ARG B O 1
ATOM 4662 N N . THR B 1 255 ? 29.094 -3.678 -16.766 1 88.12 255 THR B N 1
ATOM 4663 C CA . THR B 1 255 ? 28.016 -4.633 -16.578 1 88.12 255 THR B CA 1
ATOM 4664 C C . THR B 1 255 ? 28.516 -6.066 -16.688 1 88.12 255 THR B C 1
ATOM 4666 O O . THR B 1 255 ? 29.641 -6.297 -17.141 1 88.12 255 THR B O 1
ATOM 4669 N N . ILE B 1 256 ? 27.688 -6.934 -15.969 1 79.56 256 ILE B N 1
ATOM 4670 C CA . ILE B 1 256 ? 28 -8.352 -16.109 1 79.56 256 ILE B CA 1
ATOM 4671 C C . ILE B 1 256 ? 27.266 -8.922 -17.312 1 79.56 256 ILE B C 1
ATOM 4673 O O . ILE B 1 256 ? 26.062 -8.75 -17.453 1 79.56 256 ILE B O 1
ATOM 4677 N N . GLY B 1 257 ? 27.922 -9.398 -18.297 1 64.75 257 GLY B N 1
ATOM 4678 C CA . GLY B 1 257 ? 27.359 -10.062 -19.453 1 64.75 257 GLY B CA 1
ATOM 4679 C C . GLY B 1 257 ? 27.391 -9.211 -20.719 1 64.75 257 GLY B C 1
ATOM 4680 O O . GLY B 1 257 ? 27.656 -8.008 -20.641 1 64.75 257 GLY B O 1
ATOM 4681 N N . PRO B 1 258 ? 27.297 -9.844 -21.75 1 53.69 258 PRO B N 1
ATOM 4682 C CA . PRO B 1 258 ? 27.469 -9.141 -23.031 1 53.69 258 PRO B CA 1
ATOM 4683 C C . PRO B 1 258 ? 26.391 -8.086 -23.281 1 53.69 258 PRO B C 1
ATOM 4685 O O . PRO B 1 258 ? 25.219 -8.305 -22.938 1 53.69 258 PRO B O 1
ATOM 4688 N N . GLY B 1 259 ? 26.766 -6.875 -23.094 1 54.16 259 GLY B N 1
ATOM 4689 C CA . GLY B 1 259 ? 25.812 -5.875 -23.531 1 54.16 259 GLY B CA 1
ATOM 4690 C C . GLY B 1 259 ? 25.047 -6.281 -24.781 1 54.16 259 GLY B C 1
ATOM 4691 O O . GLY B 1 259 ? 25.562 -7.031 -25.609 1 54.16 259 GLY B O 1
ATOM 4692 N N . ARG B 1 260 ? 23.812 -6.551 -24.578 1 57.38 260 ARG B N 1
ATOM 4693 C CA . ARG B 1 260 ? 23.078 -6.867 -25.797 1 57.38 260 ARG B CA 1
ATOM 4694 C C . ARG B 1 260 ? 23.391 -5.867 -26.906 1 57.38 260 ARG B C 1
ATOM 4696 O O . ARG B 1 260 ? 23.641 -4.691 -26.625 1 57.38 260 ARG B O 1
ATOM 4703 N N . GLU B 1 261 ? 23.766 -6.379 -28 1 59.06 261 GLU B N 1
ATOM 4704 C CA . GLU B 1 261 ? 24.234 -5.672 -29.203 1 59.06 261 GLU B CA 1
ATOM 4705 C C . GLU B 1 261 ? 23.156 -4.727 -29.734 1 59.06 261 GLU B C 1
ATOM 4707 O O . GLU B 1 261 ? 23.203 -4.312 -30.891 1 59.06 261 GLU B O 1
ATOM 4712 N N . THR B 1 262 ? 22.203 -4.434 -28.844 1 62.56 262 THR B N 1
ATOM 4713 C CA . THR B 1 262 ? 21.281 -3.508 -29.484 1 62.56 262 THR B CA 1
ATOM 4714 C C . THR B 1 262 ? 21.719 -2.062 -29.266 1 62.56 262 THR B C 1
ATOM 4716 O O . THR B 1 262 ? 22.344 -1.747 -28.234 1 62.56 262 THR B O 1
ATOM 4719 N N . ASN B 1 263 ? 21.609 -1.287 -30.25 1 65 263 ASN B N 1
ATOM 4720 C CA . ASN B 1 263 ? 22.062 0.101 -30.312 1 65 263 ASN B CA 1
ATOM 4721 C C . ASN B 1 263 ? 21.453 0.942 -29.203 1 65 263 ASN B C 1
ATOM 4723 O O . ASN B 1 263 ? 22.109 1.825 -28.641 1 65 263 ASN B O 1
ATOM 4727 N N . ASN B 1 264 ? 20.156 0.683 -28.828 1 75.12 264 ASN B N 1
ATOM 4728 C CA . ASN B 1 264 ? 19.5 1.489 -27.797 1 75.12 264 ASN B CA 1
ATOM 4729 C C . ASN B 1 264 ? 19 0.626 -26.641 1 75.12 264 ASN B C 1
ATOM 4731 O O . ASN B 1 264 ? 18.172 -0.272 -26.844 1 75.12 264 ASN B O 1
ATOM 4735 N N . GLN B 1 265 ? 19.688 0.975 -25.516 1 88.75 265 GLN B N 1
ATOM 4736 C CA . GLN B 1 265 ? 19.297 0.206 -24.344 1 88.75 265 GLN B CA 1
ATOM 4737 C C . GLN B 1 265 ? 19.109 1.11 -23.141 1 88.75 265 GLN B C 1
ATOM 4739 O O . GLN B 1 265 ? 19.484 2.283 -23.172 1 88.75 265 GLN B O 1
ATOM 4744 N N . VAL B 1 266 ? 18.391 0.659 -22.266 1 92.44 266 VAL B N 1
ATOM 4745 C CA . VAL B 1 266 ? 18.219 1.282 -20.969 1 92.44 266 VAL B CA 1
ATOM 4746 C C . VAL B 1 266 ? 18.875 0.422 -19.891 1 92.44 266 VAL B C 1
ATOM 4748 O O . VAL B 1 266 ? 18.734 -0.801 -19.875 1 92.44 266 VAL B O 1
ATOM 4751 N N . LEU B 1 267 ? 19.781 1.085 -19.203 1 93.25 267 LEU B N 1
ATOM 4752 C CA . LEU B 1 267 ? 20.391 0.41 -18.062 1 93.25 267 LEU B CA 1
ATOM 4753 C C . LEU B 1 267 ? 19.531 0.577 -16.812 1 93.25 267 LEU B C 1
ATOM 4755 O O . LEU B 1 267 ? 19.219 1.701 -16.422 1 93.25 267 LEU B O 1
ATOM 4759 N N . GLY B 1 268 ? 19.141 -0.566 -16.266 1 94.88 268 GLY B N 1
ATOM 4760 C CA . GLY B 1 268 ? 18.281 -0.521 -15.094 1 94.88 268 GLY B CA 1
ATOM 4761 C C . GLY B 1 268 ? 18.953 -1.044 -13.844 1 94.88 268 GLY B C 1
ATOM 4762 O O . GLY B 1 268 ? 19.766 -1.975 -13.914 1 94.88 268 GLY B O 1
ATOM 4763 N N . ILE B 1 269 ? 18.703 -0.397 -12.688 1 94.19 269 ILE B N 1
ATOM 4764 C CA . ILE B 1 269 ? 19.109 -0.903 -11.383 1 94.19 269 ILE B CA 1
ATOM 4765 C C . ILE B 1 269 ? 18.062 -0.527 -10.336 1 94.19 269 ILE B C 1
ATOM 4767 O O . ILE B 1 269 ? 17.516 0.581 -10.359 1 94.19 269 ILE B O 1
ATOM 4771 N N . ARG B 1 270 ? 17.703 -1.447 -9.523 1 93.06 270 ARG B N 1
ATOM 4772 C CA . ARG B 1 270 ? 16.734 -1.181 -8.469 1 93.06 270 ARG B CA 1
ATOM 4773 C C . ARG B 1 270 ? 17.312 -0.239 -7.414 1 93.06 270 ARG B C 1
ATOM 4775 O O . ARG B 1 270 ? 18.5 -0.323 -7.086 1 93.06 270 ARG B O 1
ATOM 4782 N N . PRO B 1 271 ? 16.469 0.582 -6.863 1 93.5 271 PRO B N 1
ATOM 4783 C CA . PRO B 1 271 ? 16.969 1.554 -5.891 1 93.5 271 PRO B CA 1
ATOM 4784 C C . PRO B 1 271 ? 17.578 0.891 -4.656 1 93.5 271 PRO B C 1
ATOM 4786 O O . PRO B 1 271 ? 18.5 1.443 -4.039 1 93.5 271 PRO B O 1
ATOM 4789 N N . GLU B 1 272 ? 17.125 -0.27 -4.332 1 90.44 272 GLU B N 1
ATOM 4790 C CA . GLU B 1 272 ? 17.625 -0.964 -3.148 1 90.44 272 GLU B CA 1
ATOM 4791 C C . GLU B 1 272 ? 19.016 -1.538 -3.389 1 90.44 272 GLU B C 1
ATOM 4793 O O . GLU B 1 272 ? 19.719 -1.911 -2.441 1 90.44 272 GLU B O 1
ATOM 4798 N N . ASP B 1 273 ? 19.422 -1.589 -4.645 1 91.56 273 ASP B N 1
ATOM 4799 C CA . ASP B 1 273 ? 20.719 -2.174 -4.992 1 91.56 273 ASP B CA 1
ATOM 4800 C C . ASP B 1 273 ? 21.766 -1.091 -5.195 1 91.56 273 ASP B C 1
ATOM 4802 O O . ASP B 1 273 ? 22.953 -1.395 -5.367 1 91.56 273 ASP B O 1
ATOM 4806 N N . VAL B 1 274 ? 21.297 0.128 -5.172 1 95 274 VAL B N 1
ATOM 4807 C CA . VAL B 1 274 ? 22.234 1.249 -5.27 1 95 274 VAL B CA 1
ATOM 4808 C C . VAL B 1 274 ? 22.906 1.484 -3.918 1 95 274 VAL B C 1
ATOM 4810 O O . VAL B 1 274 ? 22.234 1.523 -2.883 1 95 274 VAL B O 1
ATOM 4813 N N . LEU B 1 275 ? 24.188 1.601 -3.982 1 94.38 275 LEU B N 1
ATOM 4814 C CA . LEU B 1 275 ? 24.938 1.857 -2.754 1 94.38 275 LEU B CA 1
ATOM 4815 C C . LEU B 1 275 ? 25.391 3.312 -2.686 1 94.38 275 LEU B C 1
ATOM 4817 O O . LEU B 1 275 ? 25.688 3.922 -3.715 1 94.38 275 LEU B O 1
ATOM 4821 N N . LEU B 1 276 ? 25.328 3.82 -1.5 1 95 276 LEU B N 1
ATOM 4822 C CA . LEU B 1 276 ? 25.859 5.156 -1.242 1 95 276 LEU B CA 1
ATOM 4823 C C . LEU B 1 276 ? 27 5.105 -0.234 1 95 276 LEU B C 1
ATOM 4825 O O . LEU B 1 276 ? 26.953 4.328 0.722 1 95 276 LEU B O 1
ATOM 4829 N N . ALA B 1 277 ? 28 5.867 -0.47 1 93.56 277 ALA B N 1
ATOM 4830 C CA . ALA B 1 277 ? 29.141 5.984 0.431 1 93.56 277 ALA B CA 1
ATOM 4831 C C . ALA B 1 277 ? 29.594 7.438 0.567 1 93.56 277 ALA B C 1
ATOM 4833 O O . ALA B 1 277 ? 29.359 8.25 -0.332 1 93.56 277 ALA B O 1
ATOM 4834 N N . PRO B 1 278 ? 30.094 7.746 1.759 1 91.62 278 PRO B N 1
ATOM 4835 C CA . PRO B 1 278 ? 30.688 9.078 1.867 1 91.62 278 PRO B CA 1
ATOM 4836 C C . PRO B 1 278 ? 31.797 9.312 0.845 1 91.62 278 PRO B C 1
ATOM 4838 O O . PRO B 1 278 ? 32.406 8.359 0.354 1 91.62 278 PRO B O 1
ATOM 4841 N N . PRO B 1 279 ? 31.953 10.625 0.506 1 85.25 279 PRO B N 1
ATOM 4842 C CA . PRO B 1 279 ? 33.031 10.922 -0.448 1 85.25 279 PRO B CA 1
ATOM 4843 C C . PRO B 1 279 ? 34.406 10.492 0.057 1 85.25 279 PRO B C 1
ATOM 4845 O O . PRO B 1 279 ? 34.719 10.68 1.235 1 85.25 279 PRO B O 1
ATOM 4848 N N . HIS B 1 280 ? 35 9.477 -0.572 1 75.88 280 HIS B N 1
ATOM 4849 C CA . HIS B 1 280 ? 36.344 9.094 -0.197 1 75.88 280 HIS B CA 1
ATOM 4850 C C . HIS B 1 280 ? 37.344 9.391 -1.317 1 75.88 280 HIS B C 1
ATOM 4852 O O . HIS B 1 280 ? 37 9.25 -2.498 1 75.88 280 HIS B O 1
ATOM 4858 N N . PRO B 1 281 ? 38.406 10.141 -0.922 1 61.31 281 PRO B N 1
ATOM 4859 C CA . PRO B 1 281 ? 39.406 10.523 -1.902 1 61.31 281 PRO B CA 1
ATOM 4860 C C . PRO B 1 281 ? 39.969 9.32 -2.666 1 61.31 281 PRO B C 1
ATOM 4862 O O . PRO B 1 281 ? 40.656 9.492 -3.674 1 61.31 281 PRO B O 1
ATOM 4865 N N . GLY B 1 282 ? 39.688 8.117 -2.238 1 56.81 282 GLY B N 1
ATOM 4866 C CA . GLY B 1 282 ? 40.438 7.023 -2.854 1 56.81 282 GLY B CA 1
ATOM 4867 C C . GLY B 1 282 ? 39.812 6.566 -4.172 1 56.81 282 GLY B C 1
ATOM 4868 O O . GLY B 1 282 ? 38.812 7.109 -4.621 1 56.81 282 GLY B O 1
ATOM 4869 N N . ALA B 1 283 ? 40.562 5.672 -4.918 1 52.28 283 ALA B N 1
ATOM 4870 C CA . ALA B 1 283 ? 40.25 5.152 -6.25 1 52.28 283 ALA B CA 1
ATOM 4871 C C . ALA B 1 283 ? 38.844 4.574 -6.301 1 52.28 283 ALA B C 1
ATOM 4873 O O . ALA B 1 283 ? 38.469 3.805 -5.418 1 52.28 283 ALA B O 1
ATOM 4874 N N . PRO B 1 284 ? 38.062 5.25 -7.129 1 57.41 284 PRO B N 1
ATOM 4875 C CA . PRO B 1 284 ? 36.688 4.805 -7.262 1 57.41 284 PRO B CA 1
ATOM 4876 C C . PRO B 1 284 ? 36.562 3.318 -7.594 1 57.41 284 PRO B C 1
ATOM 4878 O O . PRO B 1 284 ? 37.375 2.791 -8.367 1 57.41 284 PRO B O 1
ATOM 4881 N N . SER B 1 285 ? 36.031 2.432 -6.746 1 64.94 285 SER B N 1
ATOM 4882 C CA . SER B 1 285 ? 35.594 1.105 -7.176 1 64.94 285 SER B CA 1
ATOM 4883 C C . SER B 1 285 ? 34.812 1.172 -8.492 1 64.94 285 SER B C 1
ATOM 4885 O O . SER B 1 285 ? 34.406 2.252 -8.922 1 64.94 285 SER B O 1
ATOM 4887 N N . SER B 1 286 ? 35 0.177 -9.328 1 82.31 286 SER B N 1
ATOM 4888 C CA . SER B 1 286 ? 34.219 0.074 -10.539 1 82.31 286 SER B CA 1
ATOM 4889 C C . SER B 1 286 ? 32.781 0.489 -10.289 1 82.31 286 SER B C 1
ATOM 4891 O O . SER B 1 286 ? 32.219 0.206 -9.227 1 82.31 286 SER B O 1
ATOM 4893 N N . ASN B 1 287 ? 32.312 1.442 -11.117 1 93 287 ASN B N 1
ATOM 4894 C CA . ASN B 1 287 ? 30.953 1.938 -11.141 1 93 287 ASN B CA 1
ATOM 4895 C C . ASN B 1 287 ? 30.656 2.828 -9.938 1 93 287 ASN B C 1
ATOM 4897 O O . ASN B 1 287 ? 29.641 2.664 -9.273 1 93 287 ASN B O 1
ATOM 4901 N N . ALA B 1 288 ? 31.703 3.615 -9.508 1 94.81 288 ALA B N 1
ATOM 4902 C CA . ALA B 1 288 ? 31.516 4.594 -8.438 1 94.81 288 ALA B CA 1
ATOM 4903 C C . ALA B 1 288 ? 31.5 6.016 -9 1 94.81 288 ALA B C 1
ATOM 4905 O O . ALA B 1 288 ? 32.406 6.418 -9.711 1 94.81 288 ALA B O 1
ATOM 4906 N N . TYR B 1 289 ? 30.531 6.801 -8.641 1 93.88 289 TYR B N 1
ATOM 4907 C CA . TYR B 1 289 ? 30.344 8.125 -9.227 1 93.88 289 TYR B CA 1
ATOM 4908 C C . TYR B 1 289 ? 30.078 9.164 -8.148 1 93.88 289 TYR B C 1
ATOM 4910 O O . TYR B 1 289 ? 29.078 9.062 -7.414 1 93.88 289 TYR B O 1
ATOM 4918 N N . PRO B 1 290 ? 30.953 10.109 -8.078 1 94.62 290 PRO B N 1
ATOM 4919 C CA . PRO B 1 290 ? 30.688 11.203 -7.141 1 94.62 290 PRO B CA 1
ATOM 4920 C C . PRO B 1 290 ? 29.438 11.992 -7.508 1 94.62 290 PRO B C 1
ATOM 4922 O O . PRO B 1 290 ? 29.141 12.188 -8.695 1 94.62 290 PRO B O 1
ATOM 4925 N N . GLY B 1 291 ? 28.656 12.422 -6.48 1 95.5 291 GLY B N 1
ATOM 4926 C CA . GLY B 1 291 ? 27.469 13.227 -6.664 1 95.5 291 GLY B CA 1
ATOM 4927 C C . GLY B 1 291 ? 27.047 13.969 -5.402 1 95.5 291 GLY B C 1
ATOM 4928 O O . GLY B 1 291 ? 27.844 14.141 -4.484 1 95.5 291 GLY B O 1
ATOM 4929 N N . SER B 1 292 ? 25.859 14.516 -5.473 1 97.25 292 SER B N 1
ATOM 4930 C CA . SER B 1 292 ? 25.297 15.227 -4.328 1 97.25 292 SER B CA 1
ATOM 4931 C C . SER B 1 292 ? 23.844 14.828 -4.094 1 97.25 292 SER B C 1
ATOM 4933 O O . SER B 1 292 ? 23.094 14.617 -5.047 1 97.25 292 SER B O 1
ATOM 4935 N N . ILE B 1 293 ? 23.484 14.758 -2.836 1 97.25 293 ILE B N 1
ATOM 4936 C CA . ILE B 1 293 ? 22.109 14.406 -2.49 1 97.25 293 ILE B CA 1
ATOM 4937 C C . ILE B 1 293 ? 21.188 15.555 -2.848 1 97.25 293 ILE B C 1
ATOM 4939 O O . ILE B 1 293 ? 21.344 16.672 -2.35 1 97.25 293 ILE B O 1
ATOM 4943 N N . SER B 1 294 ? 20.297 15.258 -3.723 1 95.62 294 SER B N 1
ATOM 4944 C CA . SER B 1 294 ? 19.359 16.281 -4.148 1 95.62 294 SER B CA 1
ATOM 4945 C C . SER B 1 294 ? 18.125 16.312 -3.246 1 95.62 294 SER B C 1
ATOM 4947 O O . SER B 1 294 ? 17.562 17.391 -2.988 1 95.62 294 SER B O 1
ATOM 4949 N N . ALA B 1 295 ? 17.719 15.141 -2.811 1 92.56 295 ALA B N 1
ATOM 4950 C CA . ALA B 1 295 ? 16.531 15.062 -1.971 1 92.56 295 ALA B CA 1
ATOM 4951 C C . ALA B 1 295 ? 16.5 13.758 -1.179 1 92.56 295 ALA B C 1
ATOM 4953 O O . ALA B 1 295 ? 17.094 12.758 -1.594 1 92.56 295 ALA B O 1
ATOM 4954 N N . VAL B 1 296 ? 15.867 13.852 -0.081 1 92.38 296 VAL B N 1
ATOM 4955 C CA . VAL B 1 296 ? 15.625 12.672 0.748 1 92.38 296 VAL B CA 1
ATOM 4956 C C . VAL B 1 296 ? 14.156 12.617 1.147 1 92.38 296 VAL B C 1
ATOM 4958 O O . VAL B 1 296 ? 13.586 13.617 1.579 1 92.38 296 VAL B O 1
ATOM 4961 N N . THR B 1 297 ? 13.633 11.484 0.896 1 87.81 297 THR B N 1
ATOM 4962 C CA . THR B 1 297 ? 12.242 11.273 1.28 1 87.81 297 THR B CA 1
ATOM 4963 C C . THR B 1 297 ? 12.117 10.094 2.236 1 87.81 297 THR B C 1
ATOM 4965 O O . THR B 1 297 ? 12.523 8.977 1.909 1 87.81 297 THR B O 1
ATOM 4968 N N . TYR B 1 298 ? 11.461 10.383 3.332 1 85.44 298 TYR B N 1
ATOM 4969 C CA . TYR B 1 298 ? 11.281 9.344 4.336 1 85.44 298 TYR B CA 1
ATOM 4970 C C . TYR B 1 298 ? 9.953 8.617 4.133 1 85.44 298 TYR B C 1
ATOM 4972 O O . TYR B 1 298 ? 8.898 9.25 4.07 1 85.44 298 TYR B O 1
ATOM 4980 N N . HIS B 1 299 ? 10.094 7.27 4.016 1 82.94 299 HIS B N 1
ATOM 4981 C CA . HIS B 1 299 ? 8.906 6.453 3.803 1 82.94 299 HIS B CA 1
ATOM 4982 C C . HIS B 1 299 ? 8.609 5.59 5.027 1 82.94 299 HIS B C 1
ATOM 4984 O O . HIS B 1 299 ? 7.785 4.676 4.957 1 82.94 299 HIS B O 1
ATOM 4990 N N . GLY B 1 300 ? 9.227 5.766 6.098 1 80.25 300 GLY B N 1
ATOM 4991 C CA . GLY B 1 300 ? 9.039 4.969 7.297 1 80.25 300 GLY B CA 1
ATOM 4992 C C . GLY B 1 300 ? 10.047 3.85 7.441 1 80.25 300 GLY B C 1
ATOM 4993 O O . GLY B 1 300 ? 11.07 4.012 8.109 1 80.25 300 GLY B O 1
ATOM 4994 N N . VAL B 1 301 ? 9.906 2.836 6.492 1 81.62 301 VAL B N 1
ATOM 4995 C CA . VAL B 1 301 ? 10.773 1.671 6.621 1 81.62 301 VAL B CA 1
ATOM 4996 C C . VAL B 1 301 ? 12.047 1.883 5.805 1 81.62 301 VAL B C 1
ATOM 4998 O O . VAL B 1 301 ? 13.039 1.172 5.996 1 81.62 301 VAL B O 1
ATOM 5001 N N . HIS B 1 302 ? 11.945 2.898 4.961 1 88.25 302 HIS B N 1
ATOM 5002 C CA . HIS B 1 302 ? 13.117 3.223 4.156 1 88.25 302 HIS B CA 1
ATOM 5003 C C . HIS B 1 302 ? 13.133 4.699 3.779 1 88.25 302 HIS B C 1
ATOM 5005 O O . HIS B 1 302 ? 12.164 5.418 4.023 1 88.25 302 HIS B O 1
ATOM 5011 N N . CYS B 1 303 ? 14.273 5.109 3.285 1 91.19 303 CYS B N 1
ATOM 5012 C CA . CYS B 1 303 ? 14.477 6.449 2.746 1 91.19 303 CYS B CA 1
ATOM 5013 C C . CYS B 1 303 ? 14.891 6.391 1.28 1 91.19 303 CYS B C 1
ATOM 5015 O O . CYS B 1 303 ? 15.758 5.594 0.907 1 91.19 303 CYS B O 1
ATOM 5017 N N . ALA B 1 304 ? 14.148 7.125 0.553 1 91.94 304 ALA B N 1
ATOM 5018 C CA . ALA B 1 304 ? 14.586 7.305 -0.831 1 91.94 304 ALA B CA 1
ATOM 5019 C C . ALA B 1 304 ? 15.539 8.484 -0.956 1 91.94 304 ALA B C 1
ATOM 5021 O O . ALA B 1 304 ? 15.164 9.633 -0.695 1 91.94 304 ALA B O 1
ATOM 5022 N N . VAL B 1 305 ? 16.75 8.242 -1.278 1 95.81 305 VAL B N 1
ATOM 5023 C CA . VAL B 1 305 ? 17.781 9.266 -1.433 1 95.81 305 VAL B CA 1
ATOM 5024 C C . VAL B 1 305 ? 18.062 9.5 -2.916 1 95.81 305 VAL B C 1
ATOM 5026 O O . VAL B 1 305 ? 18.5 8.586 -3.621 1 95.81 305 VAL B O 1
ATOM 5029 N N . ARG B 1 306 ? 17.781 10.648 -3.305 1 96.25 306 ARG B N 1
ATOM 5030 C CA . ARG B 1 306 ? 18.078 11.016 -4.688 1 96.25 306 ARG B CA 1
ATOM 5031 C C . ARG B 1 306 ? 19.422 11.727 -4.793 1 96.25 306 ARG B C 1
ATOM 5033 O O . ARG B 1 306 ? 19.703 12.664 -4.039 1 96.25 306 ARG B O 1
ATOM 5040 N N . VAL B 1 307 ? 20.219 11.25 -5.699 1 97.31 307 VAL B N 1
ATOM 5041 C CA . VAL B 1 307 ? 21.562 11.781 -5.852 1 97.31 307 VAL B CA 1
ATOM 5042 C C . VAL B 1 307 ? 21.781 12.242 -7.293 1 97.31 307 VAL B C 1
ATOM 5044 O O . VAL B 1 307 ? 21.469 11.516 -8.242 1 97.31 307 VAL B O 1
ATOM 5047 N N . GLU B 1 308 ? 22.172 13.422 -7.43 1 97.31 308 GLU B N 1
ATOM 5048 C CA . GLU B 1 308 ? 22.641 13.898 -8.727 1 97.31 308 GLU B CA 1
ATOM 5049 C C . GLU B 1 308 ? 24.109 13.578 -8.945 1 97.31 308 GLU B C 1
ATOM 5051 O O . GLU B 1 308 ? 24.969 13.969 -8.148 1 97.31 308 GLU B O 1
ATOM 5056 N N . CYS B 1 309 ? 24.375 12.867 -10.008 1 95.56 309 CYS B N 1
ATOM 5057 C CA . CYS B 1 309 ? 25.75 12.508 -10.328 1 95.56 309 CYS B CA 1
ATOM 5058 C C . CYS B 1 309 ? 26 12.586 -11.828 1 95.56 309 CYS B C 1
ATOM 5060 O O . CYS B 1 309 ? 25.203 13.172 -12.562 1 95.56 309 CYS B O 1
ATOM 5062 N N . ALA B 1 310 ? 27.188 12.094 -12.242 1 94.12 310 ALA B N 1
ATOM 5063 C CA . ALA B 1 310 ? 27.594 12.195 -13.641 1 94.12 310 ALA B CA 1
ATOM 5064 C C . ALA B 1 310 ? 26.656 11.406 -14.547 1 94.12 310 ALA B C 1
ATOM 5066 O O . ALA B 1 310 ? 26.5 11.734 -15.727 1 94.12 310 ALA B O 1
ATOM 5067 N N . LEU B 1 311 ? 25.953 10.43 -14.023 1 95.44 311 LEU B N 1
ATOM 5068 C CA . LEU B 1 311 ? 25.031 9.586 -14.797 1 95.44 311 LEU B CA 1
ATOM 5069 C C . LEU B 1 311 ? 23.641 10.211 -14.867 1 95.44 311 LEU B C 1
ATOM 5071 O O . LEU B 1 311 ? 22.797 9.758 -15.633 1 95.44 311 LEU B O 1
ATOM 5075 N N . GLY B 1 312 ? 23.453 11.18 -14.109 1 94.94 312 GLY B N 1
ATOM 5076 C CA . GLY B 1 312 ? 22.125 11.758 -13.906 1 94.94 312 GLY B CA 1
ATOM 5077 C C . GLY B 1 312 ? 21.609 11.578 -12.492 1 94.94 312 GLY B C 1
ATOM 5078 O O . GLY B 1 312 ? 22.391 11.484 -11.539 1 94.94 312 GLY B O 1
ATOM 5079 N N . GLU B 1 313 ? 20.328 11.609 -12.352 1 95.69 313 GLU B N 1
ATOM 5080 C CA . GLU B 1 313 ? 19.719 11.391 -11.039 1 95.69 313 GLU B CA 1
ATOM 5081 C C . GLU B 1 313 ? 19.531 9.906 -10.758 1 95.69 313 GLU B C 1
ATOM 5083 O O . GLU B 1 313 ? 18.969 9.18 -11.586 1 95.69 313 GLU B O 1
ATOM 5088 N N . VAL B 1 314 ? 20.031 9.508 -9.68 1 96.94 314 VAL B N 1
ATOM 5089 C CA . VAL B 1 314 ? 19.922 8.117 -9.258 1 96.94 314 VAL B CA 1
ATOM 5090 C C . VAL B 1 314 ? 19.25 8.047 -7.883 1 96.94 314 VAL B C 1
ATOM 5092 O O . VAL B 1 314 ? 19.578 8.828 -6.988 1 96.94 314 VAL B O 1
ATOM 5095 N N . THR B 1 315 ? 18.328 7.152 -7.762 1 96.06 315 THR B N 1
ATOM 5096 C CA . THR B 1 315 ? 17.625 6.973 -6.496 1 96.06 315 THR B CA 1
ATOM 5097 C C . THR B 1 315 ? 18.141 5.742 -5.758 1 96.06 315 THR B C 1
ATOM 5099 O O . THR B 1 315 ? 18.25 4.664 -6.344 1 96.06 315 THR B O 1
ATOM 5102 N N . ALA B 1 316 ? 18.484 5.895 -4.516 1 96.12 316 ALA B N 1
ATOM 5103 C CA . ALA B 1 316 ? 18.891 4.797 -3.637 1 96.12 316 ALA B CA 1
ATOM 5104 C C . ALA B 1 316 ? 17.906 4.645 -2.471 1 96.12 316 ALA B C 1
ATOM 5106 O O . ALA B 1 316 ? 17.469 5.641 -1.89 1 96.12 316 ALA B O 1
ATOM 5107 N N . HIS B 1 317 ? 17.531 3.477 -2.254 1 93.75 317 HIS B N 1
ATOM 5108 C CA . HIS B 1 317 ? 16.734 3.182 -1.062 1 93.75 317 HIS B CA 1
ATOM 5109 C C . HIS B 1 317 ? 17.625 2.656 0.065 1 93.75 317 HIS B C 1
ATOM 5111 O O . HIS B 1 317 ? 18.297 1.641 -0.096 1 93.75 317 HIS B O 1
ATOM 5117 N N . LEU B 1 318 ? 17.625 3.355 1.14 1 92.69 318 LEU B N 1
ATOM 5118 C CA . LEU B 1 318 ? 18.359 2.975 2.334 1 92.69 318 LEU B CA 1
ATOM 5119 C C . LEU B 1 318 ? 17.422 2.795 3.525 1 92.69 318 LEU B C 1
ATOM 5121 O O . LEU B 1 318 ? 16.359 3.395 3.57 1 92.69 318 LEU B O 1
ATOM 5125 N N . SER B 1 319 ? 17.828 1.902 4.441 1 89.81 319 SER B N 1
ATOM 5126 C CA . SER B 1 319 ? 17.125 1.93 5.727 1 89.81 319 SER B CA 1
ATOM 5127 C C . SER B 1 319 ? 17.406 3.232 6.473 1 89.81 319 SER B C 1
ATOM 5129 O O . SER B 1 319 ? 18.406 3.904 6.215 1 89.81 319 SER B O 1
ATOM 5131 N N . PRO B 1 320 ? 16.438 3.629 7.336 1 86.31 320 PRO B N 1
ATOM 5132 C CA . PRO B 1 320 ? 16.703 4.828 8.133 1 86.31 320 PRO B CA 1
ATOM 5133 C C . PRO B 1 320 ? 18.031 4.758 8.875 1 86.31 320 PRO B C 1
ATOM 5135 O O . PRO B 1 320 ? 18.719 5.773 9.008 1 86.31 320 PRO B O 1
ATOM 5138 N N . ARG B 1 321 ? 18.406 3.646 9.234 1 86.12 321 ARG B N 1
ATOM 5139 C CA . ARG B 1 321 ? 19.688 3.461 9.914 1 86.12 321 ARG B CA 1
ATOM 5140 C C . ARG B 1 321 ? 20.859 3.703 8.961 1 86.12 321 ARG B C 1
ATOM 5142 O O . ARG B 1 321 ? 21.797 4.434 9.297 1 86.12 321 ARG B O 1
ATOM 5149 N N . GLU B 1 322 ? 20.797 3.062 7.836 1 88.81 322 GLU B N 1
ATOM 5150 C CA . GLU B 1 322 ? 21.844 3.244 6.832 1 88.81 322 GLU B CA 1
ATOM 5151 C C . GLU B 1 322 ? 22 4.715 6.469 1 88.81 322 GLU B C 1
ATOM 5153 O O . GLU B 1 322 ? 23.125 5.195 6.297 1 88.81 322 GLU B O 1
ATOM 5158 N N . TYR B 1 323 ? 20.906 5.371 6.359 1 92.06 323 TYR B N 1
ATOM 5159 C CA . TYR B 1 323 ? 20.969 6.785 6.004 1 92.06 323 TYR B CA 1
ATOM 5160 C C . TYR B 1 323 ? 21.609 7.605 7.117 1 92.06 323 TYR B C 1
ATOM 5162 O O . TYR B 1 323 ? 22.406 8.5 6.852 1 92.06 323 TYR B O 1
ATOM 5170 N N . ARG B 1 324 ? 21.203 7.34 8.352 1 89.12 324 ARG B N 1
ATOM 5171 C CA . ARG B 1 324 ? 21.797 8.031 9.492 1 89.12 324 ARG B CA 1
ATOM 5172 C C . ARG B 1 324 ? 23.297 7.793 9.555 1 89.12 324 ARG B C 1
ATOM 5174 O O . ARG B 1 324 ? 24.078 8.711 9.844 1 89.12 324 ARG B O 1
ATOM 5181 N N . GLU B 1 325 ? 23.703 6.586 9.312 1 89.25 325 GLU B N 1
ATOM 5182 C CA . GLU B 1 325 ? 25.109 6.211 9.367 1 89.25 325 GLU B CA 1
ATOM 5183 C C . GLU B 1 325 ? 25.891 6.863 8.242 1 89.25 325 GLU B C 1
ATOM 5185 O O . GLU B 1 325 ? 27.094 7.109 8.375 1 89.25 325 GLU B O 1
ATOM 5190 N N . LEU B 1 326 ? 25.203 7.047 7.117 1 92.06 326 LEU B N 1
ATOM 5191 C CA . LEU B 1 326 ? 25.828 7.75 6.008 1 92.06 326 LEU B CA 1
ATOM 5192 C C . LEU B 1 326 ? 26.266 9.148 6.426 1 92.06 326 LEU B C 1
ATOM 5194 O O . LEU B 1 326 ? 27.297 9.648 5.973 1 92.06 326 LEU B O 1
ATOM 5198 N N . GLY B 1 327 ? 25.516 9.836 7.344 1 91.44 327 GLY B N 1
ATOM 5199 C CA . GLY B 1 327 ? 25.844 11.133 7.914 1 91.44 327 GLY B CA 1
ATOM 5200 C C . GLY B 1 327 ? 25.781 12.266 6.91 1 91.44 327 GLY B C 1
ATOM 5201 O O . GLY B 1 327 ? 26.547 13.219 6.988 1 91.44 327 GLY B O 1
ATOM 5202 N N . CYS B 1 328 ? 24.984 12.07 5.863 1 91.06 328 CYS B N 1
ATOM 5203 C CA . CYS B 1 328 ? 24.859 13.094 4.832 1 91.06 328 CYS B CA 1
ATOM 5204 C C . CYS B 1 328 ? 23.453 13.664 4.793 1 91.06 328 CYS B C 1
ATOM 5206 O O . CYS B 1 328 ? 22.484 12.977 5.125 1 91.06 328 CYS B O 1
ATOM 5208 N N . SER B 1 329 ? 23.359 14.914 4.473 1 92.38 329 SER B N 1
ATOM 5209 C CA . SER B 1 329 ? 22.109 15.625 4.305 1 92.38 329 SER B CA 1
ATOM 5210 C C . SER B 1 329 ? 21.953 16.156 2.883 1 92.38 329 SER B C 1
ATOM 5212 O O . SER B 1 329 ? 22.906 16.141 2.102 1 92.38 329 SER B O 1
ATOM 5214 N N . PRO B 1 330 ? 20.719 16.516 2.553 1 93.31 330 PRO B N 1
ATOM 5215 C CA . PRO B 1 330 ? 20.562 17.109 1.221 1 93.31 330 PRO B CA 1
ATOM 5216 C C . PRO B 1 330 ? 21.578 18.234 0.956 1 93.31 330 PRO B C 1
ATOM 5218 O O . PRO B 1 330 ? 21.781 19.094 1.814 1 93.31 330 PRO B O 1
ATOM 5221 N N . GLY B 1 331 ? 22.141 18.188 -0.187 1 94.75 331 GLY B N 1
ATOM 5222 C CA . GLY B 1 331 ? 23.172 19.156 -0.532 1 94.75 331 GLY B CA 1
ATOM 5223 C C . GLY B 1 331 ? 24.578 18.625 -0.329 1 94.75 331 GLY B C 1
ATOM 5224 O O . GLY B 1 331 ? 25.516 19.109 -0.951 1 94.75 331 GLY B O 1
ATOM 5225 N N . ASP B 1 332 ? 24.812 17.625 0.479 1 95.38 332 ASP B N 1
ATOM 5226 C CA . ASP B 1 332 ? 26.125 17.062 0.794 1 95.38 332 ASP B CA 1
ATOM 5227 C C . ASP B 1 332 ? 26.625 16.172 -0.341 1 95.38 332 ASP B C 1
ATOM 5229 O O . ASP B 1 332 ? 25.828 15.641 -1.12 1 95.38 332 ASP B O 1
ATOM 5233 N N . ALA B 1 333 ? 27.906 16.031 -0.354 1 95.88 333 ALA B N 1
ATOM 5234 C CA . ALA B 1 333 ? 28.547 15.141 -1.325 1 95.88 333 ALA B CA 1
ATOM 5235 C C . ALA B 1 333 ? 28.469 13.688 -0.882 1 95.88 333 ALA B C 1
ATOM 5237 O O . ALA B 1 333 ? 28.594 13.383 0.308 1 95.88 333 ALA B O 1
ATOM 5238 N N . VAL B 1 334 ? 28.188 12.805 -1.922 1 96.19 334 VAL B N 1
ATOM 5239 C CA . VAL B 1 334 ? 28.156 11.359 -1.693 1 96.19 334 VAL B CA 1
ATOM 5240 C C . VAL B 1 334 ? 28.672 10.633 -2.932 1 96.19 334 VAL B C 1
ATOM 5242 O O . VAL B 1 334 ? 28.812 11.227 -4.004 1 96.19 334 VAL B O 1
ATOM 5245 N N . THR B 1 335 ? 29.078 9.43 -2.773 1 95.31 335 THR B N 1
ATOM 5246 C CA . THR B 1 335 ? 29.453 8.57 -3.891 1 95.31 335 THR B CA 1
ATOM 5247 C C . THR B 1 335 ? 28.391 7.523 -4.164 1 95.31 335 THR B C 1
ATOM 5249 O O . THR B 1 335 ? 27.953 6.812 -3.25 1 95.31 335 THR B O 1
ATOM 5252 N N . VAL B 1 336 ? 27.953 7.477 -5.41 1 96.06 336 VAL B N 1
ATOM 5253 C CA . VAL B 1 336 ? 27 6.465 -5.848 1 96.06 336 VAL B CA 1
ATOM 5254 C C . VAL B 1 336 ? 27.734 5.254 -6.406 1 96.06 336 VAL B C 1
ATOM 5256 O O . VAL B 1 336 ? 28.609 5.398 -7.273 1 96.06 336 VAL B O 1
ATOM 5259 N N . ILE B 1 337 ? 27.484 4.109 -5.938 1 95.19 337 ILE B N 1
ATOM 5260 C CA . ILE B 1 337 ? 28.109 2.877 -6.406 1 95.19 337 ILE B CA 1
ATOM 5261 C C . ILE B 1 337 ? 27.047 1.959 -7.004 1 95.19 337 ILE B C 1
ATOM 5263 O O . ILE B 1 337 ? 26.031 1.658 -6.359 1 95.19 337 ILE B O 1
ATOM 5267 N N . LEU B 1 338 ? 27.219 1.517 -8.203 1 95.25 338 LEU B N 1
ATOM 5268 C CA . LEU B 1 338 ? 26.328 0.606 -8.914 1 95.25 338 LEU B CA 1
ATOM 5269 C C . LEU B 1 338 ? 26.984 -0.758 -9.109 1 95.25 338 LEU B C 1
ATOM 5271 O O . LEU B 1 338 ? 27.766 -0.955 -10.047 1 95.25 338 LEU B O 1
ATOM 5275 N N . PRO B 1 339 ? 26.641 -1.708 -8.297 1 92.81 339 PRO B N 1
ATOM 5276 C CA . PRO B 1 339 ? 27.234 -3.039 -8.469 1 92.81 339 PRO B CA 1
ATOM 5277 C C . PRO B 1 339 ? 26.906 -3.654 -9.828 1 92.81 339 PRO B C 1
ATOM 5279 O O . PRO B 1 339 ? 25.719 -3.773 -10.188 1 92.81 339 PRO B O 1
ATOM 5282 N N . ALA B 1 340 ? 27.844 -4.145 -10.484 1 92 340 ALA B N 1
ATOM 5283 C CA . ALA B 1 340 ? 27.703 -4.641 -11.852 1 92 340 ALA B CA 1
ATOM 5284 C C . ALA B 1 340 ? 26.734 -5.816 -11.914 1 92 340 ALA B C 1
ATOM 5286 O O . ALA B 1 340 ? 25.969 -5.961 -12.875 1 92 340 ALA B O 1
ATOM 5287 N N . GLU B 1 341 ? 26.703 -6.594 -10.867 1 89.62 341 GLU B N 1
ATOM 5288 C CA . GLU B 1 341 ? 25.906 -7.812 -10.859 1 89.62 341 GLU B CA 1
ATOM 5289 C C . GLU B 1 341 ? 24.422 -7.496 -10.695 1 89.62 341 GLU B C 1
ATOM 5291 O O . GLU B 1 341 ? 23.562 -8.359 -10.906 1 89.62 341 GLU B O 1
ATOM 5296 N N . LYS B 1 342 ? 24.141 -6.254 -10.367 1 91.12 342 LYS B N 1
ATOM 5297 C CA . LYS B 1 342 ? 22.75 -5.871 -10.133 1 91.12 342 LYS B CA 1
ATOM 5298 C C . LYS B 1 342 ? 22.188 -5.055 -11.297 1 91.12 342 LYS B C 1
ATOM 5300 O O . LYS B 1 342 ? 21.016 -4.684 -11.297 1 91.12 342 LYS B O 1
ATOM 5305 N N . LEU B 1 343 ? 23.062 -4.797 -12.242 1 92.12 343 LEU B N 1
ATOM 5306 C CA . LEU B 1 343 ? 22.672 -4.008 -13.398 1 92.12 343 LEU B CA 1
ATOM 5307 C C . LEU B 1 343 ? 22.031 -4.895 -14.469 1 92.12 343 LEU B C 1
ATOM 5309 O O . LEU B 1 343 ? 22.453 -6.039 -14.656 1 92.12 343 LEU B O 1
ATOM 5313 N N . CYS B 1 344 ? 21 -4.395 -15.094 1 90.94 344 CYS B N 1
ATOM 5314 C CA . CYS B 1 344 ? 20.359 -5.117 -16.188 1 90.94 344 CYS B CA 1
ATOM 5315 C C . CYS B 1 344 ? 20.203 -4.223 -17.422 1 90.94 344 CYS B C 1
ATOM 5317 O O . CYS B 1 344 ? 19.906 -3.035 -17.281 1 90.94 344 CYS B O 1
ATOM 5319 N N . SER B 1 345 ? 20.469 -4.742 -18.547 1 90.19 345 SER B N 1
ATOM 5320 C CA . SER B 1 345 ? 20.266 -4.043 -19.812 1 90.19 345 SER B CA 1
ATOM 5321 C C . SER B 1 345 ? 18.922 -4.391 -20.422 1 90.19 345 SER B C 1
ATOM 5323 O O . SER B 1 345 ? 18.594 -5.562 -20.625 1 90.19 345 SER B O 1
ATOM 5325 N N . ILE B 1 346 ? 18.203 -3.408 -20.641 1 91 346 ILE B N 1
ATOM 5326 C CA . ILE B 1 346 ? 16.844 -3.578 -21.156 1 91 346 ILE B CA 1
ATOM 5327 C C . ILE B 1 346 ? 16.75 -2.938 -22.547 1 91 346 ILE B C 1
ATOM 5329 O O . ILE B 1 346 ? 17.172 -1.797 -22.734 1 91 346 ILE B O 1
ATOM 5333 N N . PRO B 1 347 ? 16.219 -3.652 -23.5 1 86.44 347 PRO B N 1
ATOM 5334 C CA . PRO B 1 347 ? 16.016 -3.027 -24.812 1 86.44 347 PRO B CA 1
ATOM 5335 C C . PRO B 1 347 ? 15.023 -1.863 -24.75 1 86.44 347 PRO B C 1
ATOM 5337 O O . PRO B 1 347 ? 14.008 -1.942 -24.047 1 86.44 347 PRO B O 1
ATOM 5340 N N . ALA B 1 348 ? 15.461 -0.71 -25.344 1 82.25 348 ALA B N 1
ATOM 5341 C CA . ALA B 1 348 ? 14.609 0.478 -25.312 1 82.25 348 ALA B CA 1
ATOM 5342 C C . ALA B 1 348 ? 13.383 0.309 -26.203 1 82.25 348 ALA B C 1
ATOM 5344 O O . ALA B 1 348 ? 13.438 -0.4 -27.203 1 82.25 348 ALA B O 1
#

pLDDT: mean 88.58, std 8.58, range [52.28, 97.31]

Radius of gyration: 26.69 Å; Cα contacts (8 Å, |Δi|>4): 1587; chains: 2; bounding box: 70×69×69 Å

Sequence (696 aa):
MIEVQNLDVRLPGFALENISLCVPQGAFGALIGPTGSGKSILLEALAGLQPVKRGQIFNHRGEITRLPPERRGFGLVYQDAALFPHLNVRENLLFARRYTDLAKAEVVREMNELSERLGITHLLQRDVRTLSGGETQRVALVRALLVRPSVLLLDEPLSALDPVFREEIQYLLQRLHQEMGLTMLMVTHNFEEVVMLAEQVAVIHQGRFLQKGAVQEVFTTPRSPFVARFVGMKNLLAATPTQDGVLVAGHVVRTIGPGRETNNQVLGIRPEDVLLAPPHPGAPSSNAYPGSISAVTYHGVHCAVRVECALGEVTAHLSPREYRELGCSPGDAVTVILPAEKLCSIPAMIEVQNLDVRLPGFALENISLCVPQGAFGALIGPTGSGKSILLEALAGLQPVKRGQIFNHRGEITRLPPERRGFGLVYQDAALFPHLNVRENLLFARRYTDLAKAEVVREMNELSERLGITHLLQRDVRTLSGGETQRVALVRALLVRPSVLLLDEPLSALDPVFREEIQYLLQRLHQEMGLTMLMVTHNFEEVVMLAEQVAVIHQGRFLQKGAVQEVFTTPRSPFVARFVGMKNLLAATPTQDGVLVAGHVVRTIGPGRETNNQVLGIRPEDVLLAPPHPGAPSSNAYPGSISAVTYHGVHCAVRVECALGEVTAHLSPREYRELGCSPGDAVTVILPAEKLCSIPA

Organism: Desulfohalobium retbaense (strain ATCC 49708 / DSM 5692 / JCM 16813 / HR100) (NCBI:txid485915)

InterPro domains:
  IPR003439 ABC transporter-like, ATP-binding domain [PF00005] (16-158)
  IPR003439 ABC transporter-like, ATP-binding domain [PS50893] (2-231)
  IPR003593 AAA+ ATPase domain [SM00382] (25-208)
  IPR008995 Molybdate/tungstate binding, C-terminal [SSF50331] (235-343)
  IPR013611 Transport-associated OB, type 2 [PF08402] (267-342)
  IPR027417 P-loop containing nucleoside triphosphate hydrolase [G3DSA:3.40.50.300] (1-235)
  IPR027417 P-loop containing nucleoside triphosphate hydrolase [SSF52540] (1-238)
  IPR050093 ABC Transporter, Small Molecule Importer [PTHR42781] (2-337)

Nearest PDB structures (foldseek):
  2yyz-assembly1_A  TM=8.570E-01  e=3.279E-35  Thermotoga maritima MSB8
  1z47-assembly1_B-2  TM=8.819E-01  e=4.388E-34  Alicyclobacillus acidocaldarius
  4khz-assembly1_B  TM=8.905E-01  e=5.259E-34  Escherichia coli DH1
  4jbw-assembly2_C  TM=8.775E-01  e=4.132E-34  Escherichia coli K-12
  3pux-assembly1_B  TM=8.419E-01  e=4.132E-34  Escherichia coli K-12